Protein AF-A0A941IG71-F1 (afdb_monomer_lite)

Organism: NCBI:txid2828514

pLDDT: mean 88.06, std 12.21, range [40.62, 98.44]

Structure (mmCIF, N/CA/C/O backbone):
data_AF-A0A941IG71-F1
#
_entry.id   AF-A0A941IG71-F1
#
loop_
_atom_site.group_PDB
_atom_site.id
_atom_site.type_symbol
_atom_site.label_atom_id
_atom_site.label_alt_id
_atom_site.label_comp_id
_atom_site.label_asym_id
_atom_site.label_entity_id
_atom_site.label_seq_id
_atom_site.pdbx_PDB_ins_code
_atom_site.Cartn_x
_atom_site.Cartn_y
_atom_site.Cartn_z
_atom_site.occupancy
_atom_site.B_iso_or_equiv
_atom_site.auth_seq_id
_atom_site.auth_comp_id
_atom_site.auth_asym_id
_atom_site.auth_atom_id
_atom_site.pdbx_PDB_model_num
ATOM 1 N N . MET A 1 1 ? 47.863 -18.019 -30.930 1.00 47.03 1 MET A N 1
ATOM 2 C CA . MET A 1 1 ? 46.604 -18.143 -30.175 1.00 47.03 1 MET A CA 1
ATOM 3 C C . MET A 1 1 ? 45.927 -19.369 -30.752 1.00 47.03 1 MET A C 1
ATOM 5 O O . MET A 1 1 ? 45.342 -19.265 -31.821 1.00 47.03 1 MET A O 1
ATOM 9 N N . ASP A 1 2 ? 46.185 -20.539 -30.165 1.00 55.00 2 ASP A N 1
ATOM 10 C CA . ASP A 1 2 ? 45.591 -21.791 -30.643 1.00 55.00 2 ASP A CA 1
ATOM 11 C C . ASP A 1 2 ? 44.091 -21.732 -30.379 1.00 55.00 2 ASP A C 1
ATOM 13 O O . ASP A 1 2 ? 43.655 -21.593 -29.237 1.00 55.00 2 ASP A O 1
ATOM 17 N N . ILE A 1 3 ? 43.306 -21.765 -31.451 1.00 60.88 3 ILE A N 1
ATOM 18 C CA . ILE A 1 3 ? 41.855 -21.859 -31.360 1.00 60.88 3 ILE A CA 1
ATOM 19 C C . ILE A 1 3 ? 41.571 -23.306 -30.958 1.00 60.88 3 ILE A C 1
ATOM 21 O O . ILE A 1 3 ? 41.831 -24.223 -31.738 1.00 60.88 3 ILE A O 1
ATOM 25 N N . GLN A 1 4 ? 41.097 -23.519 -29.727 1.00 64.00 4 GLN A N 1
ATOM 26 C CA . GLN A 1 4 ? 40.607 -24.826 -29.286 1.00 64.00 4 GLN A CA 1
ATOM 27 C C . GLN A 1 4 ? 39.599 -25.376 -30.304 1.00 64.00 4 GLN A C 1
ATOM 29 O O . GLN A 1 4 ? 38.835 -24.617 -30.907 1.00 64.00 4 GLN A O 1
ATOM 34 N N . ALA A 1 5 ? 39.587 -26.699 -30.488 1.00 77.19 5 ALA A N 1
ATOM 35 C CA . ALA A 1 5 ? 38.611 -27.350 -31.353 1.00 77.19 5 ALA A CA 1
ATOM 36 C C . ALA A 1 5 ? 37.185 -26.903 -30.956 1.00 77.19 5 ALA A C 1
ATOM 38 O O . ALA A 1 5 ? 36.884 -26.886 -29.759 1.00 77.19 5 ALA A O 1
ATOM 39 N N . PRO A 1 6 ? 36.304 -26.552 -31.916 1.00 80.88 6 PRO A N 1
ATOM 40 C CA . PRO A 1 6 ? 34.981 -25.988 -31.627 1.00 80.88 6 PRO A CA 1
ATOM 41 C C . PRO A 1 6 ? 34.141 -26.787 -30.617 1.00 80.88 6 PRO A C 1
ATOM 43 O O . PRO A 1 6 ? 33.376 -26.203 -29.854 1.00 80.88 6 PRO A O 1
ATOM 46 N N . GLU A 1 7 ? 34.308 -28.111 -30.576 1.00 83.50 7 GLU A N 1
ATOM 47 C CA . GLU A 1 7 ? 33.619 -28.996 -29.630 1.00 83.50 7 GLU A CA 1
ATOM 48 C C . GLU A 1 7 ? 34.093 -28.831 -28.179 1.00 83.50 7 GLU A C 1
ATOM 50 O O . GLU A 1 7 ? 33.279 -28.893 -27.258 1.00 83.50 7 GLU A O 1
ATOM 55 N N . GLU A 1 8 ? 35.385 -28.587 -27.957 1.00 81.88 8 GLU A N 1
ATOM 56 C CA . GLU A 1 8 ? 35.938 -28.385 -26.613 1.00 81.88 8 GLU A CA 1
ATOM 57 C C . GLU A 1 8 ? 35.550 -27.011 -26.062 1.00 81.88 8 GLU A C 1
ATOM 59 O O . GLU A 1 8 ? 35.128 -26.905 -24.911 1.00 81.88 8 GLU A O 1
ATOM 64 N N . LEU A 1 9 ? 35.557 -25.983 -26.916 1.00 83.81 9 LEU A N 1
ATOM 65 C CA . LEU A 1 9 ? 35.046 -24.659 -26.559 1.00 83.81 9 LEU A CA 1
ATOM 66 C C . LEU A 1 9 ? 33.548 -24.709 -26.211 1.00 83.81 9 LEU A C 1
ATOM 68 O O . LEU A 1 9 ? 33.100 -24.075 -25.259 1.00 83.81 9 LEU A O 1
ATOM 72 N N . PHE A 1 10 ? 32.754 -25.486 -26.952 1.00 83.50 10 PHE A N 1
ATOM 73 C CA . PHE A 1 10 ? 31.327 -25.633 -26.662 1.00 83.50 10 PHE A CA 1
ATOM 74 C C . PHE A 1 10 ? 31.066 -26.345 -25.327 1.00 83.50 10 PHE A C 1
ATOM 76 O O . PHE A 1 10 ? 30.189 -25.917 -24.578 1.00 83.50 10 PHE A O 1
ATOM 83 N N . LYS A 1 11 ? 31.842 -27.385 -24.989 1.00 85.38 11 LYS A N 1
ATOM 84 C CA . LYS A 1 11 ? 31.773 -28.032 -23.665 1.00 85.38 11 LYS A CA 1
ATOM 85 C C . LYS A 1 11 ? 32.131 -27.062 -22.541 1.00 85.38 11 LYS A C 1
ATOM 87 O O . LYS A 1 11 ? 31.485 -27.086 -21.495 1.00 85.38 11 LYS A O 1
ATOM 92 N N . GLU A 1 12 ? 33.121 -26.197 -22.755 1.00 82.44 12 GLU A N 1
ATOM 93 C CA . GLU A 1 12 ? 33.495 -25.163 -21.786 1.00 82.44 12 GLU A CA 1
ATOM 94 C C . GLU A 1 12 ? 32.344 -24.176 -21.538 1.00 82.44 12 GLU A C 1
ATOM 96 O O . GLU A 1 12 ? 32.017 -23.900 -20.386 1.00 82.44 12 GLU A O 1
ATOM 101 N N . LEU A 1 13 ? 31.642 -23.740 -22.591 1.00 83.31 13 LEU A N 1
ATOM 102 C CA . LEU A 1 13 ? 30.471 -22.854 -22.483 1.00 83.31 13 LEU A CA 1
ATOM 103 C C . LEU A 1 13 ? 29.257 -23.488 -21.777 1.00 83.31 13 LEU A C 1
ATOM 105 O O . LEU A 1 13 ? 28.356 -22.770 -21.343 1.00 83.31 13 LEU A O 1
ATOM 109 N N . GLN A 1 14 ? 29.207 -24.817 -21.666 1.00 86.75 14 GLN A N 1
ATOM 110 C CA . GLN A 1 14 ? 28.165 -25.534 -20.923 1.00 86.75 14 GLN A CA 1
ATOM 111 C C . GLN A 1 14 ? 28.508 -25.723 -19.443 1.00 86.75 14 GLN A C 1
ATOM 113 O O . GLN A 1 14 ? 27.652 -26.167 -18.671 1.00 86.75 14 GLN A O 1
ATOM 118 N N . ARG A 1 15 ? 29.746 -25.421 -19.029 1.00 88.25 15 ARG A N 1
ATOM 119 C CA . ARG A 1 15 ? 30.161 -25.580 -17.638 1.00 88.25 15 ARG A CA 1
ATOM 120 C C . ARG A 1 15 ? 29.457 -24.524 -16.772 1.00 88.25 15 ARG A C 1
ATOM 122 O O . ARG A 1 15 ? 29.575 -23.337 -17.056 1.00 88.25 15 ARG A O 1
ATOM 129 N N . PRO A 1 16 ? 28.751 -24.929 -15.702 1.00 90.44 16 PRO A N 1
ATOM 130 C CA . PRO A 1 16 ? 28.152 -23.984 -14.766 1.00 90.44 16 PRO A CA 1
ATOM 131 C C . PRO A 1 16 ? 29.206 -23.119 -14.077 1.00 90.44 16 PRO A C 1
ATOM 133 O O . PRO A 1 16 ? 30.295 -23.599 -13.748 1.00 90.44 16 PRO A O 1
ATOM 136 N N . ASP A 1 17 ? 28.841 -21.876 -13.776 1.00 91.00 17 ASP A N 1
ATOM 137 C CA . ASP A 1 17 ? 29.660 -20.999 -12.948 1.00 91.00 17 ASP A CA 1
ATOM 138 C C . ASP A 1 17 ? 29.691 -21.540 -11.510 1.00 91.00 17 ASP A C 1
ATOM 140 O O . ASP A 1 17 ? 28.653 -21.788 -10.888 1.00 91.00 17 ASP A O 1
ATOM 144 N N . GLU A 1 18 ? 30.890 -21.721 -10.956 1.00 90.31 18 GLU A N 1
ATOM 145 C CA . GLU A 1 18 ? 31.074 -22.303 -9.621 1.00 90.31 18 GLU A CA 1
ATOM 146 C C . GLU A 1 18 ? 30.414 -21.474 -8.511 1.00 90.31 18 GLU A C 1
ATOM 148 O O . GLU A 1 18 ? 30.029 -22.025 -7.475 1.00 90.31 18 GLU A O 1
ATOM 153 N N . ARG A 1 19 ? 30.249 -20.161 -8.717 1.00 89.00 19 ARG A N 1
ATOM 154 C CA . ARG A 1 19 ? 29.553 -19.272 -7.777 1.00 89.00 19 ARG A CA 1
ATOM 155 C C . ARG A 1 19 ? 28.058 -19.584 -7.744 1.00 89.00 19 ARG A C 1
ATOM 157 O O . ARG A 1 19 ? 27.478 -19.632 -6.661 1.00 89.00 19 ARG A O 1
ATOM 164 N N . SER A 1 20 ? 27.460 -19.869 -8.902 1.00 86.50 20 SER A N 1
ATOM 165 C CA . SER A 1 20 ? 26.034 -20.200 -9.032 1.00 86.50 20 SER A CA 1
ATOM 166 C C . SER A 1 20 ? 25.689 -21.530 -8.363 1.00 86.50 20 SER A C 1
ATOM 168 O O . SER A 1 20 ? 24.592 -21.688 -7.834 1.00 86.50 20 SER A O 1
ATOM 170 N N . LEU A 1 21 ? 26.634 -22.476 -8.319 1.00 87.88 21 LEU A N 1
ATOM 171 C CA . LEU A 1 21 ? 26.437 -23.774 -7.663 1.00 87.88 21 LEU A CA 1
ATOM 172 C C . LEU A 1 21 ? 26.322 -23.676 -6.137 1.00 87.88 21 LEU A C 1
ATOM 174 O O . LEU A 1 21 ? 25.836 -24.607 -5.504 1.00 87.88 21 LEU A O 1
ATOM 178 N N . ARG A 1 22 ? 26.771 -22.574 -5.529 1.00 85.69 22 ARG A N 1
ATOM 179 C CA . ARG A 1 22 ? 26.712 -22.374 -4.072 1.00 85.69 22 ARG A CA 1
ATOM 180 C C . ARG A 1 22 ? 25.407 -21.733 -3.609 1.00 85.69 22 ARG A C 1
ATOM 182 O O . ARG A 1 22 ? 25.213 -21.582 -2.406 1.00 85.69 22 ARG A O 1
ATOM 189 N N . SER A 1 23 ? 24.522 -21.347 -4.524 1.00 77.94 23 SER A N 1
ATOM 190 C CA . SER A 1 23 ? 23.212 -20.790 -4.193 1.00 77.94 23 SER A CA 1
ATOM 191 C C . SER A 1 23 ? 22.244 -21.908 -3.807 1.00 77.94 23 SER A C 1
ATOM 193 O O . SER A 1 23 ? 21.901 -22.756 -4.626 1.00 77.94 23 SER A O 1
ATOM 195 N N . THR A 1 24 ? 21.807 -21.911 -2.548 1.00 68.25 24 THR A N 1
ATOM 196 C CA . THR A 1 24 ? 20.895 -22.911 -1.972 1.00 68.25 24 THR A CA 1
ATOM 197 C C . THR A 1 24 ? 19.692 -22.227 -1.304 1.00 68.25 24 THR A C 1
ATOM 199 O O . THR A 1 24 ? 19.763 -21.026 -1.029 1.00 68.25 24 THR A O 1
ATOM 202 N N . PRO A 1 25 ? 18.610 -22.959 -0.963 1.00 63.19 25 PRO A N 1
ATOM 203 C CA . PRO A 1 25 ? 17.473 -22.402 -0.220 1.00 63.19 25 PRO A CA 1
ATOM 204 C C . PRO A 1 25 ? 17.836 -21.738 1.119 1.00 63.19 25 PRO A C 1
ATOM 206 O O . PRO A 1 25 ? 17.090 -20.895 1.603 1.00 63.19 25 PRO A O 1
ATOM 209 N N . LEU A 1 26 ? 18.978 -22.100 1.716 1.00 63.53 26 LEU A N 1
ATOM 210 C CA . LEU A 1 26 ? 19.488 -21.527 2.970 1.00 63.53 26 LEU A CA 1
ATOM 211 C C . LEU A 1 26 ? 20.516 -20.399 2.740 1.00 63.53 26 LEU A C 1
ATOM 213 O O . LEU A 1 26 ? 21.203 -19.990 3.674 1.00 63.53 26 LEU A O 1
ATOM 217 N N . GLY A 1 27 ? 20.653 -19.905 1.506 1.00 63.72 27 GLY A N 1
ATOM 218 C CA . GLY A 1 27 ? 21.665 -18.925 1.106 1.00 63.72 27 GLY A CA 1
ATOM 219 C C . GLY A 1 27 ? 22.914 -19.578 0.503 1.00 63.72 27 GLY A C 1
ATOM 220 O O . GLY A 1 27 ? 22.820 -20.572 -0.220 1.00 63.72 27 GLY A O 1
ATOM 221 N N . ALA A 1 28 ? 24.095 -19.009 0.767 1.00 65.75 28 ALA A N 1
ATOM 222 C CA . ALA A 1 28 ? 25.365 -19.548 0.277 1.00 65.75 28 ALA A CA 1
ATOM 223 C C . ALA A 1 28 ? 25.753 -20.822 1.051 1.00 65.75 28 ALA A C 1
ATOM 225 O O . ALA A 1 28 ? 26.075 -20.760 2.237 1.00 65.75 28 ALA A O 1
ATOM 226 N N . GLY A 1 29 ? 25.722 -21.972 0.378 1.00 67.12 29 GLY A N 1
ATOM 227 C CA . GLY A 1 29 ? 25.966 -23.289 0.966 1.00 67.12 29 GLY A CA 1
ATOM 228 C C . GLY A 1 29 ? 27.098 -24.066 0.293 1.00 67.12 29 GLY A C 1
ATOM 229 O O . GLY A 1 29 ? 27.889 -23.531 -0.490 1.00 67.12 29 GLY A O 1
ATOM 230 N N . ALA A 1 30 ? 27.174 -25.362 0.608 1.00 74.38 30 ALA A N 1
ATOM 231 C CA . ALA A 1 30 ? 27.999 -26.294 -0.155 1.00 74.38 30 ALA A CA 1
ATOM 232 C C . ALA A 1 30 ? 27.545 -26.310 -1.625 1.00 74.38 30 ALA A C 1
ATOM 234 O O . ALA A 1 30 ? 26.368 -26.103 -1.913 1.00 74.38 30 ALA A O 1
ATOM 235 N N . ALA A 1 31 ? 28.479 -26.548 -2.548 1.00 78.19 31 ALA A N 1
ATOM 236 C CA . ALA A 1 31 ? 28.159 -26.584 -3.970 1.00 78.19 31 ALA A CA 1
ATOM 237 C C . ALA A 1 31 ? 27.141 -27.701 -4.262 1.00 78.19 31 ALA A C 1
ATOM 239 O O . ALA A 1 31 ? 27.419 -28.878 -4.026 1.00 78.19 31 ALA A O 1
ATOM 240 N N . ALA A 1 32 ? 25.971 -27.320 -4.766 1.00 82.38 32 ALA A N 1
ATOM 241 C CA . ALA A 1 32 ? 24.946 -28.236 -5.235 1.00 82.38 32 ALA A CA 1
ATOM 242 C C . ALA A 1 32 ? 25.347 -28.860 -6.578 1.00 82.38 32 ALA A C 1
ATOM 244 O O . ALA A 1 32 ? 26.217 -28.352 -7.299 1.00 82.38 32 ALA A O 1
ATOM 245 N N . ARG A 1 33 ? 24.680 -29.956 -6.958 1.00 87.00 33 ARG A N 1
ATOM 246 C CA . ARG A 1 33 ? 24.840 -30.494 -8.314 1.00 87.00 33 ARG A CA 1
ATOM 247 C C . ARG A 1 33 ? 24.273 -29.484 -9.322 1.00 87.00 33 ARG A C 1
ATOM 249 O O . ARG A 1 33 ? 23.227 -28.896 -9.048 1.00 87.00 33 ARG A O 1
ATOM 256 N N . PRO A 1 34 ? 24.875 -29.321 -10.514 1.00 87.31 34 PRO A N 1
ATOM 257 C CA . PRO A 1 34 ? 24.419 -28.353 -11.516 1.00 87.31 34 PRO A CA 1
ATOM 258 C C . PRO A 1 34 ? 22.917 -28.362 -11.814 1.00 87.31 34 PRO A C 1
ATOM 260 O O . PRO A 1 34 ? 22.291 -27.308 -11.856 1.00 87.31 34 PRO A O 1
ATOM 263 N N . ALA A 1 35 ? 22.328 -29.549 -11.977 1.00 86.94 35 ALA A N 1
ATOM 264 C CA . ALA A 1 35 ? 20.901 -29.692 -12.255 1.00 86.94 35 ALA A CA 1
ATOM 265 C C . ALA A 1 35 ? 20.017 -29.244 -11.077 1.00 86.94 35 ALA A C 1
ATOM 267 O O . ALA A 1 35 ? 18.964 -28.654 -11.294 1.00 86.94 35 ALA A O 1
ATOM 268 N N . GLU A 1 36 ? 20.452 -29.487 -9.837 1.00 87.19 36 GLU A N 1
ATOM 269 C CA . GLU A 1 36 ? 19.731 -29.060 -8.631 1.00 87.19 36 GLU A CA 1
ATOM 270 C C . GLU A 1 36 ? 19.812 -27.546 -8.453 1.00 87.19 36 GLU A C 1
ATOM 272 O O . GLU A 1 36 ? 18.794 -26.913 -8.187 1.00 87.19 36 GLU A O 1
ATOM 277 N N . ALA A 1 37 ? 20.998 -26.960 -8.661 1.00 86.62 37 ALA A N 1
ATOM 278 C CA . ALA A 1 37 ? 21.182 -25.512 -8.633 1.00 86.62 37 ALA A CA 1
ATOM 279 C C . ALA A 1 37 ? 20.298 -24.831 -9.689 1.00 86.62 37 ALA A C 1
ATOM 281 O O . ALA A 1 37 ? 19.559 -23.903 -9.368 1.00 86.62 37 ALA A O 1
ATOM 282 N N . ALA A 1 38 ? 20.305 -25.331 -10.929 1.00 88.69 38 ALA A N 1
ATOM 283 C CA . ALA A 1 38 ? 19.460 -24.808 -11.999 1.00 88.69 38 ALA A CA 1
ATOM 284 C C . ALA A 1 38 ? 17.960 -24.922 -11.670 1.00 88.69 38 ALA A C 1
ATOM 286 O O . ALA A 1 38 ? 17.227 -23.954 -11.855 1.00 88.69 38 ALA A O 1
ATOM 287 N N . ALA A 1 39 ? 17.504 -26.070 -11.156 1.00 90.12 39 ALA A N 1
ATOM 288 C CA . ALA A 1 39 ? 16.105 -26.270 -10.777 1.00 90.12 39 ALA A CA 1
ATOM 289 C C . ALA A 1 39 ? 15.670 -25.327 -9.645 1.00 90.12 39 ALA A C 1
ATOM 291 O O . ALA A 1 39 ? 14.617 -24.698 -9.743 1.00 90.12 39 ALA A O 1
ATOM 292 N N . PHE A 1 40 ? 16.498 -25.182 -8.607 1.00 89.56 40 PHE A N 1
ATOM 293 C CA . PHE A 1 40 ? 16.245 -24.261 -7.501 1.00 89.56 40 PHE A CA 1
ATOM 294 C C . PHE A 1 40 ? 16.139 -22.811 -7.988 1.00 89.56 40 PHE A C 1
ATOM 296 O O . PHE A 1 40 ? 15.153 -22.134 -7.703 1.00 89.56 40 PHE A O 1
ATOM 303 N N . LEU A 1 41 ? 17.115 -22.352 -8.773 1.00 91.12 41 LEU A N 1
ATOM 304 C CA . LEU A 1 41 ? 17.133 -20.994 -9.316 1.00 91.12 41 LEU A CA 1
ATOM 305 C C . LEU A 1 41 ? 15.912 -20.731 -10.211 1.00 91.12 41 LEU A C 1
ATOM 307 O O . LEU A 1 41 ? 15.287 -19.681 -10.102 1.00 91.12 41 LEU A O 1
ATOM 311 N N . GLN A 1 42 ? 15.502 -21.697 -11.036 1.00 91.88 42 GLN A N 1
ATOM 312 C CA . GLN A 1 42 ? 14.268 -21.571 -11.820 1.00 91.88 42 GLN A CA 1
ATOM 313 C C . GLN A 1 42 ? 13.021 -21.473 -10.943 1.00 91.88 42 GLN A C 1
ATOM 315 O O . GLN A 1 42 ? 12.144 -20.650 -11.200 1.00 91.88 42 GLN A O 1
ATOM 320 N N . GLN A 1 43 ? 12.943 -22.261 -9.871 1.00 92.94 43 GLN A N 1
ATOM 321 C CA . GLN A 1 43 ? 11.819 -22.215 -8.940 1.00 92.94 43 GLN A CA 1
ATOM 322 C C . GLN A 1 43 ? 11.673 -20.836 -8.271 1.00 92.94 43 GLN A C 1
ATOM 324 O O . GLN A 1 43 ? 10.544 -20.391 -8.043 1.00 92.94 43 GLN A O 1
ATOM 329 N N . MET A 1 44 ? 12.785 -20.126 -8.024 1.00 91.94 44 MET A N 1
ATOM 330 C CA . MET A 1 44 ? 12.766 -18.777 -7.436 1.00 91.94 44 MET A CA 1
ATOM 331 C C . MET A 1 44 ? 11.986 -17.762 -8.278 1.00 91.94 44 MET A C 1
ATOM 333 O O . MET A 1 44 ? 11.400 -16.848 -7.708 1.00 91.94 44 MET A O 1
ATOM 337 N N . ILE A 1 45 ? 11.956 -17.916 -9.605 1.00 94.44 45 ILE A N 1
ATOM 338 C CA . ILE A 1 45 ? 11.236 -17.009 -10.518 1.00 94.44 45 ILE A CA 1
ATOM 339 C C . ILE A 1 45 ? 10.071 -17.681 -11.258 1.00 94.44 45 ILE A C 1
ATOM 341 O O . ILE A 1 45 ? 9.376 -17.039 -12.045 1.00 94.44 45 ILE A O 1
ATOM 345 N N . GLY A 1 46 ? 9.851 -18.978 -11.040 1.00 92.81 46 GLY A N 1
ATOM 346 C CA . GLY A 1 46 ? 8.852 -19.764 -11.769 1.00 92.81 46 GLY A CA 1
ATOM 347 C C . GLY A 1 46 ? 7.414 -19.338 -11.479 1.00 92.81 46 GLY A C 1
ATOM 348 O O . GLY A 1 46 ? 6.562 -19.442 -12.352 1.00 92.81 46 GLY A O 1
ATOM 349 N N . HIS A 1 47 ? 7.163 -18.811 -10.280 1.00 91.88 47 HIS A N 1
ATOM 350 C CA . HIS A 1 47 ? 5.858 -18.302 -9.852 1.00 91.88 47 HIS A CA 1
ATOM 351 C C . HIS A 1 47 ? 5.633 -16.820 -10.205 1.00 91.88 47 HIS A C 1
ATOM 353 O O . HIS A 1 47 ? 4.560 -16.287 -9.934 1.00 91.88 47 HIS A O 1
ATOM 359 N N . ILE A 1 48 ? 6.643 -16.144 -10.762 1.00 94.25 48 ILE A N 1
ATOM 360 C CA . ILE A 1 48 ? 6.582 -14.725 -11.107 1.00 94.25 48 ILE A CA 1
ATOM 361 C C . ILE A 1 48 ? 6.129 -14.611 -12.560 1.00 94.25 48 ILE A C 1
ATOM 363 O O . ILE A 1 48 ? 6.875 -14.982 -13.469 1.00 94.25 48 ILE A O 1
ATOM 367 N N . ASP A 1 49 ? 4.923 -14.089 -12.772 1.00 95.00 49 ASP A N 1
ATOM 368 C CA . ASP A 1 49 ? 4.314 -13.991 -14.098 1.00 95.00 49 ASP A CA 1
ATOM 369 C C . ASP A 1 49 ? 3.583 -12.659 -14.310 1.00 95.00 49 ASP A C 1
ATOM 371 O O . ASP A 1 49 ? 3.234 -11.944 -13.359 1.00 95.00 49 ASP A O 1
ATOM 375 N N . LEU A 1 50 ? 3.359 -12.330 -15.579 1.00 96.75 50 LEU A N 1
ATOM 376 C CA . LEU A 1 50 ? 2.591 -11.175 -16.012 1.00 96.75 50 LEU A CA 1
ATOM 377 C C . LEU A 1 50 ? 1.172 -11.580 -16.400 1.00 96.75 50 LEU A C 1
ATOM 379 O O . LEU A 1 50 ? 0.974 -12.525 -17.166 1.00 96.75 50 LEU A O 1
ATOM 383 N N . VAL A 1 51 ? 0.185 -10.807 -15.956 1.00 96.12 51 VAL A N 1
ATOM 384 C CA . VAL A 1 51 ? -1.223 -11.042 -16.305 1.00 96.12 51 VAL A CA 1
ATOM 385 C C . VAL A 1 51 ? -1.474 -10.908 -17.806 1.00 96.12 51 VAL A C 1
ATOM 387 O O . VAL A 1 51 ? -0.748 -10.201 -18.506 1.00 96.12 51 VAL A O 1
ATOM 390 N N . GLU A 1 52 ? -2.501 -11.585 -18.320 1.00 96.31 52 GLU A N 1
ATOM 391 C CA . GLU A 1 52 ? -2.805 -11.668 -19.760 1.00 96.31 52 GLU A CA 1
ATOM 392 C C . GLU A 1 52 ? -3.013 -10.299 -20.423 1.00 96.31 52 GLU A C 1
ATOM 394 O O . GLU A 1 52 ? -2.686 -10.125 -21.592 1.00 96.31 52 GLU A O 1
ATOM 399 N N . GLN A 1 53 ? -3.490 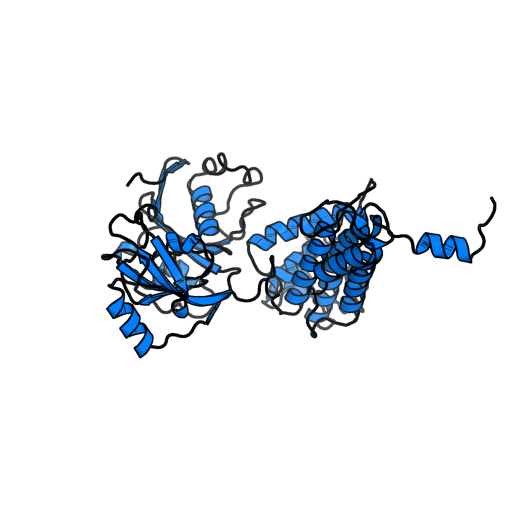-9.306 -19.669 1.00 95.88 53 GLN A N 1
ATOM 400 C CA . GLN A 1 53 ? -3.754 -7.950 -20.159 1.00 95.88 53 GLN A CA 1
ATOM 401 C C . GLN A 1 53 ? -2.477 -7.176 -20.519 1.00 95.88 53 GLN A C 1
ATOM 403 O O . GLN A 1 53 ? -2.557 -6.148 -21.191 1.00 95.88 53 GLN A O 1
ATOM 408 N N . VAL A 1 54 ? -1.305 -7.635 -20.069 1.00 97.06 54 VAL A N 1
ATOM 409 C CA . VAL A 1 54 ? -0.031 -6.990 -20.393 1.00 97.06 54 VAL A CA 1
ATOM 410 C C . VAL A 1 54 ? 0.327 -7.254 -21.866 1.00 97.06 54 VAL A C 1
ATOM 412 O O . VAL A 1 54 ? 0.429 -8.424 -22.250 1.00 97.06 54 VAL A O 1
ATOM 415 N N . PRO A 1 55 ? 0.581 -6.205 -22.680 1.00 96.25 55 PRO A N 1
ATOM 416 C CA . PRO A 1 55 ? 0.892 -6.341 -24.101 1.00 96.25 55 PRO A CA 1
ATOM 417 C C . PRO A 1 55 ? 2.147 -7.172 -24.380 1.00 96.25 55 PRO A C 1
ATOM 419 O O . PRO A 1 55 ? 3.144 -7.068 -23.656 1.00 96.25 55 PRO A O 1
ATOM 422 N N . ASP A 1 56 ? 2.142 -7.891 -25.506 1.00 96.75 56 ASP A N 1
ATOM 423 C CA . ASP A 1 56 ? 3.216 -8.813 -25.908 1.00 96.75 56 ASP A CA 1
ATOM 424 C C . ASP A 1 56 ? 4.603 -8.168 -25.896 1.00 96.75 56 ASP A C 1
ATOM 426 O O . ASP A 1 56 ? 5.535 -8.727 -25.335 1.00 96.75 56 ASP A O 1
ATOM 430 N N . ARG A 1 57 ? 4.744 -6.934 -26.387 1.00 94.12 57 ARG A N 1
ATOM 431 C CA . ARG A 1 57 ? 6.022 -6.193 -26.364 1.00 94.12 57 ARG A CA 1
ATOM 432 C C . ARG A 1 57 ? 6.630 -6.024 -24.959 1.00 94.12 57 ARG A C 1
ATOM 434 O O . ARG A 1 57 ? 7.850 -6.090 -24.780 1.00 94.12 57 ARG A O 1
ATOM 441 N N . VAL A 1 58 ? 5.793 -5.821 -23.937 1.00 96.88 58 VAL A N 1
ATOM 442 C CA . VAL A 1 58 ? 6.236 -5.730 -22.534 1.00 96.88 58 VAL A CA 1
ATOM 443 C C . VAL A 1 58 ? 6.545 -7.126 -22.002 1.00 96.88 58 VAL A C 1
ATOM 445 O O . VAL A 1 58 ? 7.579 -7.313 -21.356 1.00 96.88 58 VAL A O 1
ATOM 448 N N . ARG A 1 59 ? 5.705 -8.113 -22.339 1.00 97.88 59 ARG A N 1
ATOM 449 C CA . ARG A 1 59 ? 5.893 -9.521 -21.971 1.00 97.88 59 ARG A CA 1
ATOM 450 C C . ARG A 1 59 ? 7.196 -10.096 -22.520 1.00 97.88 59 ARG A C 1
ATOM 452 O O . ARG A 1 59 ? 7.964 -10.675 -21.764 1.00 97.88 59 ARG A O 1
ATOM 459 N N . GLU A 1 60 ? 7.507 -9.868 -23.789 1.00 97.56 60 GLU A N 1
ATOM 460 C CA . GLU A 1 60 ? 8.761 -10.282 -24.424 1.00 97.56 60 GLU A CA 1
ATOM 461 C C . GLU A 1 60 ? 9.975 -9.695 -23.699 1.00 97.56 60 GLU A C 1
ATOM 463 O O . GLU A 1 60 ? 10.954 -10.393 -23.433 1.00 97.56 60 GLU A O 1
ATOM 468 N N . THR A 1 61 ? 9.908 -8.415 -23.325 1.00 97.06 61 THR A N 1
ATOM 469 C CA . THR A 1 61 ? 10.994 -7.753 -22.594 1.00 97.06 61 THR A CA 1
ATOM 470 C C . THR A 1 61 ? 11.147 -8.321 -21.177 1.00 97.06 61 THR A C 1
ATOM 472 O O . THR A 1 61 ? 12.269 -8.467 -20.689 1.00 97.06 61 THR A O 1
ATOM 475 N N . PHE A 1 62 ? 10.047 -8.684 -20.517 1.00 97.81 62 PHE A N 1
ATOM 476 C CA . PHE A 1 62 ? 10.061 -9.380 -19.229 1.00 97.81 62 PHE A CA 1
ATOM 477 C C . PHE A 1 62 ? 10.642 -10.802 -19.341 1.00 97.81 62 PHE A C 1
ATOM 479 O O . PHE A 1 62 ? 11.526 -11.170 -18.564 1.00 97.81 62 PHE A O 1
ATOM 486 N N . GLU A 1 63 ? 10.254 -11.569 -20.359 1.00 97.88 63 GLU A N 1
ATOM 487 C CA . GLU A 1 63 ? 10.786 -12.914 -20.613 1.00 97.88 63 GLU A CA 1
ATOM 488 C C . GLU A 1 63 ? 12.278 -12.900 -20.978 1.00 97.88 63 GLU A C 1
ATOM 490 O O . GLU A 1 63 ? 13.032 -13.803 -20.599 1.00 97.88 63 GLU A O 1
ATOM 495 N N . GLN A 1 64 ? 12.767 -11.834 -21.619 1.00 97.50 64 GLN A N 1
ATOM 496 C CA . GLN A 1 64 ? 14.207 -11.612 -21.781 1.00 97.50 64 GLN A CA 1
ATOM 497 C C . GLN A 1 64 ? 14.918 -11.501 -20.424 1.00 97.50 64 GLN A C 1
ATOM 499 O O . GLN A 1 64 ? 15.992 -12.079 -20.254 1.00 97.50 64 GLN A O 1
ATOM 504 N N . VAL A 1 65 ? 14.333 -10.807 -19.441 1.00 97.88 65 VAL A N 1
ATOM 505 C CA . VAL A 1 65 ? 14.905 -10.710 -18.086 1.00 97.88 65 VAL A CA 1
ATOM 506 C C . VAL A 1 65 ? 14.938 -12.080 -17.407 1.00 97.88 65 VAL A C 1
ATOM 508 O O . VAL A 1 65 ? 15.982 -12.472 -16.879 1.00 97.88 65 VAL A O 1
ATOM 511 N N . ARG A 1 66 ? 13.838 -12.843 -17.467 1.00 97.69 66 ARG A N 1
ATOM 512 C CA . ARG A 1 66 ? 13.778 -14.215 -16.925 1.00 97.69 66 ARG A CA 1
ATOM 513 C C . ARG A 1 66 ? 14.792 -15.135 -17.596 1.00 97.69 66 ARG A C 1
ATOM 515 O O . ARG A 1 66 ? 15.432 -15.947 -16.928 1.00 97.69 66 ARG A O 1
ATOM 522 N N . THR A 1 67 ? 15.006 -14.967 -18.898 1.00 96.69 67 THR A N 1
ATOM 523 C CA . THR A 1 67 ? 16.017 -15.711 -19.660 1.00 96.69 67 THR A CA 1
ATOM 524 C C . THR A 1 67 ? 17.438 -15.363 -19.212 1.00 96.69 67 THR A C 1
ATOM 526 O O . THR A 1 67 ? 18.253 -16.268 -19.030 1.00 96.69 67 THR A O 1
ATOM 529 N N . LEU A 1 68 ? 17.750 -14.078 -19.001 1.00 96.69 68 LEU A N 1
ATOM 530 C CA . LEU A 1 68 ? 19.052 -13.647 -18.470 1.00 96.69 68 LEU A CA 1
ATOM 531 C C . LEU A 1 68 ? 19.312 -14.259 -17.093 1.00 96.69 68 LEU A C 1
ATOM 533 O O . LEU A 1 68 ? 20.373 -14.841 -16.876 1.00 96.69 68 LEU A O 1
ATOM 537 N N . TYR A 1 69 ? 18.316 -14.194 -16.209 1.00 96.75 69 TYR A N 1
ATOM 538 C CA . TYR A 1 69 ? 18.374 -14.808 -14.886 1.00 96.75 69 TYR A CA 1
ATOM 539 C C . TYR A 1 69 ? 18.648 -16.311 -14.969 1.00 96.75 69 TYR A C 1
ATOM 541 O O . TYR A 1 69 ? 19.600 -16.813 -14.378 1.00 96.75 69 TYR A O 1
ATOM 549 N N . SER A 1 70 ? 17.853 -17.017 -15.772 1.00 94.12 70 SER A N 1
ATOM 550 C CA . SER A 1 70 ? 17.961 -18.462 -15.990 1.00 94.12 70 SER A CA 1
ATOM 551 C C . SER A 1 70 ? 19.351 -18.882 -16.464 1.00 94.12 70 SER A C 1
ATOM 553 O O . SER A 1 70 ? 19.879 -19.913 -16.052 1.00 94.12 70 SER A O 1
ATOM 555 N N . ARG A 1 71 ? 19.963 -18.073 -17.335 1.00 93.94 71 ARG A N 1
ATOM 556 C CA . ARG A 1 71 ? 21.312 -18.309 -17.865 1.00 93.94 71 ARG A CA 1
ATOM 557 C C . ARG A 1 71 ? 22.418 -17.934 -16.877 1.00 93.94 71 ARG A C 1
ATOM 559 O O . ARG A 1 71 ? 23.561 -18.334 -17.092 1.00 93.94 71 ARG A O 1
ATOM 566 N N . GLY A 1 72 ? 22.095 -17.253 -15.777 1.00 93.94 72 GLY A N 1
ATOM 567 C CA . GLY A 1 72 ? 23.031 -16.921 -14.702 1.00 93.94 72 GLY A CA 1
ATOM 568 C C . GLY A 1 72 ? 23.707 -18.136 -14.068 1.00 93.94 72 GLY A C 1
ATOM 569 O O . GLY A 1 72 ? 24.825 -18.036 -13.566 1.00 93.94 72 GLY A O 1
ATOM 570 N N . VAL A 1 73 ? 23.099 -19.323 -14.164 1.00 92.94 73 VAL A N 1
ATOM 571 C CA . VAL A 1 73 ? 23.737 -20.576 -13.729 1.00 92.94 73 VAL A CA 1
ATOM 572 C C . VAL A 1 73 ? 25.024 -20.888 -14.508 1.00 92.94 73 VAL A C 1
ATOM 574 O O . VAL A 1 73 ? 25.947 -21.470 -13.946 1.00 92.94 73 VAL A O 1
ATOM 577 N N . LEU A 1 74 ? 25.106 -20.470 -15.776 1.00 93.25 74 LEU A N 1
ATOM 578 C CA . LEU A 1 74 ? 26.278 -20.651 -16.640 1.00 93.25 74 LEU A CA 1
ATOM 579 C C . LEU A 1 74 ? 27.252 -19.471 -16.551 1.00 93.25 74 LEU A C 1
ATOM 581 O O . LEU A 1 74 ? 28.456 -19.660 -16.664 1.00 93.25 74 LEU A O 1
ATOM 585 N N . LEU A 1 75 ? 26.734 -18.258 -16.341 1.00 93.25 75 LEU A N 1
ATOM 586 C CA . LEU A 1 75 ? 27.532 -17.039 -16.229 1.00 93.25 75 LEU A CA 1
ATOM 587 C C . LEU A 1 75 ? 26.950 -16.140 -15.139 1.00 93.25 75 LEU A C 1
ATOM 589 O O . LEU A 1 75 ? 25.978 -15.424 -15.374 1.00 93.25 75 LEU A O 1
ATOM 593 N N . TYR A 1 76 ? 27.561 -16.154 -13.956 1.00 92.81 76 TYR A N 1
ATOM 594 C CA . TYR A 1 76 ? 26.989 -15.524 -12.759 1.00 92.81 76 TYR A CA 1
ATOM 595 C C . TYR A 1 76 ? 26.725 -14.018 -12.929 1.00 92.81 76 TYR A C 1
ATOM 597 O O . TYR A 1 76 ? 25.756 -13.478 -12.398 1.00 92.81 76 TYR A O 1
ATOM 605 N N . ASP A 1 77 ? 27.546 -13.324 -13.716 1.00 93.75 77 ASP A N 1
ATOM 606 C CA . ASP A 1 77 ? 27.412 -11.886 -13.970 1.00 93.75 77 ASP A CA 1
ATOM 607 C C . ASP A 1 77 ? 26.062 -11.529 -14.638 1.00 93.75 77 ASP A C 1
ATOM 609 O O . ASP A 1 77 ? 25.586 -10.394 -14.526 1.00 93.75 77 ASP A O 1
ATOM 613 N N . LEU A 1 78 ? 25.376 -12.504 -15.253 1.00 95.31 78 LEU A N 1
ATOM 614 C CA . LEU A 1 78 ? 24.031 -12.317 -15.796 1.00 95.31 78 LEU A CA 1
ATOM 615 C C . LEU A 1 78 ? 22.971 -12.038 -14.723 1.00 95.31 78 LEU A C 1
ATOM 617 O O . LEU A 1 78 ? 21.948 -11.454 -15.066 1.00 95.31 78 LEU A O 1
ATOM 621 N N . TYR A 1 79 ? 23.192 -12.362 -13.444 1.00 95.00 79 TYR A N 1
ATOM 622 C CA . TYR A 1 79 ? 22.268 -11.951 -12.377 1.00 95.00 79 TYR A CA 1
ATOM 623 C C . TYR A 1 79 ? 22.277 -10.439 -12.166 1.00 95.00 79 TYR A C 1
ATOM 625 O O . TYR A 1 79 ? 21.216 -9.833 -12.017 1.00 95.00 79 TYR A O 1
ATOM 633 N N . ALA A 1 80 ? 23.456 -9.811 -12.212 1.00 92.94 80 ALA A N 1
ATOM 634 C CA . ALA A 1 80 ? 23.554 -8.357 -12.151 1.00 92.94 80 ALA A CA 1
ATOM 635 C C . ALA A 1 80 ? 22.885 -7.718 -13.375 1.00 92.94 80 ALA A C 1
ATOM 637 O O . ALA A 1 80 ? 22.110 -6.772 -13.235 1.00 92.94 80 ALA A O 1
ATOM 638 N N . LEU A 1 81 ? 23.096 -8.299 -14.562 1.00 93.88 81 LEU A N 1
ATOM 639 C CA . LEU A 1 81 ? 22.454 -7.830 -15.787 1.00 93.88 81 LEU A CA 1
ATOM 640 C C . LEU A 1 81 ? 20.928 -8.010 -15.762 1.00 93.88 81 LEU A C 1
ATOM 642 O O . LEU A 1 81 ? 20.208 -7.110 -16.184 1.00 93.88 81 LEU A O 1
ATOM 646 N N . ALA A 1 82 ? 20.423 -9.139 -15.257 1.00 96.06 82 ALA A N 1
ATOM 647 C CA . ALA A 1 82 ? 18.992 -9.389 -15.106 1.00 96.06 82 ALA A CA 1
ATOM 648 C C . ALA A 1 82 ? 18.361 -8.394 -14.125 1.00 96.06 82 ALA A C 1
ATOM 650 O O . ALA A 1 82 ? 17.342 -7.786 -14.446 1.00 96.06 82 ALA A O 1
ATOM 651 N N . HIS A 1 83 ? 19.001 -8.166 -12.974 1.00 94.25 83 HIS A N 1
ATOM 652 C CA . HIS A 1 83 ? 18.577 -7.155 -12.006 1.00 94.25 83 HIS A CA 1
ATOM 653 C C . HIS A 1 83 ? 18.488 -5.763 -12.650 1.00 94.25 83 HIS A C 1
ATOM 655 O O . HIS A 1 83 ? 17.458 -5.093 -12.557 1.00 94.25 83 HIS A O 1
ATOM 661 N N . ASP A 1 84 ? 19.549 -5.322 -13.327 1.00 92.56 84 ASP A N 1
ATOM 662 C CA . ASP A 1 84 ? 19.608 -3.980 -13.906 1.00 92.56 84 ASP A CA 1
ATOM 663 C C . ASP A 1 84 ? 18.629 -3.823 -15.072 1.00 92.56 84 ASP A C 1
ATOM 665 O O . ASP A 1 84 ? 17.916 -2.817 -15.164 1.00 92.56 84 ASP A O 1
ATOM 669 N N . ARG A 1 85 ? 18.514 -4.852 -15.921 1.00 94.25 85 ARG A N 1
ATOM 670 C CA . ARG A 1 85 ? 17.512 -4.894 -16.985 1.00 94.25 85 ARG A CA 1
ATOM 671 C C . ARG A 1 85 ? 16.113 -4.790 -16.395 1.00 94.25 85 ARG A C 1
ATOM 673 O O . ARG A 1 85 ? 15.353 -3.975 -16.903 1.00 94.25 85 ARG A O 1
ATOM 680 N N . ALA A 1 86 ? 15.796 -5.508 -15.313 1.00 94.69 86 ALA A N 1
ATOM 681 C CA . ALA A 1 86 ? 14.480 -5.447 -14.678 1.00 94.69 86 ALA A CA 1
ATOM 682 C C . ALA A 1 86 ? 14.083 -4.007 -14.307 1.00 94.69 86 ALA A C 1
ATOM 684 O O . ALA A 1 86 ? 12.966 -3.579 -14.594 1.00 94.69 86 ALA A O 1
ATOM 685 N N . ARG A 1 87 ? 15.021 -3.214 -13.767 1.00 90.69 87 ARG A N 1
ATOM 686 C CA . ARG A 1 87 ? 14.786 -1.792 -13.444 1.00 90.69 87 ARG A CA 1
ATOM 687 C C . ARG A 1 87 ? 14.501 -0.941 -14.681 1.00 90.69 87 ARG A C 1
ATOM 689 O O . ARG A 1 87 ? 13.650 -0.057 -14.626 1.00 90.69 87 ARG A O 1
ATOM 696 N N . LEU A 1 88 ? 15.181 -1.209 -15.794 1.00 92.12 88 LEU A N 1
ATOM 697 C CA . LEU A 1 88 ? 14.944 -0.511 -17.062 1.00 92.12 88 LEU A CA 1
ATOM 698 C C . LEU A 1 88 ? 13.603 -0.907 -17.700 1.00 92.12 88 LEU A C 1
ATOM 700 O O . LEU A 1 88 ? 12.945 -0.054 -18.296 1.00 92.12 88 LEU A O 1
ATOM 704 N N . VAL A 1 89 ? 13.168 -2.164 -17.549 1.00 95.31 89 VAL A N 1
ATOM 705 C CA . VAL A 1 89 ? 11.859 -2.613 -18.059 1.00 95.31 89 VAL A CA 1
ATOM 706 C C . VAL A 1 89 ? 10.708 -1.888 -17.360 1.00 95.31 89 VAL A C 1
ATOM 708 O O . VAL A 1 89 ? 9.713 -1.603 -18.015 1.00 95.31 89 VAL A O 1
ATOM 711 N N . VAL A 1 90 ? 10.846 -1.497 -16.087 1.00 94.88 90 VAL A N 1
ATOM 712 C CA . VAL A 1 90 ? 9.823 -0.676 -15.408 1.00 94.88 90 VAL A CA 1
ATOM 713 C C . VAL A 1 90 ? 9.590 0.645 -16.150 1.00 94.88 90 VAL A C 1
ATOM 715 O O . VAL A 1 90 ? 8.447 1.028 -16.387 1.00 94.88 90 VAL A O 1
ATOM 718 N N . GLU A 1 91 ? 10.661 1.338 -16.554 1.00 94.06 91 GLU A N 1
ATOM 719 C CA . GLU A 1 91 ? 10.542 2.574 -17.338 1.00 94.06 91 GLU A CA 1
ATOM 720 C C . GLU A 1 91 ? 9.876 2.313 -18.693 1.00 94.06 91 GLU A C 1
ATOM 722 O O . GLU A 1 91 ? 9.005 3.076 -19.105 1.00 94.06 91 GLU A O 1
ATOM 727 N N . TYR A 1 92 ? 10.253 1.226 -19.368 1.00 95.25 92 TYR A N 1
ATOM 728 C CA . TYR A 1 92 ? 9.629 0.826 -20.627 1.00 95.25 92 TYR A CA 1
ATOM 729 C C . TYR A 1 92 ? 8.123 0.565 -20.462 1.00 95.25 92 TYR A C 1
ATOM 731 O O . TYR A 1 92 ? 7.320 1.148 -21.185 1.00 95.25 92 TYR A O 1
ATOM 739 N N . ALA A 1 93 ? 7.729 -0.221 -19.460 1.00 97.25 93 ALA A N 1
ATOM 740 C CA . ALA A 1 93 ? 6.334 -0.533 -19.174 1.00 97.25 93 ALA A CA 1
ATOM 741 C C . ALA A 1 93 ? 5.507 0.719 -18.843 1.00 97.25 93 ALA A C 1
ATOM 743 O O . ALA A 1 93 ? 4.389 0.859 -19.332 1.00 97.25 93 ALA A O 1
ATOM 744 N N . LEU A 1 94 ? 6.067 1.664 -18.079 1.00 96.81 94 LEU A N 1
ATOM 745 C CA . LEU A 1 94 ? 5.425 2.953 -17.804 1.00 96.81 94 LEU A CA 1
ATOM 746 C C . LEU A 1 94 ? 5.171 3.761 -19.078 1.00 96.81 94 LEU A C 1
ATOM 748 O O . LEU A 1 94 ? 4.102 4.347 -19.217 1.00 96.81 94 LEU A O 1
ATOM 752 N N . ARG A 1 95 ? 6.133 3.797 -20.007 1.00 96.06 95 ARG A N 1
ATOM 753 C CA . ARG A 1 95 ? 5.970 4.483 -21.299 1.00 96.06 95 ARG A CA 1
ATOM 754 C C . ARG A 1 95 ? 4.878 3.832 -22.133 1.00 96.06 95 ARG A C 1
ATOM 756 O O . ARG A 1 95 ? 4.049 4.539 -22.692 1.00 96.06 95 ARG A O 1
ATOM 763 N N . GLU A 1 96 ? 4.856 2.504 -22.187 1.00 96.38 96 GLU A N 1
ATOM 764 C CA . GLU A 1 96 ? 3.825 1.799 -22.946 1.00 96.38 96 GLU A CA 1
ATOM 765 C C . GLU A 1 96 ? 2.441 1.989 -22.344 1.00 96.38 96 GLU A C 1
ATOM 767 O O . GLU A 1 96 ? 1.494 2.267 -23.080 1.00 96.38 96 GLU A O 1
ATOM 772 N N . ARG A 1 97 ? 2.330 1.941 -21.014 1.00 97.19 97 ARG A N 1
ATOM 773 C CA . ARG A 1 97 ? 1.072 2.231 -20.331 1.00 97.19 97 ARG A CA 1
ATOM 774 C C . ARG A 1 97 ? 0.638 3.685 -20.513 1.00 97.19 97 ARG A C 1
ATOM 776 O O . ARG A 1 97 ? -0.549 3.942 -20.660 1.00 97.19 97 ARG A O 1
ATOM 783 N N . PHE A 1 98 ? 1.580 4.626 -20.536 1.00 97.19 98 PHE A N 1
ATOM 784 C CA . PHE A 1 98 ? 1.303 6.038 -20.803 1.00 97.19 98 PHE A CA 1
ATOM 785 C C . PHE A 1 98 ? 0.674 6.247 -22.178 1.00 97.19 98 PHE A C 1
ATOM 787 O O . PHE A 1 98 ? -0.331 6.947 -22.287 1.00 97.19 98 PHE A O 1
ATOM 794 N N . MET A 1 99 ? 1.254 5.640 -23.215 1.00 95.88 99 MET A N 1
ATOM 795 C CA . MET A 1 99 ? 0.742 5.761 -24.582 1.00 95.88 99 MET A CA 1
ATOM 796 C C . MET A 1 99 ? -0.636 5.112 -24.736 1.00 95.88 99 MET A C 1
ATOM 798 O O . MET A 1 99 ? -1.514 5.700 -25.359 1.00 95.88 99 MET A O 1
ATOM 802 N N . ASP A 1 100 ? -0.818 3.935 -24.133 1.00 94.94 100 ASP A N 1
ATOM 803 C CA . ASP A 1 100 ? -2.083 3.194 -24.104 1.00 94.94 100 ASP A CA 1
ATOM 804 C C . ASP A 1 100 ? -3.203 3.990 -23.410 1.00 94.94 100 ASP A C 1
ATOM 806 O O . ASP A 1 100 ? -4.287 4.151 -23.958 1.00 94.94 100 ASP A O 1
ATOM 810 N N . HIS A 1 101 ? -2.918 4.591 -22.248 1.00 95.50 101 HIS A N 1
ATOM 811 C CA . HIS A 1 101 ? -3.886 5.396 -21.486 1.00 95.50 101 HIS A CA 1
ATOM 812 C C . HIS A 1 101 ? -4.418 6.615 -22.252 1.00 95.50 101 HIS A C 1
ATOM 814 O O . HIS A 1 101 ? -5.557 7.022 -22.048 1.00 95.50 101 HIS A O 1
ATOM 820 N N . HIS A 1 102 ? -3.595 7.215 -23.112 1.00 94.56 102 HIS A N 1
ATOM 821 C CA . HIS A 1 102 ? -3.948 8.428 -23.856 1.00 94.56 102 HIS A CA 1
ATOM 822 C C . HIS A 1 102 ? -4.506 8.152 -25.259 1.00 94.56 102 HIS A C 1
ATOM 824 O O . HIS A 1 102 ? -4.766 9.106 -25.991 1.00 94.56 102 HIS A O 1
ATOM 830 N N . ASP A 1 103 ? -4.656 6.883 -25.652 1.00 91.50 103 ASP A N 1
ATOM 831 C CA . ASP A 1 103 ? -5.219 6.465 -26.945 1.00 91.50 103 ASP A CA 1
ATOM 832 C C . ASP A 1 103 ? -4.630 7.244 -28.146 1.00 91.50 103 ASP A C 1
ATOM 834 O O . ASP A 1 103 ? -5.325 7.757 -29.021 1.00 91.50 103 ASP A O 1
ATOM 838 N N . GLY A 1 104 ? -3.302 7.426 -28.139 1.00 86.06 104 GLY A N 1
ATOM 839 C CA . GLY A 1 104 ? -2.563 8.111 -29.208 1.00 86.06 104 GLY A CA 1
ATOM 840 C C . GLY A 1 104 ? -2.619 9.647 -29.207 1.00 86.06 104 GLY A C 1
ATOM 841 O O . GLY A 1 104 ? -2.015 10.265 -30.084 1.00 86.06 104 GLY A O 1
ATOM 842 N N . SER A 1 105 ? -3.280 10.287 -28.236 1.00 92.81 105 SER A N 1
ATOM 843 C CA . SER A 1 105 ? -3.401 11.749 -28.162 1.00 92.81 105 SER A CA 1
ATOM 844 C C . SER A 1 105 ? -3.163 12.294 -26.751 1.00 92.81 105 SER A C 1
ATOM 846 O O . SER A 1 105 ? -3.956 12.091 -25.833 1.00 92.81 105 SER A O 1
ATOM 848 N N . VAL A 1 106 ? -2.099 13.077 -26.573 1.00 94.56 106 VAL A N 1
ATOM 849 C CA . VAL A 1 106 ? -1.684 13.606 -25.265 1.00 94.56 106 VAL A CA 1
ATOM 850 C C . VAL A 1 106 ? -1.963 15.103 -25.194 1.00 94.56 106 VAL A C 1
ATOM 852 O O . VAL A 1 106 ? -1.460 15.876 -26.008 1.00 94.56 106 VAL A O 1
ATOM 855 N N . THR A 1 107 ? -2.751 15.533 -24.205 1.00 95.00 107 THR A N 1
ATOM 856 C CA . THR A 1 107 ? -3.125 16.946 -24.042 1.00 95.00 107 THR A CA 1
ATOM 857 C C . THR A 1 107 ? -2.316 17.617 -22.936 1.00 95.00 107 THR A C 1
ATOM 859 O O . THR A 1 107 ? -2.326 17.187 -21.782 1.00 95.00 107 THR A O 1
ATOM 862 N N . PHE A 1 108 ? -1.685 18.737 -23.272 1.00 93.19 108 PHE A N 1
ATOM 863 C CA . PHE A 1 108 ? -1.014 19.632 -22.337 1.00 93.19 108 PHE A CA 1
ATOM 864 C C . PHE A 1 108 ? -1.758 20.965 -22.243 1.00 93.19 108 PHE A C 1
ATOM 866 O O . PHE A 1 108 ? -2.385 21.393 -23.203 1.00 93.19 108 PHE A O 1
ATOM 873 N N . LEU A 1 109 ? -1.678 21.642 -21.100 1.00 91.25 109 LEU A N 1
ATOM 874 C CA . LEU A 1 109 ? -2.117 23.025 -20.934 1.00 91.25 109 LEU A CA 1
ATOM 875 C C . LEU A 1 109 ? -0.900 23.930 -20.768 1.00 91.25 109 LEU A C 1
ATOM 877 O O . LEU A 1 109 ? -0.003 23.618 -19.982 1.00 91.25 109 LEU A O 1
ATOM 881 N N . ASP A 1 110 ? -0.865 25.052 -21.476 1.00 87.81 110 ASP A N 1
ATOM 882 C CA . ASP A 1 110 ? 0.167 26.066 -21.263 1.00 87.81 110 ASP A CA 1
ATOM 883 C C . ASP A 1 110 ? -0.118 26.956 -20.036 1.00 87.81 110 ASP A C 1
ATOM 885 O O . ASP A 1 110 ? -1.066 26.749 -19.275 1.00 87.81 110 ASP A O 1
ATOM 889 N N . ALA A 1 111 ? 0.727 27.969 -19.827 1.00 84.06 111 ALA A N 1
ATOM 890 C CA . ALA A 1 111 ? 0.602 28.913 -18.717 1.00 84.06 111 ALA A CA 1
ATOM 891 C C . ALA A 1 111 ? -0.677 29.774 -18.765 1.00 84.06 111 ALA A C 1
ATOM 893 O O . ALA A 1 111 ? -1.052 30.360 -17.751 1.00 84.06 111 ALA A O 1
ATOM 894 N N . HIS A 1 112 ? -1.340 29.850 -19.921 1.00 86.50 112 HIS A N 1
ATOM 895 C CA . HIS A 1 112 ? -2.620 30.528 -20.120 1.00 86.50 112 HIS A CA 1
ATOM 896 C C . HIS A 1 112 ? -3.803 29.553 -20.079 1.00 86.50 112 HIS A C 1
ATOM 898 O O . HIS A 1 112 ? -4.923 29.945 -20.398 1.00 86.50 112 HIS A O 1
ATOM 904 N N . HIS A 1 113 ? -3.567 28.299 -19.678 1.00 86.56 113 HIS A N 1
ATOM 905 C CA . HIS A 1 113 ? -4.539 27.209 -19.709 1.00 86.56 113 HIS A CA 1
ATOM 906 C C . HIS A 1 113 ? -5.051 26.868 -21.117 1.00 86.56 113 HIS A C 1
ATOM 908 O O . HIS A 1 113 ? -6.083 26.204 -21.245 1.00 86.56 113 HIS A O 1
ATOM 914 N N . ALA A 1 114 ? -4.343 27.275 -22.176 1.00 90.25 114 ALA A N 1
ATOM 915 C CA . ALA A 1 114 ? -4.711 26.894 -23.532 1.00 90.25 114 ALA A CA 1
ATOM 916 C C . ALA A 1 114 ? -4.259 25.447 -23.813 1.00 90.25 114 ALA A C 1
ATOM 918 O O . ALA A 1 114 ? -3.131 25.081 -23.460 1.00 90.25 114 ALA A O 1
ATOM 919 N N . PRO A 1 115 ? -5.125 24.607 -24.412 1.00 93.44 115 PRO A N 1
ATOM 920 C CA . PRO A 1 115 ? -4.806 23.214 -24.687 1.00 93.44 115 PRO A CA 1
ATOM 921 C C . PRO A 1 115 ? -3.910 23.057 -25.923 1.00 93.44 115 PRO A C 1
ATOM 923 O O . PRO A 1 115 ? -4.202 23.592 -26.989 1.00 93.44 115 PRO A O 1
ATOM 926 N N . HIS A 1 116 ? -2.871 22.236 -25.790 1.00 92.12 116 HIS A N 1
ATOM 927 C CA . HIS A 1 116 ? -1.972 21.780 -26.849 1.00 92.12 116 HIS A CA 1
ATOM 928 C C . HIS A 1 116 ? -2.060 20.257 -26.922 1.00 92.12 116 HIS A C 1
ATOM 930 O O . HIS A 1 116 ? -1.691 19.566 -25.973 1.00 92.12 116 HIS A O 1
ATOM 936 N N . THR A 1 117 ? -2.598 19.729 -28.019 1.00 94.62 117 THR A N 1
ATOM 937 C CA . THR A 1 117 ? -2.786 18.282 -28.205 1.00 94.62 117 THR A CA 1
ATOM 938 C C . THR A 1 117 ? -1.721 17.745 -29.147 1.00 94.62 117 THR A C 1
ATOM 940 O O . THR A 1 117 ? -1.605 18.216 -30.277 1.00 94.62 117 THR A O 1
ATOM 943 N N . LEU A 1 118 ? -0.949 16.771 -28.674 1.00 93.69 118 LEU A N 1
ATOM 944 C CA . LEU A 1 118 ? 0.092 16.086 -29.434 1.00 93.69 118 LEU A CA 1
ATOM 945 C C . LEU A 1 118 ? -0.413 14.706 -29.860 1.00 93.69 118 LEU A C 1
ATOM 947 O O . LEU A 1 118 ? -1.059 14.022 -29.069 1.00 93.69 118 LEU A O 1
ATOM 951 N N . THR A 1 119 ? -0.089 14.285 -31.082 1.00 95.31 119 THR A N 1
ATOM 952 C CA . THR A 1 119 ? -0.473 12.973 -31.646 1.00 95.31 119 THR A CA 1
ATOM 953 C C . THR A 1 119 ? 0.771 12.175 -32.047 1.00 95.31 119 THR A C 1
ATOM 955 O O . THR A 1 119 ? 1.063 12.007 -33.231 1.00 95.31 119 THR A O 1
ATOM 958 N N . PRO A 1 120 ? 1.580 11.748 -31.064 1.00 94.50 120 PRO A N 1
ATOM 959 C CA . PRO A 1 120 ? 2.848 11.083 -31.330 1.00 94.50 120 PRO A CA 1
ATOM 960 C C . PRO A 1 120 ? 2.657 9.652 -31.853 1.00 94.50 120 PRO A C 1
ATOM 962 O O . PRO A 1 120 ? 1.809 8.907 -31.362 1.00 94.50 120 PRO A O 1
ATOM 965 N N . ALA A 1 121 ? 3.522 9.215 -32.770 1.00 93.06 121 ALA A N 1
ATOM 966 C CA . ALA A 1 121 ? 3.561 7.827 -33.249 1.00 93.06 121 ALA A CA 1
ATOM 967 C C . ALA A 1 121 ? 4.037 6.831 -32.169 1.00 93.06 121 ALA A C 1
ATOM 969 O O . ALA A 1 121 ? 3.837 5.623 -32.284 1.00 93.06 121 ALA A O 1
ATOM 970 N N . GLY A 1 122 ? 4.684 7.330 -31.114 1.00 92.44 122 GLY A N 1
ATOM 971 C CA . GLY A 1 122 ? 5.141 6.555 -29.968 1.00 92.44 122 GLY A CA 1
ATOM 972 C C . GLY A 1 122 ? 5.811 7.442 -28.922 1.00 92.44 122 GLY A C 1
ATOM 973 O O . GLY A 1 122 ? 5.951 8.649 -29.101 1.00 92.44 122 GLY A O 1
ATOM 974 N N . PHE A 1 123 ? 6.269 6.849 -27.819 1.00 93.44 123 PHE A N 1
ATOM 975 C CA . PHE A 1 123 ? 6.789 7.639 -26.699 1.00 93.44 123 PHE A CA 1
ATOM 976 C C . PHE A 1 123 ? 8.054 8.449 -27.040 1.00 93.44 123 PHE A C 1
ATOM 978 O O . PHE A 1 123 ? 8.253 9.532 -26.500 1.00 93.44 123 PHE A O 1
ATOM 985 N N . ALA A 1 124 ? 8.921 7.947 -27.925 1.00 92.12 124 ALA A N 1
ATOM 986 C CA . ALA A 1 124 ? 10.112 8.688 -28.349 1.00 92.12 124 ALA A CA 1
ATOM 987 C C . ALA A 1 124 ? 9.738 9.977 -29.103 1.00 92.12 124 ALA A C 1
ATOM 989 O O . ALA A 1 124 ? 10.223 11.047 -28.752 1.00 92.12 124 ALA A O 1
ATOM 990 N N . ASP A 1 125 ? 8.804 9.872 -30.052 1.00 93.44 125 ASP A N 1
ATOM 991 C CA . ASP A 1 125 ? 8.256 11.000 -30.813 1.00 93.44 125 ASP A CA 1
ATOM 992 C C . ASP A 1 125 ? 7.540 12.005 -29.894 1.00 93.44 125 ASP A C 1
ATOM 994 O O . ASP A 1 125 ? 7.751 13.209 -30.000 1.00 93.44 125 ASP A O 1
ATOM 998 N N . LEU A 1 126 ? 6.800 11.525 -28.884 1.00 92.44 126 LEU A N 1
ATOM 999 C CA . LEU A 1 126 ? 6.232 12.403 -27.855 1.00 92.44 126 LEU A CA 1
ATOM 1000 C C . LEU A 1 126 ? 7.311 13.273 -27.200 1.00 92.44 126 LEU A C 1
ATOM 1002 O O . LEU A 1 126 ? 7.125 14.478 -27.070 1.00 92.44 126 LEU A O 1
ATOM 1006 N N . VAL A 1 127 ? 8.429 12.675 -26.778 1.00 90.12 127 VAL A N 1
ATOM 1007 C CA . VAL A 1 127 ? 9.516 13.405 -26.107 1.00 90.12 127 VAL A CA 1
ATOM 1008 C C . VAL A 1 127 ? 10.190 14.410 -27.043 1.00 90.12 127 VAL A C 1
ATOM 1010 O O . VAL A 1 127 ? 10.601 15.468 -26.574 1.00 90.12 127 VAL A O 1
ATOM 1013 N N . GLU A 1 128 ? 10.281 14.120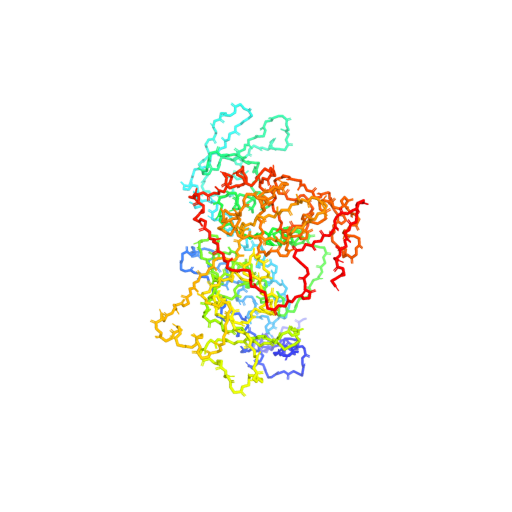 -28.340 1.00 89.44 128 GLU A N 1
ATOM 1014 C CA . GLU A 1 128 ? 10.809 15.053 -29.347 1.00 89.44 128 GLU A CA 1
ATOM 1015 C C . GLU A 1 128 ? 9.858 16.228 -29.619 1.00 89.44 128 GLU A C 1
ATOM 1017 O O . GLU A 1 128 ? 10.313 17.351 -29.835 1.00 89.44 128 GLU A O 1
ATOM 1022 N N . GLN A 1 129 ? 8.545 15.993 -29.555 1.00 88.56 129 GLN A N 1
ATOM 1023 C CA . GLN A 1 129 ? 7.519 17.031 -29.700 1.00 88.56 129 GLN A CA 1
ATOM 1024 C C . GLN A 1 129 ? 7.361 17.907 -28.448 1.00 88.56 129 GLN A C 1
ATOM 1026 O O . GLN A 1 129 ? 6.791 18.999 -28.521 1.00 88.56 129 GLN A O 1
ATOM 1031 N N . LEU A 1 130 ? 7.851 17.453 -27.290 1.00 86.38 130 LEU A N 1
ATOM 1032 C CA . LEU A 1 130 ? 7.828 18.249 -26.069 1.00 86.38 130 LEU A CA 1
ATOM 1033 C C . LEU A 1 130 ? 8.751 19.477 -26.204 1.00 86.38 130 LEU A C 1
ATOM 1035 O O . LEU A 1 130 ? 9.920 19.334 -26.568 1.00 86.38 130 LEU A O 1
ATOM 1039 N N . PRO A 1 131 ? 8.290 20.689 -25.838 1.00 76.50 131 PRO A N 1
ATOM 1040 C CA . PRO A 1 131 ? 9.123 21.884 -25.918 1.00 76.50 131 PRO A CA 1
ATOM 1041 C C . PRO A 1 131 ? 10.415 21.745 -25.098 1.00 76.50 131 PRO A C 1
ATOM 1043 O O . PRO A 1 131 ? 10.389 21.433 -23.906 1.00 76.50 131 PRO A O 1
ATOM 1046 N N . THR A 1 132 ? 11.564 22.074 -25.689 1.00 67.50 132 THR A N 1
ATOM 1047 C CA . THR A 1 132 ? 12.863 22.074 -24.987 1.00 67.50 132 THR A CA 1
ATOM 1048 C C . THR A 1 132 ? 12.907 23.030 -23.787 1.00 67.50 132 THR A C 1
ATOM 1050 O O . THR A 1 132 ? 13.670 22.809 -22.845 1.00 67.50 132 THR A O 1
ATOM 1053 N N . ASP A 1 133 ? 12.053 24.059 -23.774 1.00 63.91 133 ASP A N 1
ATOM 1054 C CA . ASP A 1 133 ? 11.957 25.065 -22.709 1.00 63.91 133 ASP A CA 1
ATOM 1055 C C . ASP A 1 133 ? 11.035 24.672 -21.534 1.00 63.91 133 ASP A C 1
ATOM 1057 O O . ASP A 1 133 ? 10.796 25.491 -20.647 1.00 63.91 133 ASP A O 1
ATOM 1061 N N . LEU A 1 134 ? 10.585 23.411 -21.430 1.00 61.47 134 LEU A N 1
ATOM 1062 C CA . LEU A 1 134 ? 9.800 22.891 -20.286 1.00 61.47 134 LEU A CA 1
ATOM 1063 C C . LEU A 1 134 ? 10.444 23.120 -18.899 1.00 61.47 134 LEU A C 1
ATOM 1065 O O . LEU A 1 134 ? 9.773 23.009 -17.869 1.00 61.47 134 LEU A O 1
ATOM 1069 N N . LEU A 1 135 ? 11.748 23.415 -18.860 1.00 51.69 135 LEU A N 1
ATOM 1070 C CA . LEU A 1 135 ? 12.521 23.708 -17.648 1.00 51.69 135 LEU A CA 1
ATOM 1071 C C . LEU A 1 135 ? 12.587 25.208 -17.297 1.00 51.69 135 LEU A C 1
ATOM 1073 O O . LEU A 1 135 ? 13.036 25.550 -16.201 1.00 51.69 135 LEU A O 1
ATOM 1077 N N . ARG A 1 136 ? 12.155 26.116 -18.184 1.00 53.69 136 ARG A N 1
ATOM 1078 C CA . ARG A 1 136 ? 12.206 27.572 -17.976 1.00 53.69 136 ARG A CA 1
ATOM 1079 C C . ARG A 1 136 ? 10.803 28.129 -17.700 1.00 53.69 136 ARG A C 1
ATOM 1081 O O . ARG A 1 136 ? 9.926 28.132 -18.558 1.00 53.69 136 ARG A O 1
ATOM 1088 N N . LYS A 1 137 ? 10.585 28.644 -16.484 1.00 48.22 137 LYS A N 1
ATOM 1089 C CA . LYS A 1 137 ? 9.401 29.471 -16.172 1.00 48.22 137 LYS A CA 1
ATOM 1090 C C . LYS A 1 137 ? 9.454 30.760 -17.013 1.00 48.22 137 LYS A C 1
ATOM 1092 O O . LYS A 1 137 ? 10.551 31.305 -17.140 1.00 48.22 137 LYS A O 1
ATOM 1097 N N . PRO A 1 138 ? 8.324 31.269 -17.547 1.00 49.56 138 PRO A N 1
ATOM 1098 C CA . PRO A 1 138 ? 6.935 30.969 -17.165 1.00 49.56 138 PRO A CA 1
ATOM 1099 C C . PRO A 1 138 ? 6.161 29.984 -18.072 1.00 49.56 138 PRO A C 1
ATOM 1101 O O . PRO A 1 138 ? 4.984 29.766 -17.819 1.00 49.56 138 PRO A O 1
ATOM 1104 N N . HIS A 1 139 ? 6.774 29.357 -19.082 1.00 57.16 139 HIS A N 1
ATOM 1105 C CA . HIS A 1 139 ? 6.059 28.647 -20.164 1.00 57.16 139 HIS A CA 1
ATOM 1106 C C . HIS A 1 139 ? 5.904 27.126 -19.978 1.00 57.16 139 HIS A C 1
ATOM 1108 O O . HIS A 1 139 ? 5.865 26.381 -20.955 1.00 57.16 139 HIS A O 1
ATOM 1114 N N . SER A 1 140 ? 5.825 26.627 -18.743 1.00 73.12 140 SER A N 1
ATOM 1115 C CA . SER A 1 140 ? 5.763 25.179 -18.519 1.00 73.12 140 SER A CA 1
ATOM 1116 C C . SER A 1 140 ? 4.408 24.619 -18.951 1.00 73.12 140 SER A C 1
ATOM 1118 O O . SER A 1 140 ? 3.419 24.797 -18.238 1.00 73.12 140 SER A O 1
ATOM 1120 N N . TRP A 1 141 ? 4.373 23.925 -20.087 1.00 86.31 141 TRP A N 1
ATOM 1121 C CA . TRP A 1 141 ? 3.257 23.052 -20.431 1.00 86.31 141 TRP A CA 1
ATOM 1122 C C . TRP A 1 141 ? 3.064 22.015 -19.318 1.00 86.31 141 TRP A C 1
ATOM 1124 O O . TRP A 1 141 ? 4.032 21.472 -18.774 1.00 86.31 141 TRP A O 1
ATOM 1134 N N . ARG A 1 142 ? 1.812 21.762 -18.948 1.00 90.88 142 ARG A N 1
ATOM 1135 C CA . ARG A 1 142 ? 1.429 20.804 -17.909 1.00 90.88 142 ARG A CA 1
ATOM 1136 C C . ARG A 1 142 ? 0.539 19.739 -18.516 1.00 90.88 142 ARG A C 1
ATOM 1138 O O . ARG A 1 142 ? -0.419 20.069 -19.201 1.00 90.88 142 ARG A O 1
ATOM 1145 N N . LEU A 1 143 ? 0.847 18.478 -18.251 1.00 93.62 143 LEU A N 1
ATOM 1146 C CA . LEU A 1 143 ? 0.012 17.359 -18.661 1.00 93.62 143 LEU A CA 1
ATOM 1147 C C . LEU A 1 143 ? -1.356 17.488 -17.991 1.00 93.62 143 LEU A C 1
ATOM 1149 O O . LEU A 1 143 ? -1.419 17.699 -16.775 1.00 93.62 143 LEU A O 1
ATOM 1153 N N . ARG A 1 144 ? -2.424 17.375 -18.778 1.00 95.19 144 ARG A N 1
ATOM 1154 C CA . ARG A 1 144 ? -3.795 17.277 -18.279 1.00 95.19 144 ARG A CA 1
ATOM 1155 C C . ARG A 1 144 ? -4.093 15.825 -17.910 1.00 95.19 144 ARG A C 1
ATOM 1157 O O . ARG A 1 144 ? -3.830 14.937 -18.710 1.00 95.19 144 ARG A O 1
ATOM 1164 N N . LEU A 1 145 ? -4.645 15.621 -16.720 1.00 95.31 145 LEU A N 1
ATOM 1165 C CA . LEU A 1 145 ? -5.027 14.311 -16.196 1.00 95.31 145 LEU A CA 1
ATOM 1166 C C . LEU A 1 145 ? -6.504 14.000 -16.471 1.00 95.31 145 LEU A C 1
ATOM 1168 O O . LEU A 1 145 ? -7.275 14.894 -16.850 1.00 95.31 145 LEU A O 1
ATOM 1172 N N . SER A 1 146 ? -6.910 12.747 -16.251 1.00 93.31 146 SER A N 1
ATOM 1173 C CA . SER A 1 146 ? -8.296 12.291 -16.472 1.00 93.31 146 SER A CA 1
ATOM 1174 C C . SER A 1 146 ? -9.329 13.043 -15.626 1.00 93.31 146 SER A C 1
ATOM 1176 O O . SER A 1 146 ? -10.444 13.286 -16.084 1.00 93.31 146 SER A O 1
ATOM 1178 N N . ASP A 1 147 ? -8.956 13.468 -14.416 1.00 90.50 147 ASP A N 1
ATOM 1179 C CA . ASP A 1 147 ? -9.810 14.249 -13.508 1.00 90.50 147 ASP A CA 1
ATOM 1180 C C . ASP A 1 147 ? -9.858 15.757 -13.845 1.00 90.50 147 ASP A C 1
ATOM 1182 O O . ASP A 1 147 ? -10.508 16.541 -13.152 1.00 90.50 147 ASP A O 1
ATOM 1186 N N . GLY A 1 148 ? -9.173 16.179 -14.913 1.00 90.19 148 GLY A N 1
ATOM 1187 C CA . GLY A 1 148 ? -9.086 17.569 -15.358 1.00 90.19 148 GLY A CA 1
ATOM 1188 C C . GLY A 1 148 ? -8.025 18.404 -14.638 1.00 90.19 148 GLY A C 1
ATOM 1189 O O . GLY A 1 148 ? -7.771 19.542 -15.049 1.00 90.19 148 GLY A O 1
ATOM 1190 N N . THR A 1 149 ? -7.366 17.867 -13.610 1.00 92.06 149 THR A N 1
ATOM 1191 C CA . THR A 1 149 ? -6.221 18.528 -12.979 1.00 92.06 149 THR A CA 1
ATOM 1192 C C . THR A 1 149 ? -4.990 18.476 -13.889 1.00 92.06 149 THR A C 1
ATOM 1194 O O . THR A 1 149 ? -5.005 17.903 -14.982 1.00 92.06 149 THR A O 1
ATOM 1197 N N . THR A 1 150 ? -3.905 19.145 -13.480 1.00 92.81 150 THR A N 1
ATOM 1198 C CA . THR A 1 150 ? -2.675 19.170 -14.277 1.00 92.81 150 THR A CA 1
ATOM 1199 C C . THR A 1 150 ? -1.422 18.934 -13.459 1.00 92.81 150 THR A C 1
ATOM 1201 O O . THR A 1 150 ? -1.269 19.421 -12.332 1.00 92.81 150 THR A O 1
ATOM 1204 N N . MET A 1 151 ? -0.435 18.307 -14.087 1.00 91.69 151 MET A N 1
ATOM 1205 C CA . MET A 1 151 ? 0.875 18.078 -13.492 1.00 91.69 151 MET A CA 1
ATOM 1206 C C . MET A 1 151 ? 2.006 18.462 -14.436 1.00 91.69 151 MET A C 1
ATOM 1208 O O . MET A 1 151 ? 1.862 18.489 -15.653 1.00 91.69 151 MET A O 1
ATOM 1212 N N . TRP A 1 152 ? 3.163 18.765 -13.862 1.00 89.31 152 TRP A N 1
ATOM 1213 C CA . TRP A 1 152 ? 4.368 18.909 -14.665 1.00 89.31 152 TRP A CA 1
ATOM 1214 C C . TRP A 1 152 ? 4.804 17.543 -15.201 1.00 89.31 152 TRP A C 1
ATOM 1216 O O . TRP A 1 152 ? 4.843 16.569 -14.448 1.00 89.31 152 TRP A O 1
ATOM 1226 N N . PHE A 1 153 ? 5.165 17.490 -16.480 1.00 89.38 153 PHE A N 1
ATOM 1227 C CA . PHE A 1 153 ? 5.584 16.269 -17.152 1.00 89.38 153 PHE A CA 1
ATOM 1228 C C . PHE A 1 153 ? 6.696 16.579 -18.151 1.00 89.38 153 PHE A C 1
ATOM 1230 O O . PHE A 1 153 ? 6.598 17.537 -18.913 1.00 89.38 153 PHE A O 1
ATOM 1237 N N . ASN A 1 154 ? 7.762 15.781 -18.138 1.00 87.44 154 ASN A N 1
ATOM 1238 C CA . ASN A 1 154 ? 8.917 15.968 -19.019 1.00 87.44 154 ASN A CA 1
ATOM 1239 C C . ASN A 1 154 ? 9.348 14.675 -19.723 1.00 87.44 154 ASN A C 1
ATOM 1241 O O . ASN A 1 154 ? 10.485 14.580 -20.184 1.00 87.44 154 ASN A O 1
ATOM 1245 N N . GLY A 1 155 ? 8.488 13.654 -19.716 1.00 87.44 155 GLY A N 1
ATOM 1246 C CA . GLY A 1 155 ? 8.753 12.357 -20.333 1.00 87.44 155 GLY A CA 1
ATOM 1247 C C . GLY A 1 155 ? 9.820 11.504 -19.637 1.00 87.44 155 GLY A C 1
ATOM 1248 O O . GLY A 1 155 ? 10.131 10.416 -20.115 1.00 87.44 155 GLY A O 1
ATOM 1249 N N . ARG A 1 156 ? 10.396 11.947 -18.510 1.00 89.38 156 ARG A N 1
ATOM 1250 C CA . ARG A 1 156 ? 11.373 11.149 -17.747 1.00 89.38 156 ARG A CA 1
ATOM 1251 C C . ARG A 1 156 ? 10.675 10.217 -16.762 1.00 89.38 156 ARG A C 1
ATOM 1253 O O . ARG A 1 156 ? 9.559 10.499 -16.327 1.00 89.38 156 ARG A O 1
ATOM 1260 N N . PHE A 1 157 ? 11.392 9.177 -16.331 1.00 89.94 157 PHE A N 1
ATOM 1261 C CA . PHE A 1 157 ? 10.934 8.182 -15.354 1.00 89.94 157 PHE A CA 1
ATOM 1262 C C . PHE A 1 157 ? 10.184 8.778 -14.149 1.00 89.94 157 PHE A C 1
ATOM 1264 O O . PHE A 1 157 ? 9.066 8.373 -13.859 1.00 89.94 157 PHE A O 1
ATOM 1271 N N . ASP A 1 158 ? 10.749 9.795 -13.491 1.00 87.75 158 ASP A N 1
ATOM 1272 C CA . ASP A 1 158 ? 10.123 10.456 -12.334 1.00 87.75 158 ASP A CA 1
ATOM 1273 C C . ASP A 1 158 ? 8.743 11.057 -12.657 1.00 87.75 158 ASP A C 1
ATOM 1275 O O . ASP A 1 158 ? 7.809 10.930 -11.869 1.00 87.75 158 ASP A O 1
ATOM 1279 N N . SER A 1 159 ? 8.598 11.681 -13.832 1.00 89.81 159 SER A N 1
ATOM 1280 C CA . SER A 1 159 ? 7.315 12.238 -14.274 1.00 89.81 159 SER A CA 1
ATOM 1281 C C . SER A 1 159 ? 6.307 11.158 -14.667 1.00 89.81 159 SER A C 1
ATOM 1283 O O . SER A 1 159 ? 5.124 11.330 -14.393 1.00 89.81 159 SER A O 1
ATOM 1285 N N . LEU A 1 160 ? 6.769 10.029 -15.221 1.00 94.50 160 LEU A N 1
ATOM 1286 C CA . LEU A 1 160 ? 5.932 8.869 -15.541 1.00 94.50 160 LEU A CA 1
ATOM 1287 C C . LEU A 1 160 ? 5.384 8.195 -14.282 1.00 94.50 160 LEU A C 1
ATOM 1289 O O . LEU A 1 160 ? 4.197 7.909 -14.213 1.00 94.50 160 LEU A O 1
ATOM 1293 N N . VAL A 1 161 ? 6.216 7.984 -13.260 1.00 92.81 161 VAL A N 1
ATOM 1294 C CA . VAL A 1 161 ? 5.758 7.411 -11.983 1.00 92.81 161 VAL A CA 1
ATOM 1295 C C . VAL A 1 161 ? 4.736 8.330 -11.312 1.00 92.81 161 VAL A C 1
ATOM 1297 O O . VAL A 1 161 ? 3.682 7.874 -10.870 1.00 92.81 161 VAL A O 1
ATOM 1300 N N . LYS A 1 162 ? 5.009 9.642 -11.275 1.00 91.31 162 LYS A N 1
ATOM 1301 C CA . LYS A 1 162 ? 4.066 10.634 -10.733 1.00 91.31 162 LYS A CA 1
ATOM 1302 C C . LYS A 1 162 ? 2.749 10.659 -11.504 1.00 91.31 162 LYS A C 1
ATOM 1304 O O . LYS A 1 162 ? 1.703 10.754 -10.875 1.00 91.31 162 LYS A O 1
ATOM 1309 N N . TRP A 1 163 ? 2.809 10.554 -12.830 1.00 95.00 163 TRP A N 1
ATOM 1310 C CA . TRP A 1 163 ? 1.629 10.457 -13.682 1.00 95.00 163 TRP A CA 1
ATOM 1311 C C . TRP A 1 163 ? 0.824 9.199 -13.359 1.00 95.00 163 TRP A C 1
ATOM 1313 O O . TRP A 1 163 ? -0.354 9.306 -13.041 1.00 95.00 163 TRP A O 1
ATOM 1323 N N . ALA A 1 164 ? 1.470 8.033 -13.324 1.00 95.56 164 ALA A N 1
ATOM 1324 C CA . ALA A 1 164 ? 0.801 6.770 -13.037 1.00 95.56 164 ALA A CA 1
ATOM 1325 C C . ALA A 1 164 ? 0.132 6.777 -11.651 1.00 95.56 164 ALA A C 1
ATOM 1327 O O . ALA A 1 164 ? -0.934 6.200 -11.474 1.00 95.56 164 ALA A O 1
ATOM 1328 N N . ARG A 1 165 ? 0.707 7.471 -10.663 1.00 92.31 165 ARG A N 1
ATOM 1329 C CA . ARG A 1 165 ? 0.044 7.699 -9.369 1.00 92.31 165 ARG A CA 1
ATOM 1330 C C . ARG A 1 165 ? -1.140 8.647 -9.448 1.00 92.31 165 ARG A C 1
ATOM 1332 O O . ARG A 1 165 ? -2.164 8.379 -8.829 1.00 92.31 165 ARG A O 1
ATOM 1339 N N . ALA A 1 166 ? -0.986 9.763 -10.153 1.00 91.50 166 ALA A N 1
ATOM 1340 C CA . ALA A 1 166 ? -2.037 10.764 -10.264 1.00 91.50 166 ALA A CA 1
ATOM 1341 C C . ALA A 1 166 ? -3.265 10.221 -11.019 1.00 91.50 166 ALA A C 1
ATOM 1343 O O . ALA A 1 166 ? -4.387 10.553 -10.663 1.00 91.50 166 ALA A O 1
ATOM 1344 N N . GLU A 1 167 ? -3.051 9.313 -11.974 1.00 94.31 167 GLU A N 1
ATOM 1345 C CA . GLU A 1 167 ? -4.101 8.557 -12.673 1.00 94.31 167 GLU A CA 1
ATOM 1346 C C . GLU A 1 167 ? -4.623 7.336 -11.891 1.00 94.31 167 GLU A C 1
ATOM 1348 O O . GLU A 1 167 ? -5.432 6.569 -12.406 1.00 94.31 167 GLU A O 1
ATOM 1353 N N . GLY A 1 168 ? -4.154 7.101 -10.659 1.00 91.94 168 GLY A N 1
ATOM 1354 C CA . GLY A 1 168 ? -4.605 5.967 -9.846 1.00 91.94 168 GLY A CA 1
ATOM 1355 C C . GLY A 1 168 ? -4.199 4.595 -10.400 1.00 91.94 168 GLY A C 1
ATOM 1356 O O . GLY A 1 168 ? -4.868 3.603 -10.139 1.00 91.94 168 GLY A O 1
ATOM 1357 N N . LEU A 1 169 ? -3.116 4.514 -11.174 1.00 94.62 169 LEU A N 1
ATOM 1358 C CA . LEU A 1 169 ? -2.548 3.244 -11.635 1.00 94.62 169 LEU A CA 1
ATOM 1359 C C . LEU A 1 169 ? -1.633 2.641 -10.563 1.00 94.62 169 LEU A C 1
ATOM 1361 O O . LEU A 1 169 ? -1.657 1.434 -10.335 1.00 94.62 169 LEU A O 1
ATOM 1365 N N . LEU A 1 170 ? -0.856 3.472 -9.861 1.00 93.19 170 LEU A N 1
ATOM 1366 C CA . LEU A 1 170 ? 0.032 3.050 -8.771 1.00 93.19 170 LEU A CA 1
ATOM 1367 C C . LEU A 1 170 ? -0.496 3.508 -7.405 1.00 93.19 170 LEU A C 1
ATOM 1369 O O . LEU A 1 170 ? -0.750 4.692 -7.188 1.00 93.19 170 LEU A O 1
ATOM 1373 N N . HIS A 1 171 ? -0.590 2.562 -6.470 1.00 89.62 171 HIS A N 1
ATOM 1374 C CA . HIS A 1 171 ? -1.146 2.751 -5.126 1.00 89.62 171 HIS A CA 1
ATOM 1375 C C . HIS A 1 171 ? -0.117 2.552 -4.018 1.00 89.62 171 HIS A C 1
ATOM 1377 O O . HIS A 1 171 ? 1.044 2.200 -4.244 1.00 89.62 171 HIS A O 1
ATOM 1383 N N . GLY A 1 172 ? -0.562 2.764 -2.792 1.00 91.31 172 GLY A N 1
ATOM 1384 C CA . GLY A 1 172 ? 0.193 2.463 -1.595 1.00 91.31 172 GLY A CA 1
ATOM 1385 C C . GLY A 1 172 ? 1.118 3.607 -1.237 1.00 91.31 172 GLY A C 1
ATOM 1386 O O . GLY A 1 172 ? 1.912 4.106 -2.049 1.00 91.31 172 GLY A O 1
ATOM 1387 N N . GLN A 1 173 ? 1.030 4.019 0.012 1.00 89.88 173 GLN A N 1
ATOM 1388 C CA . GLN A 1 173 ? 1.793 5.125 0.546 1.00 89.88 173 GLN A CA 1
ATOM 1389 C C . GLN A 1 173 ? 3.249 4.736 0.823 1.00 89.88 173 GLN A C 1
ATOM 1391 O O . GLN A 1 173 ? 4.150 5.547 0.585 1.00 89.88 173 GLN A O 1
ATOM 1396 N N . ARG A 1 174 ? 3.509 3.489 1.240 1.00 87.44 174 ARG A N 1
ATOM 1397 C CA . ARG A 1 174 ? 4.857 2.915 1.425 1.00 87.44 174 ARG A CA 1
ATOM 1398 C C . ARG A 1 174 ? 5.583 2.709 0.104 1.00 87.44 174 ARG A C 1
ATOM 1400 O O . ARG A 1 174 ? 6.812 2.815 0.043 1.00 87.44 174 ARG A O 1
ATOM 1407 N N . ASN A 1 175 ? 4.839 2.477 -0.970 1.00 88.12 175 ASN A N 1
ATOM 1408 C CA . ASN A 1 175 ? 5.409 2.291 -2.301 1.00 88.12 175 ASN A CA 1
ATOM 1409 C C . ASN A 1 175 ? 6.049 3.572 -2.845 1.00 88.12 175 ASN A C 1
ATOM 1411 O O . ASN A 1 175 ? 7.024 3.488 -3.583 1.00 88.12 175 ASN A O 1
ATOM 1415 N N . ARG A 1 176 ? 5.612 4.759 -2.403 1.00 83.44 176 ARG A N 1
ATOM 1416 C CA . ARG A 1 176 ? 6.219 6.046 -2.800 1.00 83.44 176 ARG A CA 1
ATOM 1417 C C . ARG A 1 176 ? 7.701 6.124 -2.460 1.00 83.44 176 ARG A C 1
ATOM 1419 O O . ARG A 1 176 ? 8.505 6.655 -3.223 1.00 83.44 176 ARG A O 1
ATOM 1426 N N . HIS A 1 177 ? 8.075 5.570 -1.308 1.00 79.19 177 HIS A N 1
ATOM 1427 C CA . HIS A 1 177 ? 9.476 5.495 -0.923 1.00 79.19 177 HIS A CA 1
ATOM 1428 C C . HIS A 1 177 ? 10.258 4.552 -1.844 1.00 79.19 177 HIS A C 1
ATOM 1430 O O . HIS A 1 177 ? 11.346 4.897 -2.307 1.00 79.19 177 HIS A O 1
ATOM 1436 N N . HIS A 1 178 ? 9.681 3.389 -2.149 1.00 80.25 178 HIS A N 1
ATOM 1437 C CA . HIS A 1 178 ? 10.291 2.407 -3.039 1.00 80.25 178 HIS A CA 1
ATOM 1438 C C . HIS A 1 178 ? 10.459 2.953 -4.456 1.00 80.25 178 HIS A C 1
ATOM 1440 O O . HIS A 1 178 ? 11.511 2.771 -5.052 1.00 80.25 178 HIS A O 1
ATOM 1446 N N . GLU A 1 179 ? 9.502 3.713 -4.970 1.00 83.00 179 GLU A N 1
ATOM 1447 C CA . GLU A 1 179 ? 9.606 4.375 -6.272 1.00 83.00 179 GLU A CA 1
ATOM 1448 C C . GLU A 1 179 ? 10.734 5.401 -6.356 1.00 83.00 179 GLU A C 1
ATOM 1450 O O . GLU A 1 179 ? 11.431 5.480 -7.369 1.00 83.00 179 GLU A O 1
ATOM 1455 N N . SER A 1 180 ? 10.963 6.154 -5.279 1.00 78.31 180 SER A N 1
ATOM 1456 C CA . SER A 1 180 ? 12.128 7.036 -5.180 1.00 78.31 180 SER A CA 1
ATOM 1457 C C . SER A 1 180 ? 13.434 6.231 -5.252 1.00 78.31 180 SER A C 1
ATOM 1459 O O . SER A 1 180 ? 14.357 6.591 -5.982 1.00 78.31 180 SER A O 1
ATOM 1461 N N . ILE A 1 181 ? 13.486 5.070 -4.587 1.00 79.06 181 ILE A N 1
ATOM 1462 C CA . ILE A 1 181 ? 14.627 4.146 -4.682 1.00 79.06 181 ILE A CA 1
ATOM 1463 C C . ILE A 1 181 ? 14.766 3.570 -6.099 1.00 79.06 181 ILE A C 1
ATOM 1465 O O . ILE A 1 181 ? 15.891 3.450 -6.585 1.00 79.06 181 ILE A O 1
ATOM 1469 N N . LEU A 1 182 ? 13.662 3.230 -6.776 1.00 81.25 182 LEU A N 1
ATOM 1470 C CA . LEU A 1 182 ? 13.673 2.733 -8.157 1.00 81.25 182 LEU A CA 1
ATOM 1471 C C . LEU A 1 182 ? 14.293 3.758 -9.101 1.00 81.25 182 LEU A C 1
ATOM 1473 O O . LEU A 1 182 ? 15.133 3.395 -9.923 1.00 81.25 182 LEU A O 1
ATOM 1477 N N . LYS A 1 183 ? 13.941 5.035 -8.937 1.00 82.62 183 LYS A N 1
ATOM 1478 C CA . LYS A 1 183 ? 14.554 6.140 -9.675 1.00 82.62 183 LYS A CA 1
ATOM 1479 C C . LYS A 1 183 ? 16.059 6.217 -9.413 1.00 82.62 183 LYS A C 1
ATOM 1481 O O . LYS A 1 183 ? 16.838 6.162 -10.360 1.00 82.62 183 LYS A O 1
ATOM 1486 N N . ASP A 1 184 ? 16.473 6.266 -8.147 1.00 80.12 184 ASP A N 1
ATOM 1487 C CA . ASP A 1 184 ? 17.893 6.341 -7.774 1.00 80.12 184 ASP A CA 1
ATOM 1488 C C . ASP A 1 184 ? 18.688 5.114 -8.259 1.00 80.12 184 ASP A C 1
ATOM 1490 O O . ASP A 1 184 ? 19.879 5.199 -8.568 1.00 80.12 184 ASP A O 1
ATOM 1494 N N . ALA A 1 185 ? 18.067 3.934 -8.283 1.00 79.31 185 ALA A N 1
ATOM 1495 C CA . ALA A 1 185 ? 18.665 2.715 -8.817 1.00 79.31 185 ALA A CA 1
ATOM 1496 C C . ALA A 1 185 ? 18.809 2.791 -10.340 1.00 79.31 185 ALA A C 1
ATOM 1498 O O . ALA A 1 185 ? 19.895 2.533 -10.858 1.00 79.31 185 ALA A O 1
ATOM 1499 N N . ARG A 1 186 ? 17.752 3.200 -11.045 1.00 83.31 186 ARG A N 1
ATOM 1500 C CA . ARG A 1 186 ? 17.745 3.372 -12.499 1.00 83.31 186 ARG A CA 1
ATOM 1501 C C . ARG A 1 186 ? 18.782 4.397 -12.950 1.00 83.31 186 ARG A C 1
ATOM 1503 O O . ARG A 1 186 ? 19.527 4.124 -13.887 1.00 83.31 186 ARG A O 1
ATOM 1510 N N . ASP A 1 187 ? 18.873 5.545 -12.284 1.00 82.69 187 ASP A N 1
ATOM 1511 C CA . ASP A 1 187 ? 19.837 6.590 -12.649 1.00 82.69 187 ASP A CA 1
ATOM 1512 C C . ASP A 1 187 ? 21.282 6.131 -12.406 1.00 82.69 187 ASP A C 1
ATOM 1514 O O . ASP A 1 187 ? 22.166 6.408 -13.216 1.00 82.69 187 ASP A O 1
ATOM 1518 N N . ARG A 1 188 ? 21.527 5.337 -11.355 1.00 80.25 188 ARG A N 1
ATOM 1519 C CA . ARG A 1 188 ? 22.833 4.692 -11.140 1.00 80.25 188 ARG A CA 1
ATOM 1520 C C . ARG A 1 188 ? 23.181 3.664 -12.214 1.00 80.25 188 ARG A C 1
ATOM 1522 O O . ARG A 1 188 ? 24.355 3.548 -12.544 1.00 80.25 188 ARG A O 1
ATOM 1529 N N . ILE A 1 189 ? 22.203 2.932 -12.748 1.00 82.69 189 ILE A N 1
ATOM 1530 C CA . ILE A 1 189 ? 22.420 1.997 -13.865 1.00 82.69 189 ILE A CA 1
ATOM 1531 C C . ILE A 1 189 ? 22.746 2.780 -15.142 1.00 82.69 189 ILE A C 1
ATOM 1533 O O . ILE A 1 189 ? 23.716 2.468 -15.824 1.00 82.69 189 ILE A O 1
ATOM 1537 N N . ALA A 1 190 ? 21.994 3.846 -15.432 1.00 74.88 190 ALA A N 1
ATOM 1538 C CA . ALA A 1 190 ? 22.214 4.687 -16.610 1.00 74.88 190 ALA A CA 1
ATOM 1539 C C . ALA A 1 190 ? 23.567 5.430 -16.595 1.00 74.88 190 ALA A C 1
ATOM 1541 O O . ALA A 1 190 ? 24.073 5.817 -17.648 1.00 74.88 190 ALA A O 1
ATOM 1542 N N . HIS A 1 191 ? 24.153 5.625 -15.410 1.00 73.12 191 HIS A N 1
ATOM 1543 C CA . HIS A 1 191 ? 25.411 6.347 -15.201 1.00 73.12 191 HIS A CA 1
ATOM 1544 C C . HIS A 1 191 ? 26.458 5.507 -14.456 1.00 73.12 191 HIS A C 1
ATOM 1546 O O . HIS A 1 191 ? 27.272 6.045 -13.702 1.00 73.12 191 HIS A O 1
ATOM 1552 N N . SER A 1 192 ? 26.429 4.182 -14.622 1.00 70.94 192 SER A N 1
ATOM 1553 C CA . SER A 1 192 ? 27.293 3.280 -13.860 1.00 70.94 192 SER A CA 1
ATOM 1554 C C . SER A 1 192 ? 28.777 3.539 -14.141 1.00 70.94 192 SER A C 1
ATOM 1556 O O . SER A 1 192 ? 29.195 3.549 -15.297 1.00 70.94 192 SER A O 1
ATOM 1558 N N . SER A 1 193 ? 29.584 3.682 -13.086 1.00 64.06 193 SER A N 1
ATOM 1559 C CA . SER A 1 193 ? 31.034 3.913 -13.180 1.00 64.06 193 SER A CA 1
ATOM 1560 C C . SER A 1 193 ? 31.888 2.736 -12.683 1.00 64.06 193 SER A C 1
ATOM 1562 O O . SER A 1 193 ? 33.078 2.914 -12.432 1.00 64.06 193 SER A O 1
ATOM 1564 N N . GLY A 1 194 ? 31.310 1.543 -12.485 1.00 72.62 194 GLY A N 1
ATOM 1565 C CA . GLY A 1 194 ? 32.041 0.398 -11.934 1.00 72.62 194 GLY A CA 1
ATOM 1566 C C . GLY A 1 194 ? 31.359 -0.957 -12.123 1.00 72.62 194 GLY A C 1
ATOM 1567 O O . GLY A 1 194 ? 30.157 -1.036 -12.365 1.00 72.62 194 GLY A O 1
ATOM 1568 N N . TYR A 1 195 ? 32.158 -2.019 -11.990 1.00 78.12 195 TYR A N 1
ATOM 1569 C CA . TYR A 1 195 ? 31.711 -3.414 -12.019 1.00 78.12 195 TYR A CA 1
ATOM 1570 C C . TYR A 1 195 ? 30.798 -3.728 -10.826 1.00 78.12 195 TYR A C 1
ATOM 1572 O O . TYR A 1 195 ? 31.084 -3.318 -9.696 1.00 78.12 195 TYR A O 1
ATOM 1580 N N . ARG A 1 196 ? 29.706 -4.464 -11.064 1.00 79.94 196 ARG A N 1
ATOM 1581 C CA . ARG A 1 196 ? 28.765 -4.893 -10.022 1.00 79.94 196 ARG A CA 1
ATOM 1582 C C . ARG A 1 196 ? 28.503 -6.384 -10.140 1.00 79.94 196 ARG A C 1
ATOM 1584 O O . ARG A 1 196 ? 28.191 -6.884 -11.213 1.00 79.94 196 ARG A O 1
ATOM 1591 N N . LEU A 1 197 ? 28.581 -7.055 -8.999 1.00 86.81 197 LEU A N 1
ATOM 1592 C CA . LEU A 1 197 ? 28.241 -8.457 -8.841 1.00 86.81 197 LEU A CA 1
ATOM 1593 C C . LEU A 1 197 ? 27.063 -8.540 -7.870 1.00 86.81 197 LEU A C 1
ATOM 1595 O O . LEU A 1 197 ? 27.152 -8.015 -6.760 1.00 86.81 197 LEU A O 1
ATOM 1599 N N . LEU A 1 198 ? 25.961 -9.155 -8.294 1.00 88.56 198 LEU A N 1
ATOM 1600 C CA . LEU A 1 198 ? 24.749 -9.317 -7.487 1.00 88.56 198 LEU A CA 1
ATOM 1601 C C . LEU A 1 198 ? 24.408 -10.793 -7.337 1.00 88.56 198 LEU A C 1
ATOM 1603 O O . LEU A 1 198 ? 24.775 -11.614 -8.174 1.00 88.56 198 LEU A O 1
ATOM 1607 N N . THR A 1 199 ? 23.729 -11.123 -6.246 1.00 90.00 199 THR A N 1
ATOM 1608 C CA . THR A 1 199 ? 23.313 -12.488 -5.945 1.00 90.00 199 THR A CA 1
ATOM 1609 C C . THR A 1 199 ? 22.000 -12.847 -6.655 1.00 90.00 199 THR A C 1
ATOM 1611 O O . THR A 1 199 ? 21.224 -11.951 -7.016 1.00 90.00 199 THR A O 1
ATOM 1614 N N . PRO A 1 200 ? 21.718 -14.146 -6.869 1.00 92.50 200 PRO A N 1
ATOM 1615 C CA . PRO A 1 200 ? 20.492 -14.576 -7.540 1.00 92.50 200 PRO A CA 1
ATOM 1616 C C . PRO A 1 200 ? 19.212 -14.212 -6.777 1.00 92.50 200 PRO A C 1
ATOM 1618 O O . PRO A 1 200 ? 18.173 -14.014 -7.395 1.00 92.50 200 PRO A O 1
ATOM 1621 N N . ASP A 1 201 ? 19.249 -14.095 -5.452 1.00 91.81 201 ASP A N 1
ATOM 1622 C CA . ASP A 1 201 ? 18.105 -13.654 -4.645 1.00 91.81 201 ASP A CA 1
ATOM 1623 C C . ASP A 1 201 ? 17.733 -12.195 -4.925 1.00 91.81 201 ASP A C 1
ATOM 1625 O O . ASP A 1 201 ? 16.566 -11.903 -5.181 1.00 91.81 201 ASP A O 1
ATOM 1629 N N . LEU A 1 202 ? 18.717 -11.293 -4.999 1.00 91.25 202 LEU A N 1
ATOM 1630 C CA . LEU A 1 202 ? 18.476 -9.890 -5.338 1.00 91.25 202 LEU A CA 1
ATOM 1631 C C . LEU A 1 202 ? 17.954 -9.727 -6.770 1.00 91.25 202 LEU A C 1
ATOM 1633 O O . LEU A 1 202 ? 17.091 -8.884 -7.025 1.00 91.25 202 LEU A O 1
ATOM 1637 N N . ALA A 1 203 ? 18.457 -10.531 -7.709 1.00 94.50 203 ALA A N 1
ATOM 1638 C CA . ALA A 1 203 ? 17.971 -10.518 -9.083 1.00 94.50 203 ALA A CA 1
ATOM 1639 C C . ALA A 1 203 ? 16.538 -11.072 -9.189 1.00 94.50 203 ALA A C 1
ATOM 1641 O O . ALA A 1 203 ? 15.705 -10.445 -9.841 1.00 94.50 203 ALA A O 1
ATOM 1642 N N . ALA A 1 204 ? 16.218 -12.174 -8.501 1.00 94.94 204 ALA A N 1
ATOM 1643 C CA . ALA A 1 204 ? 14.859 -12.721 -8.454 1.00 94.94 204 ALA A CA 1
ATOM 1644 C C . ALA A 1 204 ? 13.880 -11.736 -7.805 1.00 94.94 204 ALA A C 1
ATOM 1646 O O . ALA A 1 204 ? 12.797 -11.504 -8.339 1.00 94.94 204 ALA A O 1
ATOM 1647 N N . GLN A 1 205 ? 14.290 -11.087 -6.709 1.00 92.75 205 GLN A N 1
ATOM 1648 C CA . GLN A 1 205 ? 13.506 -10.037 -6.071 1.00 92.75 205 GLN A CA 1
ATOM 1649 C C . GLN A 1 205 ? 13.211 -8.902 -7.060 1.00 92.75 205 GLN A C 1
ATOM 1651 O O . GLN A 1 205 ? 12.057 -8.523 -7.210 1.00 92.75 205 GLN A O 1
ATOM 1656 N N . ALA A 1 206 ? 14.208 -8.390 -7.788 1.00 93.44 206 ALA A N 1
ATOM 1657 C CA . ALA A 1 206 ? 13.979 -7.328 -8.772 1.00 93.44 206 ALA A CA 1
ATOM 1658 C C . ALA A 1 206 ? 13.041 -7.748 -9.921 1.00 93.44 206 ALA A C 1
ATOM 1660 O O . ALA A 1 206 ? 12.302 -6.905 -10.429 1.00 93.44 206 ALA A O 1
ATOM 1661 N N . ILE A 1 207 ? 13.043 -9.027 -10.314 1.00 96.38 207 ILE A N 1
ATOM 1662 C CA . ILE A 1 207 ? 12.100 -9.585 -11.299 1.00 96.38 207 ILE A CA 1
ATOM 1663 C C . ILE A 1 207 ? 10.680 -9.634 -10.726 1.00 96.38 207 ILE A C 1
ATOM 1665 O O . ILE A 1 207 ? 9.741 -9.240 -11.416 1.00 96.38 207 ILE A O 1
ATOM 1669 N N . GLY A 1 208 ? 10.523 -10.052 -9.468 1.00 95.50 208 GLY A N 1
ATOM 1670 C CA . GLY A 1 208 ? 9.242 -10.018 -8.755 1.00 95.50 208 GLY A CA 1
ATOM 1671 C C . GLY A 1 208 ? 8.687 -8.604 -8.651 1.00 95.50 208 GLY A C 1
ATOM 1672 O O . GLY A 1 208 ? 7.558 -8.343 -9.049 1.00 95.50 208 GLY A O 1
ATOM 1673 N N . GLU A 1 209 ? 9.523 -7.660 -8.227 1.00 94.00 209 GLU A N 1
ATOM 1674 C CA . GLU A 1 209 ? 9.174 -6.242 -8.138 1.00 94.00 209 GLU A CA 1
ATOM 1675 C C . GLU A 1 209 ? 8.773 -5.654 -9.502 1.00 94.00 209 GLU A C 1
ATOM 1677 O O . GLU A 1 209 ? 7.818 -4.882 -9.582 1.00 94.00 209 GLU A O 1
ATOM 1682 N N . LEU A 1 210 ? 9.473 -6.032 -10.580 1.00 95.81 210 LEU A N 1
ATOM 1683 C CA . LEU A 1 210 ? 9.090 -5.675 -11.947 1.00 95.81 210 LEU A CA 1
ATOM 1684 C C . LEU A 1 210 ? 7.699 -6.222 -12.289 1.00 95.81 210 LEU A C 1
ATOM 1686 O O . LEU A 1 210 ? 6.858 -5.453 -12.752 1.00 95.81 210 LEU A O 1
ATOM 1690 N N . ALA A 1 211 ? 7.451 -7.513 -12.061 1.00 96.94 211 ALA A N 1
ATOM 1691 C CA . ALA A 1 211 ? 6.165 -8.133 -12.367 1.00 96.94 211 ALA A CA 1
ATOM 1692 C C . ALA A 1 211 ? 5.019 -7.475 -11.594 1.00 96.94 211 ALA A C 1
ATOM 1694 O O . ALA A 1 211 ? 3.993 -7.154 -12.184 1.00 96.94 211 ALA A O 1
ATOM 1695 N N . GLU A 1 212 ? 5.217 -7.184 -10.307 1.00 95.88 212 GLU A N 1
ATOM 1696 C CA . GLU A 1 212 ? 4.224 -6.491 -9.486 1.00 95.88 212 GLU A CA 1
ATOM 1697 C C . GLU A 1 212 ? 3.874 -5.104 -10.027 1.00 95.88 212 GLU A C 1
ATOM 1699 O O . GLU A 1 212 ? 2.695 -4.762 -10.130 1.00 95.88 212 GLU A O 1
ATOM 1704 N N . ILE A 1 213 ? 4.883 -4.301 -10.386 1.00 95.38 213 ILE A N 1
ATOM 1705 C CA . ILE A 1 213 ? 4.665 -2.960 -10.943 1.00 95.38 213 ILE A CA 1
ATOM 1706 C C . ILE A 1 213 ? 3.944 -3.057 -12.289 1.00 95.38 213 ILE A C 1
ATOM 1708 O O . ILE A 1 213 ? 2.981 -2.328 -12.514 1.00 95.38 213 ILE A O 1
ATOM 1712 N N . VAL A 1 214 ? 4.385 -3.951 -13.177 1.00 97.38 214 VAL A N 1
ATOM 1713 C CA . VAL A 1 214 ? 3.774 -4.129 -14.501 1.00 97.38 214 VAL A CA 1
ATOM 1714 C C . VAL A 1 214 ? 2.334 -4.613 -14.361 1.00 97.38 214 VAL A C 1
ATOM 1716 O O . VAL A 1 214 ? 1.434 -3.961 -14.872 1.00 97.38 214 VAL A O 1
ATOM 1719 N N . ASN A 1 215 ? 2.072 -5.676 -13.605 1.00 97.06 215 ASN A N 1
ATOM 1720 C CA . ASN A 1 215 ? 0.710 -6.163 -13.375 1.00 97.06 215 ASN A CA 1
ATOM 1721 C C . ASN A 1 215 ? -0.196 -5.059 -12.829 1.00 97.06 215 ASN A C 1
ATOM 1723 O O . ASN A 1 215 ? -1.319 -4.887 -13.312 1.00 97.06 215 ASN A O 1
ATOM 1727 N N . ARG A 1 216 ? 0.320 -4.250 -11.896 1.00 95.31 216 ARG A N 1
ATOM 1728 C CA . ARG A 1 216 ? -0.434 -3.135 -11.331 1.00 95.31 216 ARG A CA 1
ATOM 1729 C C . ARG A 1 216 ? -0.740 -2.044 -12.351 1.00 95.31 216 ARG A C 1
ATOM 1731 O O . ARG A 1 216 ? -1.863 -1.546 -12.361 1.00 95.31 216 ARG A O 1
ATOM 1738 N N . LEU A 1 217 ? 0.204 -1.698 -13.227 1.00 96.75 217 LEU A N 1
ATOM 1739 C CA . LEU A 1 217 ? -0.030 -0.728 -14.302 1.00 96.75 217 LEU A CA 1
ATOM 1740 C C . LEU A 1 217 ? -1.200 -1.140 -15.207 1.00 96.75 217 LEU A C 1
ATOM 1742 O O . LEU A 1 217 ? -1.949 -0.267 -15.643 1.00 96.75 217 LEU A O 1
ATOM 1746 N N . TRP A 1 218 ? -1.401 -2.444 -15.420 1.00 96.56 218 TRP A N 1
ATOM 1747 C CA . TRP A 1 218 ? -2.539 -3.017 -16.154 1.00 96.56 218 TRP A CA 1
ATOM 1748 C C . TRP A 1 218 ? -3.710 -3.458 -15.255 1.00 96.56 218 TRP A C 1
ATOM 1750 O O . TRP A 1 218 ? -4.576 -4.218 -15.678 1.00 96.56 218 TRP A O 1
ATOM 1760 N N . GLY A 1 219 ? -3.785 -2.935 -14.028 1.00 94.44 219 GLY A N 1
ATOM 1761 C CA . GLY A 1 219 ? -4.957 -3.045 -13.157 1.00 94.44 219 GLY A CA 1
ATOM 1762 C C . GLY A 1 219 ? -5.046 -4.322 -12.323 1.00 94.44 219 GLY A C 1
ATOM 1763 O O . GLY A 1 219 ? -6.025 -4.488 -11.598 1.00 94.44 219 GLY A O 1
ATOM 1764 N N . SER A 1 220 ? -4.043 -5.203 -12.361 1.00 94.69 220 SER A N 1
ATOM 1765 C CA . SER A 1 220 ? -4.031 -6.413 -11.538 1.00 94.69 220 SER A CA 1
ATOM 1766 C C . SER A 1 220 ? -3.180 -6.249 -10.288 1.00 94.69 220 SER A C 1
ATOM 1768 O O . SER A 1 220 ? -2.055 -5.755 -10.323 1.00 94.69 220 SER A O 1
ATOM 1770 N N . PHE A 1 221 ? -3.691 -6.737 -9.164 1.00 92.31 221 PHE A N 1
ATOM 1771 C CA . PHE A 1 221 ? -2.861 -6.985 -7.993 1.00 92.31 221 PHE A CA 1
ATOM 1772 C C . PHE A 1 221 ? -2.088 -8.301 -8.145 1.00 92.31 221 PHE A C 1
ATOM 1774 O O . PHE A 1 221 ? -2.478 -9.169 -8.928 1.00 92.31 221 PHE A O 1
ATOM 1781 N N . THR A 1 222 ? -1.000 -8.458 -7.391 1.00 91.06 222 THR A N 1
ATOM 1782 C CA . THR A 1 222 ? -0.168 -9.668 -7.425 1.00 91.06 222 THR A CA 1
ATOM 1783 C C . THR A 1 222 ? -0.367 -10.483 -6.144 1.00 91.06 222 THR A C 1
ATOM 1785 O O . THR A 1 222 ? -0.088 -9.975 -5.052 1.00 91.06 222 THR A O 1
ATOM 1788 N N . PRO A 1 223 ? -0.849 -11.738 -6.219 1.00 87.38 223 PRO A N 1
ATOM 1789 C CA . PRO A 1 223 ? -0.939 -12.617 -5.055 1.00 87.38 223 PRO A CA 1
ATOM 1790 C C . PRO A 1 223 ? 0.420 -12.772 -4.364 1.00 87.38 223 PRO A C 1
ATOM 1792 O O . PRO A 1 223 ? 1.415 -13.084 -5.009 1.00 87.38 223 PRO A O 1
ATOM 1795 N N . GLY A 1 224 ? 0.473 -12.516 -3.054 1.00 83.62 224 GLY A N 1
ATOM 1796 C CA . GLY A 1 224 ? 1.727 -12.554 -2.289 1.00 83.62 224 GLY A CA 1
ATOM 1797 C C . GLY A 1 224 ? 2.725 -11.433 -2.615 1.00 83.62 224 GLY A C 1
ATOM 1798 O O . GLY A 1 224 ? 3.835 -11.457 -2.089 1.00 83.62 224 GLY A O 1
ATOM 1799 N N . GLY A 1 225 ? 2.342 -10.458 -3.448 1.00 89.31 225 GLY A N 1
ATOM 1800 C CA . GLY A 1 225 ? 3.183 -9.319 -3.803 1.00 89.31 225 GLY A CA 1
ATOM 1801 C C . GLY A 1 225 ? 3.560 -8.458 -2.596 1.00 89.31 225 GLY A C 1
ATOM 1802 O O . GLY A 1 225 ? 2.822 -8.361 -1.614 1.00 89.31 225 GLY A O 1
ATOM 1803 N N . ARG A 1 226 ? 4.723 -7.819 -2.661 1.00 88.81 226 ARG A N 1
ATOM 1804 C CA . ARG A 1 226 ? 5.252 -6.944 -1.613 1.00 88.81 226 ARG A CA 1
ATOM 1805 C C . ARG A 1 226 ? 4.801 -5.492 -1.766 1.00 88.81 226 ARG A C 1
ATOM 1807 O O . ARG A 1 226 ? 4.557 -4.830 -0.759 1.00 88.81 226 ARG A O 1
ATOM 1814 N N . PHE A 1 227 ? 4.753 -4.984 -2.993 1.00 89.38 227 PHE A N 1
ATOM 1815 C CA . PHE A 1 227 ? 4.383 -3.603 -3.302 1.00 89.38 227 PHE A CA 1
ATOM 1816 C C . PHE A 1 227 ? 2.908 -3.492 -3.640 1.00 89.38 227 PHE A C 1
ATOM 1818 O O . PHE A 1 227 ? 2.210 -2.649 -3.084 1.00 89.38 227 PHE A O 1
ATOM 1825 N N . TYR A 1 228 ? 2.416 -4.363 -4.515 1.00 92.19 228 TYR A N 1
ATOM 1826 C CA . TYR A 1 228 ? 1.026 -4.335 -4.964 1.00 92.19 228 TYR A CA 1
ATOM 1827 C C . TYR A 1 228 ? 0.344 -5.674 -4.665 1.00 92.19 228 TYR A C 1
ATOM 1829 O O . TYR A 1 228 ? -0.063 -6.374 -5.600 1.00 92.19 228 TYR A O 1
ATOM 1837 N N . PRO A 1 229 ? 0.239 -6.053 -3.372 1.00 92.31 229 PRO A N 1
ATOM 1838 C CA . PRO A 1 229 ? -0.394 -7.300 -2.971 1.00 92.31 229 PRO A CA 1
ATOM 1839 C C . PRO A 1 229 ? -1.846 -7.354 -3.433 1.00 92.31 229 PRO A C 1
ATOM 1841 O O . PRO A 1 229 ? -2.549 -6.341 -3.441 1.00 92.31 229 PRO A O 1
ATOM 1844 N N . ALA A 1 230 ? -2.311 -8.562 -3.746 1.00 92.31 230 ALA A N 1
ATOM 1845 C CA . ALA A 1 230 ? -3.738 -8.857 -3.803 1.00 92.31 230 ALA A CA 1
ATOM 1846 C C . ALA A 1 230 ? -4.442 -8.448 -2.495 1.00 92.31 230 ALA A C 1
ATOM 1848 O O . ALA A 1 230 ? -3.801 -8.453 -1.436 1.00 92.31 230 ALA A O 1
ATOM 1849 N N . PRO A 1 231 ? -5.747 -8.119 -2.552 1.00 94.12 231 PRO A N 1
ATOM 1850 C CA . PRO A 1 231 ? -6.555 -7.911 -1.359 1.00 94.12 231 PRO A CA 1
ATOM 1851 C C . PRO A 1 231 ? -6.307 -9.000 -0.312 1.00 94.12 231 PRO A C 1
ATOM 1853 O O . PRO A 1 231 ? -6.208 -10.187 -0.633 1.00 94.12 231 PRO A O 1
ATOM 1856 N N . ALA A 1 232 ? -6.177 -8.593 0.947 1.00 94.44 232 ALA A N 1
ATOM 1857 C CA . ALA A 1 232 ? -5.925 -9.520 2.034 1.00 94.44 232 ALA A CA 1
ATOM 1858 C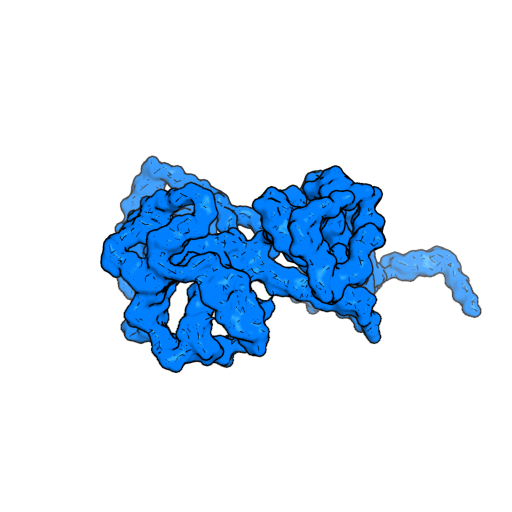 C . ALA A 1 232 ? -7.182 -10.352 2.291 1.00 94.44 232 ALA A C 1
ATOM 1860 O O . ALA A 1 232 ? -8.245 -9.797 2.573 1.00 94.44 232 ALA A O 1
ATOM 1861 N N . THR A 1 233 ? -7.047 -11.675 2.224 1.00 95.75 233 THR A N 1
ATOM 1862 C CA . THR A 1 233 ? -8.094 -12.595 2.668 1.00 95.75 233 THR A CA 1
ATOM 1863 C C . THR A 1 233 ? -8.220 -12.519 4.182 1.00 95.75 233 THR A C 1
ATOM 1865 O O . THR A 1 233 ? -7.227 -12.653 4.905 1.00 95.75 233 THR A O 1
ATOM 1868 N N . ARG A 1 234 ? -9.446 -12.306 4.651 1.00 97.38 234 ARG A N 1
ATOM 1869 C CA . ARG A 1 234 ? -9.811 -12.333 6.061 1.00 97.38 234 ARG A CA 1
ATOM 1870 C C . ARG A 1 234 ? -10.786 -13.464 6.304 1.00 97.38 234 ARG A C 1
ATOM 1872 O O . ARG A 1 234 ? -11.695 -13.704 5.514 1.00 97.38 234 ARG A O 1
ATOM 1879 N N . GLU A 1 235 ? -10.622 -14.113 7.434 1.00 97.88 235 GLU A N 1
ATOM 1880 C CA . GLU A 1 235 ? -11.494 -15.168 7.917 1.00 97.88 235 GLU A CA 1
ATOM 1881 C C . GLU A 1 235 ? -11.991 -14.823 9.317 1.00 97.88 235 GLU A C 1
ATOM 1883 O O . GLU A 1 235 ? -11.671 -13.767 9.871 1.00 97.88 235 GLU A O 1
ATOM 1888 N N . VAL A 1 236 ? -12.823 -15.692 9.875 1.00 98.12 236 VAL A N 1
ATOM 1889 C CA . VAL A 1 236 ? -13.324 -15.504 11.230 1.00 98.12 236 VAL A CA 1
ATOM 1890 C C . VAL A 1 236 ? -12.291 -16.060 12.194 1.00 98.12 236 VAL A C 1
ATOM 1892 O O . VAL A 1 236 ? -11.992 -17.252 12.183 1.00 98.12 236 VAL A O 1
ATOM 1895 N N . VAL A 1 237 ? -11.744 -15.177 13.018 1.00 97.62 237 VAL A N 1
ATOM 1896 C CA . VAL A 1 237 ? -10.700 -15.476 13.994 1.00 97.62 237 VAL A CA 1
ATOM 1897 C C . VAL A 1 237 ? -11.299 -15.326 15.383 1.00 97.62 237 VAL A C 1
ATOM 1899 O O . VAL A 1 237 ? -11.945 -14.320 15.690 1.00 97.62 237 VAL A O 1
ATOM 1902 N N . ALA A 1 238 ? -11.084 -16.331 16.223 1.00 95.94 238 ALA A N 1
ATOM 1903 C CA . ALA A 1 238 ? -11.389 -16.239 17.640 1.00 95.94 238 ALA A CA 1
ATOM 1904 C C . ALA A 1 238 ? -10.174 -15.673 18.370 1.00 95.94 238 ALA A C 1
ATOM 1906 O O . ALA A 1 238 ? -9.066 -16.176 18.190 1.00 95.94 238 ALA A O 1
ATOM 1907 N N . ILE A 1 239 ? -10.385 -14.648 19.195 1.00 94.69 239 ILE A N 1
ATOM 1908 C CA . ILE A 1 239 ? -9.355 -14.104 20.084 1.00 94.69 239 ILE A CA 1
ATOM 1909 C C . ILE A 1 239 ? -9.830 -14.295 21.517 1.00 94.69 239 ILE A C 1
ATOM 1911 O O . ILE A 1 239 ? -10.906 -13.816 21.875 1.00 94.69 239 ILE A O 1
ATOM 1915 N N . GLY A 1 240 ? -9.035 -14.995 22.322 1.00 93.00 240 GLY A N 1
ATOM 1916 C CA . GLY A 1 240 ? -9.291 -15.235 23.738 1.00 93.00 240 GLY A CA 1
ATOM 1917 C C . GLY A 1 240 ? -8.231 -14.573 24.609 1.00 93.00 240 GLY A C 1
ATOM 1918 O O . GLY A 1 240 ? -7.039 -14.673 24.312 1.00 93.00 240 GLY A O 1
ATOM 1919 N N . TRP A 1 241 ? -8.645 -13.925 25.698 1.00 92.50 241 TRP A N 1
ATOM 1920 C CA . TRP A 1 241 ? -7.722 -13.340 26.670 1.00 92.50 241 TRP A CA 1
ATOM 1921 C C . TRP A 1 241 ? -8.208 -13.462 28.114 1.00 92.50 241 TRP A C 1
ATOM 1923 O O . TRP A 1 241 ? -9.403 -13.582 28.381 1.00 92.50 241 TRP A O 1
ATOM 1933 N N . GLY A 1 242 ? -7.258 -13.464 29.051 1.00 89.56 242 GLY A N 1
ATOM 1934 C CA . GLY A 1 242 ? -7.538 -13.504 30.491 1.00 89.56 242 GLY A CA 1
ATOM 1935 C C . GLY A 1 242 ? -7.730 -12.108 31.086 1.00 89.56 242 GLY A C 1
ATOM 1936 O O . GLY A 1 242 ? -7.300 -11.115 30.499 1.00 89.56 242 GLY A O 1
ATOM 1937 N N . ASP A 1 243 ? -8.306 -12.026 32.287 1.00 84.75 243 ASP A N 1
ATOM 1938 C CA . ASP A 1 243 ? -8.585 -10.755 32.981 1.00 84.75 243 ASP A CA 1
ATOM 1939 C C . ASP A 1 243 ? -7.344 -9.868 33.186 1.00 84.75 243 ASP A C 1
ATOM 1941 O O . ASP A 1 243 ? -7.434 -8.638 33.203 1.00 84.75 243 ASP A O 1
ATOM 1945 N N . ASP A 1 244 ? -6.166 -10.484 33.317 1.00 79.25 244 ASP A N 1
ATOM 1946 C CA . ASP A 1 244 ? -4.884 -9.797 33.491 1.00 79.25 244 ASP A CA 1
ATOM 1947 C C . ASP A 1 244 ? -4.204 -9.396 32.163 1.00 79.25 244 ASP A C 1
ATOM 1949 O O . ASP A 1 244 ? -3.134 -8.772 32.169 1.00 79.25 244 ASP A O 1
ATOM 1953 N N . GLY A 1 245 ? -4.799 -9.769 31.023 1.00 75.50 245 GLY A N 1
ATOM 1954 C CA . GLY A 1 245 ? -4.275 -9.539 29.676 1.00 75.50 245 GLY A CA 1
ATOM 1955 C C . GLY A 1 245 ? -2.907 -10.179 29.415 1.00 75.50 245 GLY A C 1
ATOM 1956 O O . GLY A 1 245 ? -2.196 -9.737 28.509 1.00 75.50 245 GLY A O 1
ATOM 1957 N N . ARG A 1 246 ? -2.479 -11.151 30.236 1.00 78.12 246 ARG A N 1
ATOM 1958 C CA . ARG A 1 246 ? -1.201 -11.871 30.073 1.00 78.12 246 ARG A CA 1
ATOM 1959 C C . ARG A 1 246 ? -1.339 -13.082 29.173 1.00 78.12 246 ARG A C 1
ATOM 1961 O O . ARG A 1 246 ? -0.406 -13.402 28.443 1.00 78.12 246 ARG A O 1
ATOM 1968 N N . ILE A 1 247 ? -2.483 -13.750 29.260 1.00 77.75 247 ILE A N 1
ATOM 1969 C CA . ILE A 1 247 ? -2.843 -14.857 28.384 1.00 77.75 247 ILE A CA 1
ATOM 1970 C C . ILE A 1 247 ? -3.614 -14.254 27.223 1.00 77.75 247 ILE A C 1
ATOM 1972 O O . ILE A 1 247 ? -4.674 -13.673 27.439 1.00 77.75 247 ILE A O 1
ATOM 1976 N N . ILE A 1 248 ? -3.061 -14.382 26.022 1.00 85.75 248 ILE A N 1
ATOM 1977 C CA . ILE A 1 248 ? -3.720 -14.018 24.773 1.00 85.75 248 ILE A CA 1
ATOM 1978 C C . ILE A 1 248 ? -3.487 -15.169 23.798 1.00 85.75 24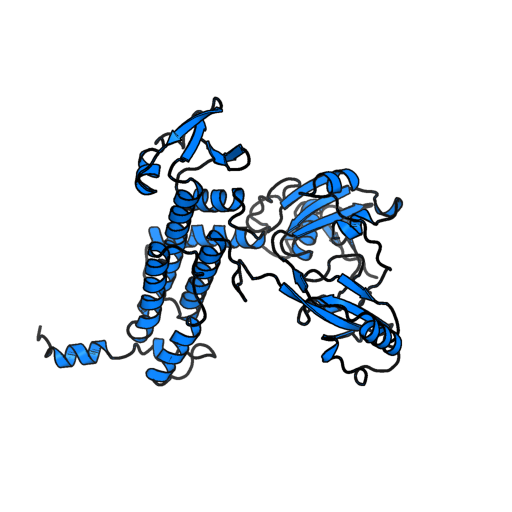8 ILE A C 1
ATOM 1980 O O . ILE A 1 248 ? -2.360 -15.639 23.644 1.00 85.75 248 ILE A O 1
ATOM 1984 N N . THR A 1 249 ? -4.554 -15.635 23.166 1.00 89.50 249 THR A N 1
ATOM 1985 C CA . THR A 1 249 ? -4.502 -16.626 22.094 1.00 89.50 249 THR A CA 1
ATOM 1986 C C . THR A 1 249 ? -5.417 -16.194 20.962 1.00 89.50 249 THR A C 1
ATOM 1988 O O . THR A 1 249 ? -6.440 -15.547 21.195 1.00 89.50 249 THR A O 1
ATOM 1991 N N . TRP A 1 250 ? -5.060 -16.561 19.739 1.00 93.50 250 TRP A N 1
ATOM 1992 C CA . TRP A 1 250 ? -5.948 -16.441 18.600 1.00 93.50 250 TRP A CA 1
ATOM 1993 C C . TRP A 1 250 ? -5.654 -17.533 17.582 1.00 93.50 250 TRP A C 1
ATOM 1995 O O . TRP A 1 250 ? -4.523 -18.005 17.466 1.00 93.50 250 TRP A O 1
ATOM 2005 N N . ALA A 1 251 ? -6.690 -17.936 16.858 1.00 93.69 251 ALA A N 1
ATOM 2006 C CA . ALA A 1 251 ? -6.596 -18.854 15.731 1.00 93.69 251 ALA A CA 1
ATOM 2007 C C . ALA A 1 251 ? -7.833 -18.687 14.832 1.00 93.69 251 ALA A C 1
ATOM 2009 O O . ALA A 1 251 ? -8.864 -18.178 15.304 1.00 93.69 251 ALA A O 1
ATOM 2010 N N . PRO A 1 252 ? -7.766 -19.119 13.558 1.00 95.75 252 PRO A N 1
ATOM 2011 C CA . PRO A 1 252 ? -8.963 -19.341 12.755 1.00 95.75 252 PRO A CA 1
ATOM 2012 C C . PRO A 1 252 ? -10.016 -20.100 13.559 1.00 95.75 252 PRO A C 1
ATOM 2014 O O . PRO A 1 252 ? -9.680 -21.056 14.257 1.00 95.75 252 PRO A O 1
ATOM 2017 N N . PHE A 1 253 ? -11.286 -19.705 13.465 1.00 92.69 253 PHE A N 1
ATOM 2018 C CA . PHE A 1 253 ? -12.350 -20.317 14.268 1.00 92.69 253 PHE A CA 1
ATOM 2019 C C . PHE A 1 253 ? -12.401 -21.846 14.092 1.00 92.69 253 PHE A C 1
ATOM 2021 O O . PHE A 1 253 ? -12.557 -22.572 15.067 1.00 92.69 253 PHE A O 1
ATOM 2028 N N . ALA A 1 254 ? -12.187 -22.336 12.865 1.00 90.12 254 ALA A N 1
ATOM 2029 C CA . ALA A 1 254 ? -12.166 -23.765 12.542 1.00 90.12 254 ALA A CA 1
ATOM 2030 C C . ALA A 1 254 ? -10.998 -24.542 13.183 1.00 90.12 254 ALA A C 1
ATOM 2032 O O . ALA A 1 254 ? -11.084 -25.756 13.354 1.00 90.12 254 ALA A O 1
ATOM 2033 N N . GLU A 1 255 ? -9.914 -23.851 13.533 1.00 90.81 255 GLU A N 1
ATOM 2034 C CA . GLU A 1 255 ? -8.710 -24.422 14.148 1.00 90.81 255 GLU A CA 1
ATOM 2035 C C . GLU A 1 255 ? -8.628 -24.109 15.648 1.00 90.81 255 GLU A C 1
ATOM 2037 O O . GLU A 1 255 ? -7.723 -24.576 16.344 1.00 90.81 255 GLU A O 1
ATOM 2042 N N . PHE A 1 256 ? -9.570 -23.316 16.166 1.00 86.19 256 PHE A N 1
ATOM 2043 C CA . PHE A 1 256 ? -9.553 -22.872 17.545 1.00 86.19 256 PHE A CA 1
ATOM 2044 C C . PHE A 1 256 ? -9.864 -24.042 18.479 1.00 86.19 256 PHE A C 1
ATOM 2046 O O . PHE A 1 256 ? -10.956 -24.610 18.458 1.00 86.19 256 PHE A O 1
ATOM 2053 N N . ASN A 1 257 ? -8.899 -24.400 19.326 1.00 80.19 257 ASN A N 1
ATOM 2054 C CA . ASN A 1 257 ? -9.070 -25.460 20.308 1.00 80.19 257 ASN A CA 1
ATOM 2055 C C . ASN A 1 257 ? -9.443 -24.872 21.680 1.00 80.19 257 ASN A C 1
ATOM 2057 O O . ASN A 1 257 ? -8.558 -24.412 22.404 1.00 80.19 257 ASN A O 1
ATOM 2061 N N . PRO A 1 258 ? -10.715 -24.946 22.106 1.00 69.50 258 PRO A N 1
ATOM 2062 C CA . PRO A 1 258 ? -11.131 -24.395 23.392 1.00 69.50 258 PRO A CA 1
ATOM 2063 C C . PRO A 1 258 ? -10.597 -25.174 24.601 1.00 69.50 258 PRO A C 1
ATOM 2065 O O . PRO A 1 258 ? -10.682 -24.670 25.714 1.00 69.50 258 PRO A O 1
ATOM 2068 N N . ALA A 1 259 ? -10.044 -26.382 24.416 1.00 69.69 259 ALA A N 1
ATOM 2069 C CA . ALA A 1 259 ? -9.397 -27.135 25.497 1.00 69.69 259 ALA A CA 1
ATOM 2070 C C . ALA A 1 259 ? -8.016 -26.567 25.882 1.00 69.69 259 ALA A C 1
ATOM 2072 O O . ALA A 1 259 ? -7.426 -26.995 26.873 1.00 69.69 259 ALA A O 1
ATOM 2073 N N . PHE A 1 260 ? -7.492 -25.634 25.087 1.00 65.06 260 PHE A N 1
ATOM 2074 C CA . PHE A 1 260 ? -6.252 -24.905 25.324 1.00 65.06 260 PHE A CA 1
ATOM 2075 C C . PHE A 1 260 ? -6.503 -23.448 24.938 1.00 65.06 260 PHE A C 1
ATOM 2077 O O . PHE A 1 260 ? -6.160 -23.040 23.826 1.00 65.06 260 PHE A O 1
ATOM 2084 N N . PRO A 1 261 ? -7.184 -22.688 25.817 1.00 62.44 261 PRO A N 1
ATOM 2085 C CA . PRO A 1 261 ? -6.557 -22.126 27.037 1.00 62.44 261 PRO A CA 1
ATOM 2086 C C . PRO A 1 261 ? -7.315 -22.431 28.361 1.00 62.44 261 PRO A C 1
ATOM 2088 O O . PRO A 1 261 ? -8.356 -23.078 28.317 1.00 62.44 261 PRO A O 1
ATOM 2091 N N . PRO A 1 262 ? -6.823 -21.997 29.551 1.00 64.00 262 PRO A N 1
ATOM 2092 C CA . PRO A 1 262 ? -7.492 -22.250 30.839 1.00 64.00 262 PRO A CA 1
ATOM 2093 C C . PRO A 1 262 ? -8.911 -21.659 30.936 1.00 64.00 262 PRO A C 1
ATOM 2095 O O . PRO A 1 262 ? -9.257 -20.715 30.227 1.00 64.00 262 PRO A O 1
ATOM 2098 N N . GLU A 1 263 ? -9.723 -22.201 31.853 1.00 71.75 263 GLU A N 1
ATOM 2099 C CA . GLU A 1 263 ? -11.038 -21.649 32.206 1.00 71.75 263 GLU A CA 1
ATOM 2100 C C . GLU A 1 263 ? -10.947 -20.151 32.558 1.00 71.75 263 GLU A C 1
ATOM 2102 O O . GLU A 1 263 ? -9.965 -19.697 33.146 1.00 71.75 263 GLU A O 1
ATOM 2107 N N . GLY A 1 264 ? -11.989 -19.384 32.220 1.00 81.19 264 GLY A N 1
ATOM 2108 C CA . GLY A 1 264 ? -12.100 -17.967 32.591 1.00 81.19 264 GLY A CA 1
ATOM 2109 C C . GLY A 1 264 ? -11.600 -16.956 31.555 1.00 81.19 264 GLY A C 1
ATOM 2110 O O . GLY A 1 264 ? -11.504 -15.776 31.874 1.00 81.19 264 GLY A O 1
ATOM 2111 N N . LEU A 1 265 ? -11.299 -17.370 30.319 1.00 90.19 265 LEU A N 1
ATOM 2112 C CA . LEU A 1 265 ? -11.024 -16.402 29.254 1.00 90.19 265 LEU A CA 1
ATOM 2113 C C . LEU A 1 265 ? -12.299 -15.720 28.738 1.00 90.19 265 LEU A C 1
ATOM 2115 O O . LEU A 1 265 ? -13.356 -16.344 28.606 1.00 90.19 265 LEU A O 1
ATOM 2119 N N . THR A 1 266 ? -12.147 -14.454 28.361 1.00 92.81 266 THR A N 1
ATOM 2120 C CA . THR A 1 266 ? -13.114 -13.699 27.562 1.00 92.81 266 THR A CA 1
ATOM 2121 C C . THR A 1 266 ? -12.737 -13.795 26.087 1.00 92.81 266 THR A C 1
ATOM 2123 O O . THR A 1 266 ? -11.554 -13.779 25.749 1.00 92.81 266 THR A O 1
ATOM 2126 N N . TYR A 1 267 ? -13.737 -13.890 25.212 1.00 94.19 267 TYR A N 1
ATOM 2127 C CA . TYR A 1 267 ? -13.562 -14.077 23.776 1.00 94.19 267 TYR A CA 1
ATOM 2128 C C . TYR A 1 267 ? -14.253 -12.991 22.957 1.00 94.19 267 TYR A C 1
ATOM 2130 O O . TYR A 1 267 ? -15.317 -12.490 23.327 1.00 94.19 267 TYR A O 1
ATOM 2138 N N . VAL A 1 268 ? -13.676 -12.699 21.793 1.00 96.75 268 VAL A N 1
ATOM 2139 C CA . VAL A 1 268 ? -14.356 -12.057 20.661 1.00 96.75 268 VAL A CA 1
ATOM 2140 C C . VAL A 1 268 ? -14.185 -12.900 19.414 1.00 96.75 268 VAL A C 1
ATOM 2142 O O . VAL A 1 268 ? -13.199 -13.628 19.270 1.00 96.75 268 VAL A O 1
ATOM 2145 N N . LEU A 1 269 ? -15.129 -12.745 18.492 1.00 97.69 269 LEU A N 1
ATOM 2146 C CA . LEU A 1 269 ? -14.965 -13.183 17.116 1.00 97.69 269 LEU A CA 1
ATOM 2147 C C . LEU A 1 269 ? -14.787 -11.951 16.244 1.00 97.69 269 LEU A C 1
ATOM 2149 O O . LEU A 1 269 ? -15.592 -11.015 16.299 1.00 97.69 269 LEU A O 1
ATOM 2153 N N . VAL A 1 270 ? -13.739 -11.966 15.435 1.00 98.12 270 VAL A N 1
ATOM 2154 C CA . VAL A 1 270 ? -13.415 -10.881 14.514 1.00 98.12 270 VAL A CA 1
ATOM 2155 C C . VAL A 1 270 ? -13.270 -11.418 13.102 1.00 98.12 270 VAL A C 1
ATOM 2157 O O . VAL A 1 270 ? -12.917 -12.580 12.904 1.00 98.12 270 VAL A O 1
ATOM 2160 N N . ARG A 1 271 ? -13.511 -10.566 12.108 1.00 98.19 271 ARG A N 1
ATOM 2161 C CA . ARG A 1 271 ? -13.085 -10.830 10.737 1.00 98.19 271 ARG A CA 1
ATOM 2162 C C . ARG A 1 271 ? -11.705 -10.221 10.530 1.00 98.19 271 ARG A C 1
ATOM 2164 O O . ARG A 1 271 ? -11.579 -8.996 10.496 1.00 98.19 271 ARG A O 1
ATOM 2171 N N . ALA A 1 272 ? -10.687 -11.066 10.402 1.00 97.69 272 ALA A N 1
ATOM 2172 C CA . ALA A 1 272 ? -9.290 -10.648 10.379 1.00 97.69 272 ALA A CA 1
ATOM 2173 C C . ALA A 1 272 ? -8.406 -11.590 9.555 1.00 97.69 272 ALA A C 1
ATOM 2175 O O . ALA A 1 272 ? -8.821 -12.673 9.149 1.00 97.69 272 ALA A O 1
ATOM 2176 N N . LYS A 1 273 ? -7.159 -11.179 9.326 1.00 96.19 273 LYS A N 1
ATOM 2177 C CA . LYS A 1 273 ? -6.114 -12.057 8.798 1.00 96.19 273 LYS A CA 1
ATOM 2178 C C . LYS A 1 273 ? -5.496 -12.840 9.962 1.00 96.19 273 LYS A C 1
ATOM 2180 O O . LYS A 1 273 ? -4.915 -12.231 10.852 1.00 96.19 273 LYS A O 1
ATOM 2185 N N . ALA A 1 274 ? -5.618 -14.167 9.961 1.00 94.00 274 ALA A N 1
ATOM 2186 C CA . ALA A 1 274 ? -5.286 -15.003 11.120 1.00 94.00 274 ALA A CA 1
ATOM 2187 C C . ALA A 1 274 ? -3.821 -14.928 11.589 1.00 94.00 274 ALA A C 1
ATOM 2189 O O . ALA A 1 274 ? -3.550 -15.047 12.780 1.00 94.00 274 ALA A O 1
ATOM 2190 N N . ASN A 1 275 ? -2.881 -14.698 10.670 1.00 92.31 275 ASN A N 1
ATOM 2191 C CA . ASN A 1 275 ? -1.454 -14.545 10.967 1.00 92.31 275 ASN A CA 1
ATOM 2192 C C . ASN A 1 275 ? -1.007 -13.076 11.091 1.00 92.31 275 ASN A C 1
ATOM 2194 O O . ASN A 1 275 ? 0.148 -12.761 10.809 1.00 92.31 275 ASN A O 1
ATOM 2198 N N . ASP A 1 276 ? -1.920 -12.168 11.439 1.00 93.62 276 ASP A N 1
ATOM 2199 C CA . ASP A 1 276 ? -1.571 -10.803 11.833 1.00 93.62 276 ASP A CA 1
ATOM 2200 C C . ASP A 1 276 ? -1.168 -10.795 13.318 1.00 93.62 276 ASP A C 1
ATOM 2202 O O . ASP A 1 276 ? -2.007 -10.965 14.203 1.00 93.62 276 ASP A O 1
ATOM 2206 N N . ASP A 1 277 ? 0.126 -10.619 13.591 1.00 90.94 277 ASP A N 1
ATOM 2207 C CA . ASP A 1 277 ? 0.678 -10.627 14.954 1.00 90.94 277 ASP A CA 1
ATOM 2208 C C . ASP A 1 277 ? 0.092 -9.508 15.838 1.00 90.94 277 ASP A C 1
ATOM 2210 O O . ASP A 1 277 ? 0.062 -9.623 17.066 1.00 90.94 277 ASP A O 1
ATOM 2214 N N . GLU A 1 278 ? -0.439 -8.442 15.228 1.00 92.69 278 GLU A N 1
ATOM 2215 C CA . GLU A 1 278 ? -1.053 -7.316 15.937 1.00 92.69 278 GLU A CA 1
ATOM 2216 C C . GLU A 1 278 ? -2.446 -7.653 16.502 1.00 92.69 278 GLU A C 1
ATOM 2218 O O . GLU A 1 278 ? -3.035 -6.847 17.228 1.00 92.69 278 GLU A O 1
ATOM 2223 N N . LEU A 1 279 ? -2.986 -8.854 16.244 1.00 94.38 279 LEU A N 1
ATOM 2224 C CA . LEU A 1 279 ? -4.236 -9.316 16.867 1.00 94.38 279 LEU A CA 1
ATOM 2225 C C . LEU A 1 279 ? -4.144 -9.387 18.396 1.00 94.38 279 LEU A C 1
ATOM 2227 O O . LEU A 1 279 ? -5.154 -9.206 19.081 1.00 94.38 279 LEU A O 1
ATOM 2231 N N . ALA A 1 280 ? -2.937 -9.537 18.948 1.00 91.50 280 ALA A N 1
ATOM 2232 C CA . ALA A 1 280 ? -2.689 -9.421 20.385 1.00 91.50 280 ALA A CA 1
ATOM 2233 C C . ALA A 1 280 ? -3.048 -8.035 20.964 1.00 91.50 280 ALA A C 1
ATOM 2235 O O . ALA A 1 280 ? -3.248 -7.883 22.173 1.00 91.50 280 ALA A O 1
ATOM 2236 N N . HIS A 1 281 ? -3.131 -7.018 20.108 1.00 92.00 281 HIS A N 1
ATOM 2237 C CA . HIS A 1 281 ? -3.430 -5.632 20.451 1.00 92.00 281 HIS A CA 1
ATOM 2238 C C . HIS A 1 281 ? -4.789 -5.177 19.912 1.00 92.00 281 HIS A C 1
ATOM 2240 O O . HIS A 1 281 ? -5.045 -3.975 19.827 1.00 92.00 281 HIS A O 1
ATOM 2246 N N . TYR A 1 282 ? -5.672 -6.114 19.555 1.00 95.31 282 TYR A N 1
ATOM 2247 C CA . TYR A 1 282 ? -6.987 -5.786 19.016 1.00 95.31 282 TYR A CA 1
ATOM 2248 C C . TYR A 1 282 ? -7.794 -4.870 19.952 1.00 95.31 282 TYR A C 1
ATOM 2250 O O . TYR A 1 282 ? -7.911 -5.118 21.160 1.00 95.31 282 TYR A O 1
ATOM 2258 N N . ASP A 1 283 ? -8.377 -3.834 19.351 1.00 96.31 283 ASP A N 1
ATOM 2259 C CA . ASP A 1 283 ? -9.269 -2.866 19.977 1.00 96.31 283 ASP A CA 1
ATOM 2260 C C . ASP A 1 283 ? -10.449 -2.596 19.032 1.00 96.31 283 ASP A C 1
ATOM 2262 O O . ASP A 1 283 ? -10.263 -2.236 17.874 1.00 96.31 283 ASP A O 1
ATOM 2266 N N . SER A 1 284 ? -11.682 -2.767 19.499 1.00 96.75 284 SER A N 1
ATOM 2267 C CA . SER A 1 284 ? -12.878 -2.604 18.662 1.00 96.75 284 SER A CA 1
ATOM 2268 C C . SER A 1 284 ? -13.165 -1.148 18.278 1.00 96.75 284 SER A C 1
ATOM 2270 O O . SER A 1 284 ? -13.964 -0.905 17.367 1.00 96.75 284 SER A O 1
ATOM 2272 N N . GLN A 1 285 ? -12.558 -0.179 18.971 1.00 96.62 285 GLN A N 1
ATOM 2273 C CA . GLN A 1 285 ? -12.764 1.252 18.747 1.00 96.62 285 GLN A CA 1
ATOM 2274 C C . GLN A 1 285 ? -11.643 1.911 17.934 1.00 96.62 285 GLN A C 1
ATOM 2276 O O . GLN A 1 285 ? -11.790 3.073 17.541 1.00 96.62 285 GLN A O 1
ATOM 2281 N N . TYR A 1 286 ? -10.534 1.209 17.692 1.00 97.31 286 TYR A N 1
ATOM 2282 C CA . TYR A 1 286 ? -9.334 1.754 17.061 1.00 97.31 286 TYR A CA 1
ATOM 2283 C C . TYR A 1 286 ? -8.701 0.757 16.090 1.00 97.31 286 TYR A C 1
ATOM 2285 O O . TYR A 1 286 ? -8.776 -0.449 16.261 1.00 97.31 286 TYR A O 1
ATOM 2293 N N . GLU A 1 287 ? -8.025 1.270 15.071 1.00 96.69 287 GLU A N 1
ATOM 2294 C CA . GLU A 1 287 ? -7.256 0.454 14.138 1.00 96.69 287 GLU A CA 1
ATOM 2295 C C . GLU A 1 287 ? -5.875 0.171 14.730 1.00 96.69 287 GLU A C 1
ATOM 2297 O O . GLU A 1 287 ? -5.004 1.044 14.729 1.00 96.69 287 GLU A O 1
ATOM 2302 N N . THR A 1 288 ? -5.680 -1.043 15.244 1.00 94.88 288 THR A N 1
ATOM 2303 C CA . THR A 1 288 ? -4.397 -1.505 15.800 1.00 94.88 288 THR A CA 1
ATOM 2304 C C . THR A 1 288 ? -3.717 -2.569 14.942 1.00 94.88 288 THR A C 1
ATOM 2306 O O . THR A 1 288 ? -2.501 -2.706 15.010 1.00 94.88 288 THR A O 1
ATOM 2309 N N . THR A 1 289 ? -4.463 -3.262 14.080 1.00 95.25 289 THR A N 1
ATOM 2310 C CA . THR A 1 289 ? -3.959 -4.356 13.240 1.00 95.25 289 THR A CA 1
ATOM 2311 C C . THR A 1 289 ? -3.408 -3.879 11.893 1.00 95.25 289 THR A C 1
ATOM 2313 O O . THR A 1 289 ? -3.789 -2.821 11.372 1.00 95.25 289 THR A O 1
ATOM 2316 N N . TYR A 1 290 ? -2.512 -4.665 11.285 1.00 92.75 290 TYR A N 1
ATOM 2317 C CA . TYR A 1 290 ? -1.959 -4.337 9.968 1.00 92.75 290 TYR A CA 1
ATOM 2318 C C . TYR A 1 290 ? -3.026 -4.437 8.874 1.00 92.75 290 TYR A C 1
ATOM 2320 O O . TYR A 1 290 ? -3.142 -3.553 8.019 1.00 92.75 290 TYR A O 1
ATOM 2328 N N . VAL A 1 291 ? -3.845 -5.487 8.931 1.00 95.44 291 VAL A N 1
ATOM 2329 C CA . VAL A 1 291 ? -5.009 -5.684 8.055 1.00 95.44 291 VAL A CA 1
ATOM 2330 C C . VAL A 1 291 ? -6.280 -5.233 8.783 1.00 95.44 291 VAL A C 1
ATOM 2332 O O . VAL A 1 291 ? -6.388 -5.484 9.982 1.00 95.44 291 VAL A O 1
ATOM 2335 N N . PRO A 1 292 ? -7.256 -4.588 8.107 1.00 96.25 292 PRO A N 1
ATOM 2336 C CA . PRO A 1 292 ? -8.533 -4.223 8.723 1.00 96.25 292 PRO A CA 1
ATOM 2337 C C . PRO A 1 292 ? -9.169 -5.379 9.507 1.00 96.25 292 PRO A C 1
ATOM 2339 O O . PRO A 1 292 ? -9.332 -6.478 8.968 1.00 96.25 292 PRO A O 1
ATOM 2342 N N . CYS A 1 293 ? -9.558 -5.121 10.753 1.00 97.00 293 CYS A N 1
ATOM 2343 C CA . CYS A 1 293 ? -10.111 -6.119 11.665 1.00 97.00 293 CYS A CA 1
ATOM 2344 C C . CYS A 1 293 ? -11.486 -5.669 12.174 1.00 97.00 293 CYS A C 1
ATOM 2346 O O . CYS A 1 293 ? -11.604 -4.648 12.852 1.00 97.00 293 CYS A O 1
ATOM 2348 N N . ASP A 1 294 ? -12.537 -6.420 11.841 1.00 96.69 294 ASP A N 1
ATOM 2349 C CA . ASP A 1 294 ? -13.916 -6.053 12.177 1.00 96.69 294 ASP A CA 1
ATOM 2350 C C . ASP A 1 294 ? -14.463 -6.922 13.313 1.00 96.69 294 ASP A C 1
ATOM 2352 O O . ASP A 1 294 ? -14.402 -8.147 13.235 1.00 96.69 294 ASP A O 1
ATOM 2356 N N . LEU A 1 295 ? -15.058 -6.305 14.340 1.00 97.75 295 LEU A N 1
ATOM 2357 C CA . LEU A 1 295 ? -15.784 -7.045 15.376 1.00 97.75 295 LEU A CA 1
ATOM 2358 C C . LEU A 1 295 ? -17.025 -7.711 14.774 1.00 97.75 295 LEU A C 1
ATOM 2360 O O . LEU A 1 295 ? -17.836 -7.036 14.136 1.00 97.75 295 LEU A O 1
ATOM 2364 N N . LEU A 1 296 ? -17.198 -9.007 15.023 1.00 97.62 296 LEU A N 1
ATOM 2365 C CA . LEU A 1 296 ? -18.402 -9.752 14.649 1.00 97.62 296 LEU A CA 1
ATOM 2366 C C . LEU A 1 296 ? -19.257 -10.094 15.870 1.00 97.62 296 LEU A C 1
ATOM 2368 O O . LEU A 1 296 ? -20.478 -9.961 15.830 1.00 97.62 296 LEU A O 1
ATOM 2372 N N . TRP A 1 297 ? -18.608 -10.516 16.955 1.00 97.88 297 TRP A N 1
ATOM 2373 C CA . TRP A 1 297 ? -19.268 -10.910 18.193 1.00 97.88 297 TRP A CA 1
ATOM 2374 C C . TRP A 1 297 ? -18.368 -10.677 19.408 1.00 97.88 297 TRP A C 1
ATOM 2376 O O . TRP A 1 297 ? -17.143 -10.763 19.312 1.00 97.88 297 TRP A O 1
ATOM 2386 N N . GLY A 1 298 ? -18.995 -10.459 20.562 1.00 95.88 298 GLY A N 1
ATOM 2387 C CA . GLY A 1 298 ? -18.345 -10.398 21.866 1.00 95.88 298 GLY A CA 1
ATOM 2388 C C . GLY A 1 298 ? -18.408 -9.009 22.509 1.00 95.88 298 GLY A C 1
ATOM 2389 O O . GLY A 1 298 ? -18.981 -8.078 21.936 1.00 95.88 298 GLY A O 1
ATOM 2390 N N . PRO A 1 299 ? -17.844 -8.866 23.718 1.00 95.56 299 PRO A N 1
ATOM 2391 C CA . PRO A 1 299 ? -17.056 -9.870 24.433 1.00 95.56 299 PRO A CA 1
ATOM 2392 C C . PRO A 1 299 ? -17.947 -10.893 25.162 1.00 95.56 299 PRO A C 1
ATOM 2394 O O . PRO A 1 299 ? -19.040 -10.548 25.604 1.00 95.56 299 PRO A O 1
ATOM 2397 N N . GLY A 1 300 ? -17.489 -12.135 25.328 1.00 94.75 300 GLY A N 1
ATOM 2398 C CA . GLY A 1 300 ? -18.227 -13.142 26.103 1.00 94.75 300 GLY A CA 1
ATOM 2399 C C . GLY A 1 300 ? -17.510 -14.490 26.244 1.00 94.75 300 GLY A C 1
ATOM 2400 O O . GLY A 1 300 ? -16.368 -14.626 25.805 1.00 94.75 300 GLY A O 1
ATOM 2401 N N . PRO A 1 301 ? -18.149 -15.501 26.857 1.00 93.12 301 PRO A N 1
ATOM 2402 C CA . PRO A 1 301 ? -17.559 -16.825 27.041 1.00 93.12 301 PRO A CA 1
ATOM 2403 C C . PRO A 1 301 ? -17.593 -17.662 25.748 1.00 93.12 301 PRO A C 1
ATOM 2405 O O . PRO A 1 301 ? -18.473 -17.498 24.901 1.00 93.12 301 PRO A O 1
ATOM 2408 N N . TRP A 1 302 ? -16.667 -18.620 25.615 1.00 92.75 302 TRP A N 1
ATOM 2409 C CA . TRP A 1 302 ? -16.542 -19.459 24.412 1.00 92.75 302 TRP A CA 1
ATOM 2410 C C . TRP A 1 302 ? -17.833 -20.186 23.982 1.00 92.75 302 TRP A C 1
ATOM 2412 O O . TRP A 1 302 ? -18.147 -20.142 22.792 1.00 92.75 302 TRP A O 1
ATOM 2422 N N . PRO A 1 303 ? -18.621 -20.821 24.879 1.00 93.12 303 PRO A N 1
ATOM 2423 C CA . PRO A 1 303 ? -19.840 -21.519 24.464 1.00 93.12 303 PRO A CA 1
ATOM 2424 C C . PRO A 1 303 ? -20.851 -20.610 23.755 1.00 93.12 303 PRO A C 1
ATOM 2426 O O . PRO A 1 303 ? -21.517 -21.045 22.817 1.00 93.12 303 PRO A O 1
ATOM 2429 N N . GLU A 1 304 ? -20.943 -19.343 24.165 1.00 95.88 304 GLU A N 1
ATOM 2430 C CA . GLU A 1 304 ? -21.821 -18.363 23.521 1.00 95.88 304 GLU A CA 1
ATOM 2431 C C . GLU A 1 304 ? -21.263 -17.904 22.171 1.00 95.88 304 GLU A C 1
ATOM 2433 O O . GLU A 1 304 ? -22.024 -17.796 21.208 1.00 95.88 304 GLU A O 1
ATOM 2438 N N . ALA A 1 305 ? -19.943 -17.704 22.079 1.00 95.25 305 ALA A N 1
ATOM 2439 C CA . ALA A 1 305 ? -19.258 -17.383 20.827 1.00 95.25 305 ALA A CA 1
ATOM 2440 C C . ALA A 1 305 ? -19.501 -18.472 19.774 1.00 95.25 305 ALA A C 1
ATOM 2442 O O . ALA A 1 305 ? -19.905 -18.184 18.647 1.00 95.25 305 ALA A O 1
ATOM 2443 N N . ALA A 1 306 ? -19.309 -19.734 20.166 1.00 94.75 306 ALA A N 1
ATOM 2444 C CA . ALA A 1 306 ? -19.494 -20.883 19.294 1.00 94.75 306 ALA A CA 1
ATOM 2445 C C . ALA A 1 306 ? -20.958 -21.043 18.869 1.00 94.75 306 ALA A C 1
ATOM 2447 O O . ALA A 1 306 ? -21.243 -21.184 17.682 1.00 94.75 306 ALA A O 1
ATOM 2448 N N . ALA A 1 307 ? -21.903 -20.929 19.808 1.00 96.12 307 ALA A N 1
ATOM 2449 C CA . ALA A 1 307 ? -23.329 -20.974 19.490 1.00 96.12 307 ALA A CA 1
ATOM 2450 C C . ALA A 1 307 ? -23.768 -19.830 18.558 1.00 96.12 307 ALA A C 1
ATOM 2452 O O . ALA A 1 307 ? -24.676 -20.004 17.743 1.00 96.12 307 ALA A O 1
ATOM 2453 N N . TRP A 1 308 ? -23.154 -18.648 18.676 1.00 97.88 308 TRP A N 1
ATOM 2454 C CA . TRP A 1 308 ? -23.375 -17.546 17.744 1.00 97.88 308 TRP A CA 1
ATOM 2455 C C . TRP A 1 308 ? -22.800 -17.860 1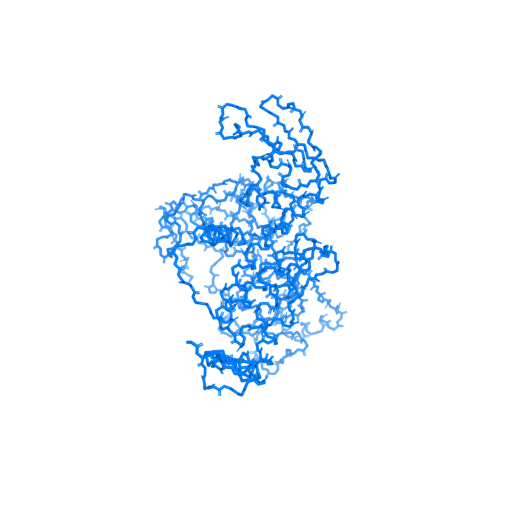6.358 1.00 97.88 308 TRP A C 1
ATOM 2457 O O . TRP A 1 308 ? -23.513 -17.686 15.373 1.00 97.88 308 TRP A O 1
ATOM 2467 N N . PHE A 1 309 ? -21.574 -18.383 16.272 1.00 96.81 309 PHE A N 1
ATOM 2468 C CA . PHE A 1 309 ? -20.934 -18.707 14.994 1.00 96.81 309 PHE A CA 1
ATOM 2469 C C . PHE A 1 309 ? -21.718 -19.763 14.207 1.00 96.81 309 PHE A C 1
ATOM 2471 O O . PHE A 1 309 ? -21.991 -19.563 13.027 1.00 96.81 309 PHE A O 1
ATOM 2478 N N . GLU A 1 310 ? -22.151 -20.839 14.869 1.00 96.56 310 GLU A N 1
ATOM 2479 C CA . GLU A 1 310 ? -22.950 -21.906 14.247 1.00 96.56 310 GLU A CA 1
ATOM 2480 C C . GLU A 1 310 ? -24.283 -21.396 13.681 1.00 96.56 310 GLU A C 1
ATOM 2482 O O . GLU A 1 310 ? -24.766 -21.887 12.657 1.00 96.56 310 GLU A O 1
ATOM 2487 N N . ARG A 1 311 ? -24.883 -20.394 14.338 1.00 97.94 311 ARG A N 1
ATOM 2488 C CA . ARG A 1 311 ? -26.156 -19.800 13.920 1.00 97.94 311 ARG A CA 1
ATOM 2489 C C . ARG A 1 311 ? -25.989 -18.786 12.791 1.00 97.94 311 ARG A C 1
ATOM 2491 O O . ARG A 1 311 ? -26.767 -18.822 11.844 1.00 97.94 311 ARG A O 1
ATOM 2498 N N . GLU A 1 312 ? -25.037 -17.863 12.916 1.00 98.00 312 GLU A N 1
ATOM 2499 C CA . GLU A 1 312 ? -24.880 -16.753 11.965 1.00 98.00 312 GLU A CA 1
ATOM 2500 C C . GLU A 1 312 ? -24.028 -17.125 10.744 1.00 98.00 312 GLU A C 1
ATOM 2502 O O . GLU A 1 312 ? -24.149 -16.482 9.704 1.00 98.00 312 GLU A O 1
ATOM 2507 N N . GLN A 1 313 ? -23.158 -18.135 10.868 1.00 96.31 313 GLN A N 1
ATOM 2508 C CA . GLN A 1 313 ? -22.235 -18.613 9.829 1.00 96.31 313 GLN A CA 1
ATOM 2509 C C . GLN A 1 313 ? -21.544 -17.471 9.064 1.00 96.31 313 GLN A C 1
ATOM 2511 O O . GLN A 1 313 ? -21.639 -17.382 7.834 1.00 96.31 313 GLN A O 1
ATOM 2516 N N . PRO A 1 314 ? -20.869 -16.547 9.773 1.00 97.12 314 PRO A N 1
ATOM 2517 C CA . PRO A 1 314 ? -20.253 -15.400 9.130 1.00 97.12 314 PRO A CA 1
ATOM 2518 C C . PRO A 1 314 ? -19.181 -15.840 8.129 1.00 97.12 314 PRO A C 1
ATOM 2520 O O . PRO A 1 314 ? -18.287 -16.623 8.445 1.00 97.12 314 PRO A O 1
ATOM 2523 N N . ALA A 1 315 ? -19.239 -15.278 6.924 1.00 95.62 315 ALA A N 1
ATOM 2524 C CA . ALA A 1 315 ? -18.231 -15.512 5.901 1.00 95.62 315 ALA A CA 1
ATOM 2525 C C . ALA A 1 315 ? -16.963 -14.672 6.137 1.00 95.62 315 ALA A C 1
ATOM 2527 O O . ALA A 1 315 ? -17.007 -13.562 6.691 1.00 95.62 315 ALA A O 1
ATOM 2528 N N . GLY A 1 316 ? -15.838 -15.206 5.655 1.00 96.69 316 GLY A N 1
ATOM 2529 C CA . GLY A 1 316 ? -14.644 -14.419 5.366 1.00 96.69 316 GLY A CA 1
ATOM 2530 C C . GLY A 1 316 ? -14.862 -13.469 4.184 1.00 96.69 316 GLY A C 1
ATOM 2531 O O . GLY A 1 316 ? -15.869 -13.549 3.479 1.00 96.69 316 GLY A O 1
ATOM 2532 N N . ASP A 1 317 ? -13.921 -12.559 3.968 1.00 97.56 317 ASP A N 1
ATOM 2533 C CA . ASP A 1 317 ? -13.945 -11.629 2.840 1.00 97.56 317 ASP A CA 1
ATOM 2534 C C . ASP A 1 317 ? -12.528 -11.276 2.365 1.00 97.56 317 ASP A C 1
ATOM 2536 O O . ASP A 1 317 ? -11.531 -11.853 2.805 1.00 97.56 317 ASP A O 1
ATOM 2540 N N . GLN A 1 318 ? -12.448 -10.352 1.412 1.00 96.56 318 GLN A N 1
ATOM 2541 C CA . GLN A 1 318 ? -11.201 -9.770 0.940 1.00 96.56 318 GLN A CA 1
ATOM 2542 C C . GLN A 1 318 ? -11.251 -8.260 1.123 1.00 96.56 318 GLN A C 1
ATOM 2544 O O . GLN A 1 318 ? -12.273 -7.632 0.840 1.00 96.56 318 GLN A O 1
ATOM 2549 N N . VAL A 1 319 ? -10.143 -7.677 1.576 1.00 95.19 319 VAL A N 1
ATOM 2550 C CA . VAL A 1 319 ? -10.051 -6.234 1.807 1.00 95.19 319 VAL A CA 1
ATOM 2551 C C . VAL A 1 319 ? -8.778 -5.650 1.210 1.00 95.19 319 VAL A C 1
ATOM 2553 O O . VAL A 1 319 ? -7.697 -6.236 1.298 1.00 95.19 319 VAL A O 1
ATOM 2556 N N . GLU A 1 320 ? -8.896 -4.476 0.598 1.00 92.44 320 GLU A N 1
ATOM 2557 C CA . GLU A 1 320 ? -7.737 -3.706 0.155 1.00 92.44 320 GLU A CA 1
ATOM 2558 C C . GLU A 1 320 ? -6.978 -3.136 1.359 1.00 92.44 320 GLU A C 1
ATOM 2560 O O . GLU A 1 320 ? -7.569 -2.676 2.338 1.00 92.44 320 GLU A O 1
ATOM 2565 N N . ILE A 1 321 ? -5.646 -3.175 1.290 1.00 93.25 321 ILE A N 1
ATOM 2566 C CA . ILE A 1 321 ? -4.765 -2.782 2.403 1.00 93.25 321 ILE A CA 1
ATOM 2567 C C . ILE A 1 321 ? -3.872 -1.579 2.086 1.00 93.25 321 ILE A C 1
ATOM 2569 O O . ILE A 1 321 ? -3.133 -1.123 2.951 1.00 93.25 321 ILE A O 1
ATOM 2573 N N . LEU A 1 322 ? -3.930 -1.066 0.858 1.00 94.00 322 LEU A N 1
ATOM 2574 C CA . LEU A 1 322 ? -3.161 0.096 0.422 1.00 94.00 322 LEU A CA 1
ATOM 2575 C C . LEU A 1 322 ? -4.027 1.352 0.457 1.00 94.00 322 LEU A C 1
ATOM 2577 O O . LEU A 1 322 ? -5.237 1.274 0.264 1.00 94.00 322 LEU A O 1
ATOM 2581 N N . ASP A 1 323 ? -3.399 2.509 0.673 1.00 94.06 323 ASP A N 1
ATOM 2582 C CA . ASP A 1 323 ? -4.055 3.823 0.630 1.00 94.06 323 ASP A CA 1
ATOM 2583 C C . ASP A 1 323 ? -5.293 3.941 1.542 1.00 94.06 323 ASP A C 1
ATOM 2585 O O . ASP A 1 323 ? -6.226 4.701 1.267 1.00 94.06 323 ASP A O 1
ATOM 2589 N N . ARG A 1 324 ? -5.291 3.215 2.664 1.00 96.00 324 ARG A N 1
ATOM 2590 C CA . ARG A 1 324 ? -6.371 3.221 3.654 1.00 96.00 324 ARG A CA 1
ATOM 2591 C C . ARG A 1 324 ? -6.531 4.611 4.266 1.00 96.00 324 ARG A C 1
ATOM 2593 O O . ARG A 1 324 ? -5.564 5.350 4.460 1.00 96.00 324 ARG A O 1
ATOM 2600 N N . LEU A 1 325 ? -7.771 4.947 4.613 1.00 97.38 325 LEU A N 1
ATOM 2601 C CA . LEU A 1 325 ? -8.116 6.208 5.258 1.00 97.38 325 LEU A CA 1
ATOM 2602 C C . LEU A 1 325 ? -8.323 6.010 6.754 1.00 97.38 325 LEU A C 1
ATOM 2604 O O . LEU A 1 325 ? -9.076 5.135 7.183 1.00 97.38 325 LEU A O 1
ATOM 2608 N N . PHE A 1 326 ? -7.687 6.875 7.531 1.00 98.19 326 PHE A N 1
ATOM 2609 C CA . PHE A 1 326 ? -7.741 6.884 8.980 1.00 98.19 326 PHE A CA 1
ATOM 2610 C C . PHE A 1 326 ? -8.149 8.263 9.483 1.00 98.19 326 PHE A C 1
ATOM 2612 O O . PHE A 1 326 ? -7.686 9.284 8.975 1.00 98.19 326 PHE A O 1
ATOM 2619 N N . LEU A 1 327 ? -8.979 8.286 10.522 1.00 98.44 327 LEU A N 1
ATOM 2620 C CA . LEU A 1 327 ? -9.272 9.486 11.294 1.00 98.44 327 LEU A CA 1
ATOM 2621 C C . LEU A 1 327 ? -8.559 9.402 12.635 1.00 98.44 327 LEU A C 1
ATOM 2623 O O . LEU A 1 327 ? -8.730 8.440 13.385 1.00 98.44 327 LEU A O 1
ATOM 2627 N N . VAL A 1 328 ? -7.757 10.417 12.934 1.00 98.38 328 VAL A N 1
ATOM 2628 C CA . VAL A 1 328 ? -6.958 10.475 14.160 1.00 98.38 328 VAL A CA 1
ATOM 2629 C C . VAL A 1 328 ? -7.307 11.746 14.921 1.00 98.38 328 VAL A C 1
ATOM 2631 O O . VAL A 1 328 ? -7.349 12.831 14.340 1.00 98.38 328 VAL A O 1
ATOM 2634 N N . ARG A 1 329 ? -7.574 11.610 16.221 1.00 98.19 329 ARG A N 1
ATOM 2635 C CA . ARG A 1 329 ? -8.030 12.700 17.092 1.00 98.19 329 ARG A CA 1
ATOM 2636 C C . ARG A 1 329 ? -6.881 13.220 17.948 1.00 98.19 329 ARG A C 1
ATOM 2638 O O . ARG A 1 329 ? -6.206 12.431 18.608 1.00 98.19 329 ARG A O 1
ATOM 2645 N N . HIS A 1 330 ? -6.722 14.536 18.000 1.00 97.44 330 HIS A N 1
ATOM 2646 C CA . HIS A 1 330 ? -5.885 15.236 18.966 1.00 97.44 330 HIS A CA 1
ATOM 2647 C C . HIS A 1 330 ? -6.755 16.156 19.834 1.00 97.44 330 HIS A C 1
ATOM 2649 O O . HIS A 1 330 ? -7.375 17.095 19.332 1.00 97.44 330 HIS A O 1
ATOM 2655 N N . HIS A 1 331 ? -6.818 15.880 21.134 1.00 97.00 331 HIS A N 1
ATOM 2656 C CA . HIS A 1 331 ? -7.645 16.619 22.090 1.00 97.00 331 HIS A CA 1
ATOM 2657 C C . HIS A 1 331 ? -6.943 16.685 23.445 1.00 97.00 331 HIS A C 1
ATOM 2659 O O . HIS A 1 331 ? -6.438 15.666 23.899 1.00 97.00 331 HIS A O 1
ATOM 2665 N N . GLU A 1 332 ? -6.891 17.859 24.085 1.00 95.25 332 GLU A N 1
ATOM 2666 C CA . GLU A 1 332 ? -6.271 18.032 25.415 1.00 95.25 332 GLU A CA 1
ATOM 2667 C C . GLU A 1 332 ? -4.873 17.394 25.528 1.00 95.25 332 GLU A C 1
ATOM 2669 O O . GLU A 1 332 ? -4.591 16.636 26.450 1.00 95.25 332 GLU A O 1
ATOM 2674 N N . GLN A 1 333 ? -3.998 17.665 24.551 1.00 95.25 333 GLN A N 1
ATOM 2675 C CA . GLN A 1 333 ? -2.641 17.095 24.464 1.00 95.25 333 GLN A CA 1
ATOM 2676 C C . GLN A 1 333 ? -2.596 15.572 24.264 1.00 95.25 333 GLN A C 1
ATOM 2678 O O . GLN A 1 333 ? -1.519 14.985 24.278 1.00 95.25 333 GLN A O 1
ATOM 2683 N N . ARG A 1 334 ? -3.726 14.900 24.045 1.00 96.38 334 ARG A N 1
ATOM 2684 C CA . ARG A 1 334 ? -3.785 13.460 23.778 1.00 96.38 334 ARG A CA 1
ATOM 2685 C C . ARG A 1 334 ? -3.952 13.222 22.291 1.00 96.38 334 ARG A C 1
ATOM 2687 O O . ARG A 1 334 ? -4.953 13.624 21.700 1.00 96.38 334 ARG A O 1
ATOM 2694 N N . LEU A 1 335 ? -2.974 12.561 21.685 1.00 97.12 335 LEU A N 1
ATOM 2695 C CA . LEU A 1 335 ? -3.090 12.015 20.339 1.00 97.12 335 LEU A CA 1
ATOM 2696 C C . LEU A 1 335 ? -3.601 10.584 20.450 1.00 97.12 335 LEU A C 1
ATOM 2698 O O . LEU A 1 335 ? -2.867 9.707 20.900 1.00 97.12 335 LEU A O 1
ATOM 2702 N N . HIS A 1 336 ? -4.844 10.360 20.049 1.00 97.75 336 HIS A N 1
ATOM 2703 C CA . HIS A 1 336 ? -5.482 9.051 20.095 1.00 97.75 336 HIS A CA 1
ATOM 2704 C C . HIS A 1 336 ? -5.037 8.150 18.944 1.00 97.75 336 HIS A C 1
ATOM 2706 O O . HIS A 1 336 ? -4.606 8.641 17.900 1.00 97.75 336 HIS A O 1
ATOM 2712 N N . LEU A 1 337 ? -5.175 6.836 19.122 1.00 97.44 337 LEU A N 1
ATOM 2713 C CA . LEU A 1 337 ? -4.949 5.866 18.055 1.00 97.44 337 LEU A CA 1
ATOM 2714 C C . LEU A 1 337 ? -5.871 6.136 16.844 1.00 97.44 337 LEU A C 1
ATOM 2716 O O . LEU A 1 337 ? -6.924 6.776 16.983 1.00 97.44 337 LEU A O 1
ATOM 2720 N N . PRO A 1 338 ? -5.489 5.674 15.642 1.00 98.12 338 PRO A N 1
ATOM 2721 C CA . PRO A 1 338 ? -6.293 5.856 14.441 1.00 98.12 338 PRO A CA 1
ATOM 2722 C C . PRO A 1 338 ? -7.614 5.092 14.504 1.00 98.12 338 PRO A C 1
ATOM 2724 O O . PRO A 1 338 ? -7.712 4.050 15.144 1.00 98.12 338 PRO A O 1
ATOM 2727 N N . ARG A 1 339 ? -8.629 5.590 13.798 1.00 98.06 339 ARG A N 1
ATOM 2728 C CA . ARG A 1 339 ? -9.934 4.936 13.638 1.00 98.06 339 ARG A CA 1
ATOM 2729 C C . ARG A 1 339 ? -10.310 4.824 12.170 1.00 98.06 339 ARG A C 1
ATOM 2731 O O . ARG A 1 339 ? -9.894 5.651 11.355 1.00 98.06 339 ARG A O 1
ATOM 2738 N N . THR A 1 340 ? -11.179 3.868 11.852 1.00 97.31 340 THR A N 1
ATOM 2739 C CA . THR A 1 340 ? -11.893 3.884 10.570 1.00 97.31 340 THR A CA 1
ATOM 2740 C C . THR A 1 340 ? -12.900 5.032 10.508 1.00 97.31 340 THR A C 1
ATOM 2742 O O . THR A 1 340 ? -13.461 5.419 11.540 1.00 97.31 340 THR A O 1
ATOM 2745 N N . PRO A 1 341 ? -13.210 5.530 9.297 1.00 97.56 341 PRO A N 1
ATOM 2746 C CA . PRO A 1 341 ? -14.300 6.475 9.076 1.00 97.56 341 PRO A CA 1
ATOM 2747 C C . PRO A 1 341 ? -15.636 6.066 9.705 1.00 97.56 341 PRO A C 1
ATOM 2749 O O . PRO A 1 341 ? -16.325 6.897 10.290 1.00 97.56 341 PRO A O 1
ATOM 2752 N N . GLN A 1 342 ? -15.983 4.780 9.634 1.00 97.50 342 GLN A N 1
ATOM 2753 C CA . GLN A 1 342 ? -17.240 4.238 10.150 1.00 97.50 342 GLN A CA 1
ATOM 2754 C C . GLN A 1 342 ? -17.312 4.316 11.680 1.00 97.50 342 GLN A C 1
ATOM 2756 O O . GLN A 1 342 ? -18.352 4.702 12.213 1.00 97.50 342 GLN A O 1
ATOM 2761 N N . ILE A 1 343 ? -16.221 3.981 12.383 1.00 97.38 343 ILE A N 1
ATOM 2762 C CA . ILE A 1 343 ? -16.168 4.084 13.851 1.00 97.38 343 ILE A CA 1
ATOM 2763 C C . ILE A 1 343 ? -16.191 5.553 14.273 1.00 97.38 343 ILE A C 1
ATOM 2765 O O . ILE A 1 343 ? -16.971 5.926 15.143 1.00 97.38 343 ILE A O 1
ATOM 2769 N N . ALA A 1 344 ? -15.392 6.407 13.625 1.00 97.56 344 ALA A N 1
ATOM 2770 C CA . ALA A 1 344 ? -15.352 7.831 13.947 1.00 97.56 344 ALA A CA 1
ATOM 2771 C C . ALA A 1 344 ? -16.727 8.504 13.767 1.00 97.56 344 ALA A C 1
ATOM 2773 O O . ALA A 1 344 ? -17.164 9.255 14.635 1.00 97.56 344 ALA A O 1
ATOM 2774 N N . ALA A 1 345 ? -17.456 8.178 12.694 1.00 97.44 345 ALA A N 1
ATOM 2775 C CA . ALA A 1 345 ? -18.813 8.676 12.462 1.00 97.44 345 ALA A CA 1
ATOM 2776 C C . ALA A 1 345 ? -19.837 8.198 13.516 1.00 97.44 345 ALA A C 1
ATOM 2778 O O . ALA A 1 345 ? -20.857 8.859 13.727 1.00 97.44 345 ALA A O 1
ATOM 2779 N N . GLY A 1 346 ? -19.574 7.062 14.171 1.00 96.69 346 GLY A N 1
ATOM 2780 C CA . GLY A 1 346 ? -20.410 6.477 15.223 1.00 96.69 346 GLY A CA 1
ATOM 2781 C C . GLY A 1 346 ? -20.174 7.025 16.632 1.00 96.69 346 GLY A C 1
ATOM 2782 O O . GLY A 1 346 ? -20.916 6.647 17.533 1.00 96.69 346 GLY A O 1
ATOM 2783 N N . LEU A 1 347 ? -19.182 7.901 16.828 1.00 96.62 347 LEU A N 1
ATOM 2784 C CA . LEU A 1 347 ? -18.813 8.439 18.144 1.00 96.62 347 LEU A CA 1
ATOM 2785 C C . LEU A 1 347 ? -19.903 9.324 18.757 1.00 96.62 347 LEU A C 1
ATOM 2787 O O . LEU A 1 347 ? -20.626 10.021 18.035 1.00 96.62 347 LEU A O 1
ATOM 2791 N N . GLU A 1 348 ? -19.973 9.372 20.085 1.00 94.75 348 GLU A N 1
ATOM 2792 C CA . GLU A 1 348 ? -20.858 10.291 20.812 1.00 94.75 348 GLU A CA 1
ATOM 2793 C C . GLU A 1 348 ? -20.328 11.733 20.798 1.00 94.75 348 GLU A C 1
ATOM 2795 O O . GLU A 1 348 ? -19.150 11.968 20.546 1.00 94.75 348 GLU A O 1
ATOM 2800 N N . GLN A 1 349 ? -21.176 12.732 21.081 1.00 90.44 349 GLN A N 1
ATOM 2801 C CA . GLN A 1 349 ? -20.829 14.153 20.907 1.00 90.44 349 GLN A CA 1
ATOM 2802 C C . GLN A 1 349 ? -19.524 14.568 21.617 1.00 90.44 349 GLN A C 1
ATOM 2804 O O . GLN A 1 349 ? -18.685 15.208 20.985 1.00 90.44 349 GLN A O 1
ATOM 2809 N N . GLY A 1 350 ? -19.310 14.159 22.873 1.00 89.81 350 GLY A N 1
ATOM 2810 C CA . GLY A 1 350 ? -18.082 14.489 23.620 1.00 89.81 350 GLY A CA 1
ATOM 2811 C C . GLY A 1 350 ? -16.820 13.806 23.071 1.00 89.81 350 GLY A C 1
ATOM 2812 O O . GLY A 1 350 ? -15.700 14.304 23.200 1.00 89.81 350 GLY A O 1
ATOM 2813 N N . GLU A 1 351 ? -16.978 12.681 22.376 1.00 93.12 351 GLU A N 1
ATOM 2814 C CA . GLU A 1 351 ? -15.869 11.980 21.732 1.00 93.12 351 GLU A CA 1
ATOM 2815 C C . GLU A 1 351 ? -15.461 12.608 20.392 1.00 93.12 351 GLU A C 1
ATOM 2817 O O . GLU A 1 351 ? -14.388 12.294 19.869 1.00 93.12 351 GLU A O 1
ATOM 2822 N N . ARG A 1 352 ? -16.285 13.511 19.844 1.00 95.94 352 ARG A N 1
ATOM 2823 C CA . ARG A 1 352 ? -16.031 14.214 18.575 1.00 95.94 352 ARG A CA 1
ATOM 2824 C C . ARG A 1 352 ? -15.209 15.490 18.743 1.00 95.94 352 ARG A C 1
ATOM 2826 O O . ARG A 1 352 ? -14.740 16.029 17.745 1.00 95.94 352 ARG A O 1
ATOM 2833 N N . GLU A 1 353 ? -15.027 15.978 19.967 1.00 96.69 353 GLU A N 1
ATOM 2834 C CA . GLU A 1 353 ? -14.342 17.247 20.243 1.00 96.69 353 GLU A CA 1
ATOM 2835 C C . GLU A 1 353 ? -12.844 17.208 19.900 1.00 96.69 353 GLU A C 1
ATOM 2837 O O . GLU A 1 353 ? -12.205 16.161 19.955 1.00 96.69 353 GLU A O 1
ATOM 2842 N N . GLY A 1 354 ? -12.241 18.360 19.607 1.00 96.69 354 GLY A N 1
ATOM 2843 C CA . GLY A 1 354 ? -10.811 18.481 19.299 1.00 96.69 354 GLY A CA 1
ATOM 2844 C C . GLY A 1 354 ? -10.489 18.522 17.812 1.00 96.69 354 GLY A C 1
ATOM 2845 O O . GLY A 1 354 ? -11.371 18.659 16.965 1.00 96.69 354 GLY A O 1
ATOM 2846 N N . THR A 1 355 ? -9.197 18.441 17.501 1.00 97.75 355 THR A N 1
ATOM 2847 C CA . THR A 1 355 ? -8.701 18.477 16.124 1.00 97.75 355 THR A CA 1
ATOM 2848 C C . THR A 1 355 ? -8.637 17.067 15.561 1.00 97.75 355 THR A C 1
ATOM 2850 O O . THR A 1 355 ? -8.010 16.178 16.139 1.00 97.75 355 THR A O 1
ATOM 2853 N N . TRP A 1 356 ? -9.253 16.873 14.405 1.00 98.31 356 TRP A N 1
ATOM 2854 C CA . TRP A 1 356 ? -9.240 15.632 13.653 1.00 98.31 356 TRP A CA 1
ATOM 2855 C C . TRP A 1 356 ? -8.363 15.756 12.418 1.00 98.31 356 TRP A C 1
ATOM 2857 O O . TRP A 1 356 ? -8.366 16.773 11.725 1.00 98.31 356 TRP A O 1
ATOM 2867 N N . TYR A 1 357 ? -7.639 14.680 12.141 1.00 98.12 357 TYR A N 1
ATOM 2868 C CA . TYR A 1 357 ? -6.789 14.530 10.973 1.00 98.12 357 TYR A CA 1
ATOM 2869 C C . TYR A 1 357 ? -7.329 13.386 10.125 1.00 98.12 357 TYR A C 1
ATOM 2871 O O . TYR A 1 357 ? -7.392 12.249 10.601 1.00 98.12 357 TYR A O 1
ATOM 2879 N N . LEU A 1 358 ? -7.696 13.683 8.878 1.00 98.06 358 LEU A N 1
ATOM 2880 C CA . LEU A 1 358 ? -7.955 12.665 7.867 1.00 98.06 358 LEU A CA 1
ATOM 2881 C C . LEU A 1 358 ? -6.634 12.324 7.186 1.00 98.06 358 LEU A C 1
ATOM 2883 O O . LEU A 1 358 ? -6.016 13.172 6.537 1.00 98.06 358 LEU A O 1
ATOM 2887 N N . VAL A 1 359 ? -6.217 11.075 7.330 1.00 96.69 359 VAL A N 1
ATOM 2888 C CA . VAL A 1 359 ? -4.900 10.604 6.927 1.00 96.69 359 VAL A CA 1
ATOM 2889 C C . VAL A 1 359 ? -5.026 9.417 5.982 1.00 96.69 359 VAL A C 1
ATOM 2891 O O . VAL A 1 359 ? -5.799 8.500 6.241 1.00 96.69 359 VAL A O 1
ATOM 2894 N N . ARG A 1 360 ? -4.239 9.411 4.906 1.00 95.88 360 ARG A N 1
ATOM 2895 C CA . ARG A 1 360 ? -4.063 8.264 4.012 1.00 95.88 360 ARG A CA 1
ATOM 2896 C C . ARG A 1 360 ? -2.746 7.566 4.330 1.00 95.88 360 ARG A C 1
ATOM 2898 O O . ARG A 1 360 ? -1.698 8.211 4.298 1.00 95.88 360 ARG A O 1
ATOM 2905 N N . ALA A 1 361 ? -2.796 6.276 4.634 1.00 95.38 361 ALA A N 1
ATOM 2906 C CA . ALA A 1 361 ? -1.640 5.440 4.966 1.00 95.38 361 ALA A CA 1
ATOM 2907 C C . ALA A 1 361 ? -1.926 3.973 4.607 1.00 95.38 361 ALA A C 1
ATOM 2909 O O . ALA A 1 361 ? -3.079 3.593 4.445 1.00 95.38 361 ALA A O 1
ATOM 2910 N N . ASP A 1 362 ? -0.901 3.125 4.529 1.00 94.62 362 ASP A N 1
ATOM 2911 C CA . ASP A 1 362 ? -1.113 1.678 4.321 1.00 94.62 362 ASP A CA 1
ATOM 2912 C C . ASP A 1 362 ? -1.318 0.931 5.651 1.00 94.62 362 ASP A C 1
ATOM 2914 O O . ASP A 1 362 ? -1.910 -0.143 5.691 1.00 94.62 362 ASP A O 1
ATOM 2918 N N . ALA A 1 363 ? -0.862 1.514 6.764 1.00 93.94 363 ALA A N 1
ATOM 2919 C CA . ALA A 1 363 ? -0.992 0.945 8.101 1.00 93.94 363 ALA A CA 1
ATOM 2920 C C . ALA A 1 363 ? -1.384 2.017 9.133 1.00 93.94 363 ALA A C 1
ATOM 2922 O O . ALA A 1 363 ? -0.920 3.160 9.033 1.00 93.94 363 ALA A O 1
ATOM 2923 N N . PRO A 1 364 ? -2.171 1.665 10.168 1.00 95.94 364 PRO A N 1
ATOM 2924 C CA . PRO A 1 364 ? -2.577 2.621 11.197 1.00 95.94 364 PRO A CA 1
ATOM 2925 C C . PRO A 1 364 ? -1.378 3.194 11.958 1.00 95.94 364 PRO A C 1
ATOM 2927 O O . PRO A 1 364 ? -1.316 4.397 12.218 1.00 95.94 364 PRO A O 1
ATOM 2930 N N . LEU A 1 365 ? -0.376 2.363 12.254 1.00 93.38 365 LEU A N 1
ATOM 2931 C CA . LEU A 1 365 ? 0.818 2.805 12.969 1.00 93.38 365 LEU A CA 1
ATOM 2932 C C . LEU A 1 365 ? 1.608 3.870 12.188 1.00 93.38 365 LEU A C 1
ATOM 2934 O O . LEU A 1 365 ? 2.181 4.769 12.803 1.00 93.38 365 LEU A O 1
ATOM 2938 N N . ASP A 1 366 ? 1.596 3.832 10.851 1.00 93.38 366 ASP A N 1
ATOM 2939 C CA . ASP A 1 366 ? 2.222 4.873 10.028 1.00 93.38 366 ASP A CA 1
ATOM 2940 C C . ASP A 1 366 ? 1.483 6.208 10.192 1.00 93.38 366 ASP A C 1
ATOM 2942 O O . ASP A 1 366 ? 2.120 7.232 10.450 1.00 93.38 366 ASP A O 1
ATOM 2946 N N . ALA A 1 367 ? 0.145 6.194 10.119 1.00 95.25 367 ALA A N 1
ATOM 2947 C CA . ALA A 1 367 ? -0.689 7.380 10.330 1.00 95.25 367 ALA A CA 1
ATOM 2948 C C . ALA A 1 367 ? -0.493 7.976 11.735 1.00 95.25 367 ALA A C 1
ATOM 2950 O O . ALA A 1 367 ? -0.286 9.184 11.882 1.00 95.25 367 ALA A O 1
ATOM 2951 N N . PHE A 1 368 ? -0.497 7.127 12.765 1.00 95.25 368 PHE A N 1
ATOM 2952 C CA . PHE A 1 368 ? -0.283 7.544 14.149 1.00 95.25 368 PHE A CA 1
ATOM 2953 C C . PHE A 1 368 ? 1.115 8.134 14.360 1.00 95.25 368 PHE A C 1
ATOM 2955 O O . PHE A 1 368 ? 1.257 9.217 14.930 1.00 95.25 368 PHE A O 1
ATOM 2962 N N . ASN A 1 369 ? 2.156 7.465 13.854 1.00 91.19 369 ASN A N 1
ATOM 2963 C CA . ASN A 1 369 ? 3.534 7.938 13.965 1.00 91.19 369 ASN A CA 1
ATOM 2964 C C . ASN A 1 369 ? 3.761 9.251 13.214 1.00 91.19 369 ASN A C 1
ATOM 2966 O O . ASN A 1 369 ? 4.446 10.127 13.741 1.00 91.19 369 ASN A O 1
ATOM 2970 N N . HIS A 1 370 ? 3.174 9.417 12.025 1.00 90.75 370 HIS A N 1
ATOM 2971 C CA . HIS A 1 370 ? 3.230 10.674 11.275 1.00 90.75 370 HIS A CA 1
ATOM 2972 C C . HIS A 1 370 ? 2.686 11.839 12.098 1.00 90.75 370 HIS A C 1
ATOM 2974 O O . HIS A 1 370 ? 3.383 12.838 12.273 1.00 90.75 370 HIS A O 1
ATOM 2980 N N . LEU A 1 371 ? 1.487 11.698 12.669 1.00 92.75 371 LEU A N 1
ATOM 2981 C CA . LEU A 1 371 ? 0.875 12.766 13.463 1.00 92.75 371 LEU A CA 1
ATOM 2982 C C . LEU A 1 371 ? 1.594 13.001 14.786 1.00 92.75 371 LEU A C 1
ATOM 2984 O O . LEU A 1 371 ? 1.750 14.146 15.203 1.00 92.75 371 LEU A O 1
ATOM 2988 N N . ARG A 1 372 ? 2.108 11.945 15.415 1.00 91.00 372 ARG A N 1
ATOM 2989 C CA . ARG A 1 372 ? 2.952 12.067 16.604 1.00 91.00 372 ARG A CA 1
ATOM 2990 C C . ARG A 1 372 ? 4.190 12.915 16.316 1.00 91.00 372 ARG A C 1
ATOM 2992 O O . ARG A 1 372 ? 4.509 13.806 17.097 1.00 91.00 372 ARG A O 1
ATOM 2999 N N . CYS A 1 373 ? 4.864 12.676 15.191 1.00 85.44 373 CYS A N 1
ATOM 3000 C CA . CYS A 1 373 ? 6.032 13.453 14.773 1.00 85.44 373 CYS A CA 1
ATOM 3001 C C . CYS A 1 373 ? 5.671 14.888 14.364 1.00 85.44 373 CYS A C 1
ATOM 3003 O O . CYS A 1 373 ? 6.399 15.817 14.720 1.00 85.44 373 CYS A O 1
ATOM 3005 N N . LEU A 1 374 ? 4.549 15.067 13.657 1.00 87.00 374 LEU A N 1
ATOM 3006 C CA . LEU A 1 374 ? 4.018 16.370 13.255 1.00 87.00 374 LEU A CA 1
ATOM 3007 C C . LEU A 1 374 ? 3.715 17.252 14.476 1.00 87.00 374 LEU A C 1
ATOM 3009 O O . LEU A 1 374 ? 4.149 18.399 14.529 1.00 87.00 374 LEU A O 1
ATOM 3013 N N . LEU A 1 375 ? 3.005 16.708 15.468 1.00 89.50 375 LEU A N 1
ATOM 3014 C CA . LEU A 1 375 ? 2.559 17.442 16.655 1.00 89.50 375 LEU A CA 1
ATOM 3015 C C . LEU A 1 375 ? 3.676 17.655 17.684 1.00 89.50 375 LEU A C 1
ATOM 3017 O O . LEU A 1 375 ? 3.683 18.662 18.386 1.00 89.50 375 LEU A O 1
ATOM 3021 N N . ALA A 1 376 ? 4.650 16.745 17.758 1.00 85.12 376 ALA A N 1
ATOM 3022 C CA . ALA A 1 376 ? 5.810 16.874 18.637 1.00 85.12 376 ALA A CA 1
ATOM 3023 C C . ALA A 1 376 ? 6.951 17.732 18.039 1.00 85.12 376 ALA A C 1
ATOM 3025 O O . ALA A 1 376 ? 8.070 17.674 18.537 1.00 85.12 376 ALA A O 1
ATOM 3026 N N . CYS A 1 377 ? 6.718 18.523 16.985 1.00 67.62 377 CYS A N 1
ATOM 3027 C CA . CYS A 1 377 ? 7.687 19.491 16.441 1.00 67.62 377 CYS A CA 1
ATOM 3028 C C . CYS A 1 377 ? 9.116 18.936 16.198 1.00 67.62 377 CYS A C 1
ATOM 3030 O O . CYS A 1 377 ? 10.108 19.613 16.464 1.00 67.62 377 CYS A O 1
ATOM 3032 N N . GLY A 1 378 ? 9.242 17.712 15.671 1.00 55.34 378 GLY A N 1
ATOM 3033 C CA . GLY A 1 378 ? 10.503 17.182 15.124 1.00 55.34 378 GLY A CA 1
ATOM 3034 C C . GLY A 1 378 ? 11.460 16.463 16.090 1.00 55.34 378 GLY A C 1
ATOM 3035 O O . GLY A 1 378 ? 12.266 15.661 15.619 1.00 55.34 378 GLY A O 1
ATOM 3036 N N . SER A 1 379 ? 11.363 16.632 17.415 1.00 47.25 379 SER A N 1
ATOM 3037 C CA . SER A 1 379 ? 12.244 15.918 18.371 1.00 47.25 379 SER A CA 1
ATOM 3038 C C . SER A 1 379 ? 11.897 14.432 18.516 1.00 47.25 379 SER A C 1
ATOM 3040 O O . SER A 1 379 ? 12.772 13.608 18.778 1.00 47.25 379 SER A O 1
ATOM 3042 N N . GLY A 1 380 ? 10.634 14.060 18.281 1.00 43.34 380 GLY A N 1
ATOM 3043 C CA . GLY A 1 380 ? 10.176 12.665 18.327 1.00 43.34 380 GLY A CA 1
ATOM 3044 C C . GLY A 1 380 ? 10.771 11.761 17.236 1.00 43.34 380 GLY A C 1
ATOM 3045 O O . GLY A 1 380 ? 10.773 10.545 17.405 1.00 43.34 380 GLY A O 1
ATOM 3046 N N . CYS A 1 381 ? 11.316 12.338 16.158 1.00 45.84 381 CYS A N 1
ATOM 3047 C CA . CYS A 1 381 ? 12.033 11.609 15.105 1.00 45.84 381 CYS A CA 1
ATOM 3048 C C . CYS A 1 381 ? 13.519 11.360 15.436 1.00 45.84 381 CYS A C 1
ATOM 3050 O O . CYS A 1 381 ? 14.228 10.794 14.613 1.00 45.84 381 CYS A O 1
ATOM 3052 N N . ALA A 1 382 ? 14.038 11.797 16.590 1.00 40.62 382 ALA A N 1
ATOM 3053 C CA . ALA A 1 382 ? 15.456 11.610 16.914 1.00 40.62 382 ALA A CA 1
ATOM 3054 C C . ALA A 1 382 ? 15.792 10.187 17.404 1.00 40.62 382 ALA A C 1
ATOM 3056 O O . ALA A 1 382 ? 16.947 9.778 17.321 1.00 40.62 382 ALA A O 1
ATOM 3057 N N . LEU A 1 383 ? 14.803 9.429 17.899 1.00 41.81 383 LEU A N 1
ATOM 3058 C CA . LEU A 1 383 ? 15.020 8.087 18.468 1.00 41.81 383 LEU A CA 1
ATOM 3059 C C . LEU A 1 383 ? 14.937 6.949 17.439 1.00 41.81 383 LEU A C 1
ATOM 3061 O O . LEU A 1 383 ? 15.420 5.852 17.700 1.00 41.81 383 LEU A O 1
ATOM 3065 N N . ALA A 1 384 ? 14.398 7.219 16.251 1.00 41.25 384 ALA A N 1
ATOM 3066 C CA . ALA A 1 384 ? 14.521 6.358 15.084 1.00 41.25 384 ALA A CA 1
ATOM 3067 C C . ALA A 1 384 ? 14.931 7.261 13.921 1.00 41.25 384 ALA A C 1
ATOM 3069 O O . ALA A 1 384 ? 14.194 8.175 13.575 1.00 41.25 384 ALA A O 1
ATOM 3070 N N . ASP A 1 385 ? 16.107 7.042 13.341 1.00 43.06 385 ASP A N 1
ATOM 3071 C CA . ASP A 1 385 ? 16.697 7.879 12.290 1.00 43.06 385 ASP A CA 1
ATOM 3072 C C . ASP A 1 385 ? 16.116 7.556 10.885 1.00 43.06 385 ASP A C 1
ATOM 3074 O O . ASP A 1 385 ? 16.704 6.773 10.133 1.00 43.06 385 ASP A O 1
ATOM 3078 N N . PRO A 1 386 ? 14.946 8.119 10.488 1.00 43.19 386 PRO A N 1
ATOM 3079 C CA . PRO A 1 386 ? 14.752 8.442 9.070 1.00 43.19 386 PRO A CA 1
ATOM 3080 C C . PRO A 1 386 ? 14.214 9.851 8.746 1.00 43.19 386 PRO A C 1
ATOM 3082 O O . PRO A 1 386 ? 14.185 10.196 7.563 1.00 43.19 386 PRO A O 1
ATOM 3085 N N . CYS A 1 387 ? 13.827 10.703 9.706 1.00 46.44 387 CYS A N 1
ATOM 3086 C CA . CYS A 1 387 ? 13.216 12.012 9.381 1.00 46.44 387 CYS A CA 1
ATOM 3087 C C . CYS A 1 387 ? 14.211 13.170 9.161 1.00 46.44 387 CYS A C 1
ATOM 3089 O O . CYS A 1 387 ? 13.789 14.317 9.033 1.00 46.44 387 CYS A O 1
ATOM 3091 N N . ARG A 1 388 ? 15.528 12.925 9.068 1.00 45.28 388 ARG A N 1
ATOM 3092 C CA . ARG A 1 388 ? 16.550 13.981 8.848 1.00 45.28 388 ARG A CA 1
ATOM 3093 C C . ARG A 1 388 ? 16.393 14.795 7.546 1.00 45.28 388 ARG A C 1
ATOM 3095 O O . ARG A 1 388 ? 17.210 15.671 7.285 1.00 45.28 388 ARG A O 1
ATOM 3102 N N . ARG A 1 389 ? 15.399 14.506 6.696 1.00 51.41 389 ARG A N 1
ATOM 3103 C CA . ARG A 1 389 ? 15.293 15.035 5.322 1.00 51.41 389 ARG A CA 1
ATOM 3104 C C . ARG A 1 389 ? 14.093 15.956 5.051 1.00 51.41 389 ARG A C 1
ATOM 3106 O O . ARG A 1 389 ? 13.808 16.203 3.886 1.00 51.41 389 ARG A O 1
ATOM 3113 N N . GLY A 1 390 ? 13.410 16.477 6.074 1.00 54.06 390 GLY A N 1
ATOM 3114 C CA . GLY A 1 390 ? 12.421 17.552 5.896 1.00 54.06 390 GLY A CA 1
ATOM 3115 C C . GLY A 1 390 ? 11.301 17.564 6.942 1.00 54.06 390 GLY A C 1
ATOM 3116 O O . GLY A 1 390 ? 11.099 16.558 7.620 1.00 54.06 390 GLY A O 1
ATOM 3117 N N . PRO A 1 391 ? 10.573 18.688 7.087 1.00 62.78 391 PRO A N 1
ATOM 3118 C CA . PRO A 1 391 ? 9.435 18.778 7.994 1.00 62.78 391 PRO A CA 1
ATOM 3119 C C . PRO A 1 391 ? 8.272 17.896 7.513 1.00 62.78 391 PRO A C 1
ATOM 3121 O O . PRO A 1 391 ? 8.031 17.763 6.309 1.00 62.78 391 PRO A O 1
ATOM 3124 N N . HIS A 1 392 ? 7.541 17.310 8.464 1.00 70.69 392 HIS A N 1
ATOM 3125 C CA . HIS A 1 392 ? 6.221 16.742 8.195 1.00 70.69 392 HIS A CA 1
ATOM 3126 C C . HIS A 1 392 ? 5.249 17.886 7.886 1.00 70.69 392 HIS A C 1
ATOM 3128 O O . HIS A 1 392 ? 5.306 18.936 8.527 1.00 70.69 392 HIS A O 1
ATOM 3134 N N . THR A 1 393 ? 4.370 17.701 6.905 1.00 67.81 393 THR A N 1
ATOM 3135 C CA . THR A 1 393 ? 3.373 18.708 6.526 1.00 67.81 393 THR A CA 1
ATOM 3136 C C . THR A 1 393 ? 2.021 18.383 7.152 1.00 67.81 393 THR A C 1
ATOM 3138 O O . THR A 1 393 ? 1.634 17.222 7.279 1.00 67.81 393 THR A O 1
ATOM 3141 N N . ALA A 1 394 ? 1.294 19.427 7.557 1.00 71.44 394 ALA A N 1
ATOM 3142 C CA . ALA A 1 394 ? -0.059 19.295 8.099 1.00 71.44 394 ALA A CA 1
ATOM 3143 C C . ALA A 1 394 ? -1.117 19.061 7.007 1.00 71.44 394 ALA A C 1
ATOM 3145 O O . ALA A 1 394 ? -2.244 18.689 7.317 1.00 71.44 394 ALA A O 1
ATOM 3146 N N . THR A 1 395 ? -0.766 19.273 5.739 1.00 72.19 395 THR A N 1
ATOM 3147 C CA . THR A 1 395 ? -1.648 19.080 4.589 1.00 72.19 395 THR A CA 1
ATOM 3148 C C . THR A 1 395 ? -0.874 18.545 3.389 1.00 72.19 395 THR A C 1
ATOM 3150 O O . THR A 1 395 ? 0.305 18.857 3.185 1.00 72.19 395 THR A O 1
ATOM 3153 N N . GLY A 1 396 ? -1.563 17.737 2.588 1.00 71.19 396 GLY A N 1
ATOM 3154 C CA . GLY A 1 396 ? -1.040 17.117 1.381 1.00 71.19 396 GLY A CA 1
ATOM 3155 C C . GLY A 1 396 ? -0.015 16.012 1.646 1.00 71.19 396 GLY A C 1
ATOM 3156 O O . GLY A 1 396 ? 0.112 15.515 2.772 1.00 71.19 396 GLY A O 1
ATOM 3157 N N . PRO A 1 397 ? 0.720 15.618 0.591 1.00 68.56 397 PRO A N 1
ATOM 3158 C CA . PRO A 1 397 ? 1.771 14.631 0.709 1.00 68.56 397 PRO A CA 1
ATOM 3159 C C . PRO A 1 397 ? 2.879 15.061 1.651 1.00 68.56 397 PRO A C 1
ATOM 3161 O O . PRO A 1 397 ? 3.417 16.163 1.518 1.00 68.56 397 PRO A O 1
ATOM 3164 N N . CYS A 1 398 ? 3.247 14.180 2.580 1.00 72.12 398 CYS A N 1
ATOM 3165 C CA . CYS A 1 398 ? 4.330 14.477 3.500 1.00 72.12 398 CYS A CA 1
ATOM 3166 C C . CYS A 1 398 ? 5.652 14.633 2.734 1.00 72.12 398 CYS A C 1
ATOM 3168 O O . CYS A 1 398 ? 6.127 13.708 2.076 1.00 72.12 398 CYS A O 1
ATOM 3170 N N . SER A 1 399 ? 6.279 15.809 2.844 1.00 61.62 399 SER A N 1
ATOM 3171 C CA . SER A 1 399 ? 7.585 16.083 2.226 1.00 61.62 399 SER A CA 1
ATOM 3172 C C . SER A 1 399 ? 8.756 15.394 2.929 1.00 61.62 399 SER A C 1
ATOM 3174 O O . SER A 1 399 ? 9.879 15.417 2.422 1.00 61.62 399 SER A O 1
ATOM 3176 N N . GLY A 1 400 ? 8.526 14.785 4.096 1.00 59.97 400 GLY A N 1
ATOM 3177 C CA . GLY A 1 400 ? 9.520 13.949 4.753 1.00 59.97 400 GLY A CA 1
ATOM 3178 C C . GLY A 1 400 ? 9.869 12.785 3.831 1.00 59.97 400 GLY A C 1
ATOM 3179 O O . GLY A 1 400 ? 9.023 11.937 3.579 1.00 59.97 400 GLY A O 1
ATOM 3180 N N . ALA A 1 401 ? 11.114 12.726 3.345 1.00 57.47 401 ALA A N 1
ATOM 3181 C CA . ALA A 1 401 ? 11.567 11.852 2.247 1.00 57.47 401 ALA A CA 1
ATOM 3182 C C . ALA A 1 401 ? 11.298 10.332 2.401 1.00 57.47 401 ALA A C 1
ATOM 3184 O O . ALA A 1 401 ? 11.632 9.549 1.509 1.00 57.47 401 ALA A O 1
ATOM 3185 N N . ARG A 1 402 ? 10.761 9.897 3.544 1.00 69.31 402 ARG A N 1
ATOM 3186 C CA . ARG A 1 402 ? 10.446 8.506 3.883 1.00 69.31 402 ARG A CA 1
ATOM 3187 C C . ARG A 1 402 ? 9.100 8.325 4.587 1.00 69.31 402 ARG A C 1
ATOM 3189 O O . ARG A 1 402 ? 8.828 7.220 5.036 1.00 69.31 402 ARG A O 1
ATOM 3196 N N . CYS A 1 403 ? 8.292 9.372 4.744 1.00 80.81 403 CYS A N 1
ATOM 3197 C CA . CYS A 1 403 ? 7.020 9.259 5.447 1.00 80.81 403 CYS A CA 1
ATOM 3198 C C . CYS A 1 403 ? 5.934 8.757 4.479 1.00 80.81 403 CYS A C 1
ATOM 3200 O O . CYS A 1 403 ? 5.606 9.474 3.533 1.00 80.81 403 CYS A O 1
ATOM 3202 N N . PRO A 1 404 ? 5.381 7.546 4.677 1.00 86.50 404 PRO A N 1
ATOM 3203 C CA . PRO A 1 404 ? 4.399 6.961 3.774 1.00 86.50 404 PRO A CA 1
ATOM 3204 C C . PRO A 1 404 ? 2.988 7.401 4.175 1.00 86.50 404 PRO A C 1
ATOM 3206 O O . PRO A 1 404 ? 2.125 6.567 4.433 1.00 86.50 404 PRO A O 1
ATOM 3209 N N . VAL A 1 405 ? 2.765 8.706 4.313 1.00 90.12 405 VAL A N 1
ATOM 3210 C CA . VAL A 1 405 ? 1.507 9.239 4.841 1.00 90.12 405 VAL A CA 1
ATOM 3211 C C . VAL A 1 405 ? 1.134 10.548 4.155 1.00 90.12 405 VAL A C 1
ATOM 3213 O O . VAL A 1 405 ? 1.996 11.406 3.951 1.00 90.12 405 VAL A O 1
ATOM 3216 N N . ASP A 1 406 ? -0.151 10.705 3.839 1.00 91.12 406 ASP A N 1
ATOM 3217 C CA . ASP A 1 406 ? -0.734 11.966 3.368 1.00 91.12 406 ASP A CA 1
ATOM 3218 C C . ASP A 1 406 ? -1.766 12.472 4.365 1.00 91.12 406 ASP A C 1
ATOM 3220 O O . ASP A 1 406 ? -2.713 11.757 4.694 1.00 91.12 406 ASP A O 1
ATOM 3224 N N . THR A 1 407 ? -1.633 13.723 4.804 1.00 93.38 407 THR A N 1
ATOM 3225 C CA . THR A 1 407 ? -2.712 14.380 5.549 1.00 93.38 407 THR A CA 1
ATOM 3226 C C . THR A 1 407 ? -3.646 15.043 4.548 1.00 93.38 407 THR A C 1
ATOM 3228 O O . THR A 1 407 ? -3.308 16.061 3.947 1.00 93.38 407 THR A O 1
ATOM 3231 N N . LEU A 1 408 ? -4.824 14.465 4.344 1.00 93.94 408 LEU A N 1
ATOM 3232 C CA . LEU A 1 408 ? -5.797 14.966 3.373 1.00 93.94 408 LEU A CA 1
ATOM 3233 C C . LEU A 1 408 ? -6.562 16.174 3.911 1.00 93.94 408 LEU A C 1
ATOM 3235 O O . LEU A 1 408 ? -6.864 17.094 3.157 1.00 93.94 408 LEU A O 1
ATOM 3239 N N . HIS A 1 409 ? -6.859 16.174 5.210 1.00 95.94 409 HIS A N 1
ATOM 3240 C CA . HIS A 1 409 ? -7.612 17.240 5.857 1.00 95.94 409 HIS A CA 1
ATOM 3241 C C . HIS A 1 409 ? -7.255 17.347 7.347 1.00 95.94 409 HIS A C 1
ATOM 3243 O O . HIS A 1 409 ? -6.918 16.347 7.983 1.00 95.94 409 HIS A O 1
ATOM 3249 N N . THR A 1 410 ? -7.343 18.561 7.894 1.00 96.75 410 THR A N 1
ATOM 3250 C CA . THR A 1 410 ? -7.230 18.854 9.330 1.00 96.75 410 THR A CA 1
ATOM 3251 C C . THR A 1 410 ? -8.352 19.811 9.715 1.00 96.75 410 THR A C 1
ATOM 3253 O O . THR A 1 410 ? -8.457 20.874 9.106 1.00 96.75 410 THR A O 1
ATOM 3256 N N . GLY A 1 411 ? -9.146 19.467 10.727 1.00 97.12 411 GLY A N 1
ATOM 3257 C CA . GLY A 1 411 ? -10.307 20.264 11.123 1.00 97.12 411 GLY A CA 1
ATOM 3258 C C . GLY A 1 411 ? -11.145 19.587 12.201 1.00 97.12 411 GLY A C 1
ATOM 3259 O O . GLY A 1 411 ? -10.622 18.893 13.074 1.00 97.12 411 GLY A O 1
ATOM 3260 N N . THR A 1 412 ? -12.452 19.794 12.150 1.00 97.94 412 THR A N 1
ATOM 3261 C CA . THR A 1 412 ? -13.439 19.057 12.947 1.00 97.94 412 THR A CA 1
ATOM 3262 C C . THR A 1 412 ? -13.670 17.655 12.376 1.00 97.94 412 THR A C 1
ATOM 3264 O O . THR A 1 412 ? -13.331 17.364 11.228 1.00 97.94 412 THR A O 1
ATOM 3267 N N . LEU A 1 413 ? -14.289 16.763 13.162 1.00 97.69 413 LEU A N 1
ATOM 3268 C CA . LEU A 1 413 ? -14.673 15.440 12.659 1.00 97.69 413 LEU A CA 1
ATOM 3269 C C . LEU A 1 413 ? -15.606 15.544 11.445 1.00 97.69 413 LEU A C 1
ATOM 3271 O O . LEU A 1 413 ? -15.440 14.797 10.488 1.00 97.69 413 LEU A O 1
ATOM 3275 N N . GLN A 1 414 ? -16.575 16.463 11.489 1.00 97.19 414 GLN A N 1
ATOM 3276 C CA . GLN A 1 414 ? -17.558 16.641 10.422 1.00 97.19 414 GLN A CA 1
ATOM 3277 C C . GLN A 1 414 ? -16.879 17.032 9.105 1.00 97.19 414 GLN A C 1
ATOM 3279 O O . GLN A 1 414 ? -17.095 16.368 8.096 1.00 97.19 414 GLN A O 1
ATOM 3284 N N . GLU A 1 415 ? -15.993 18.030 9.134 1.00 97.12 415 GLU A N 1
ATOM 3285 C CA . GLU A 1 415 ? -15.225 18.432 7.951 1.00 97.12 415 GLU A CA 1
ATOM 3286 C C . GLU A 1 415 ? -14.351 17.273 7.448 1.00 97.12 415 GLU A C 1
ATOM 3288 O O . GLU A 1 415 ? -14.310 17.002 6.251 1.00 97.12 415 GLU A O 1
ATOM 3293 N N . GLY A 1 416 ? -13.707 16.522 8.350 1.00 96.44 416 GLY A N 1
ATOM 3294 C CA . GLY A 1 416 ? -12.940 15.329 7.986 1.00 96.44 416 GLY A CA 1
ATOM 3295 C C . GLY A 1 416 ? -13.776 14.256 7.278 1.00 96.44 416 GLY A C 1
ATOM 3296 O O . GLY A 1 416 ? -13.308 13.668 6.306 1.00 96.44 416 GLY A O 1
ATOM 3297 N N . LEU A 1 417 ? -15.013 14.017 7.725 1.00 96.94 417 LEU A N 1
ATOM 3298 C CA . LEU A 1 417 ? -15.944 13.077 7.089 1.00 96.94 417 LEU A CA 1
ATOM 3299 C C . LEU A 1 417 ? -16.438 13.582 5.723 1.00 96.94 417 LEU A C 1
ATOM 3301 O O . LEU A 1 417 ? -16.598 12.779 4.808 1.00 96.94 417 LEU A O 1
ATOM 3305 N N . GLU A 1 418 ? -16.638 14.891 5.565 1.00 96.38 418 GLU A N 1
ATOM 3306 C CA . GLU A 1 418 ? -17.030 15.523 4.294 1.00 96.38 418 GLU A CA 1
ATOM 3307 C C . GLU A 1 418 ? -15.918 15.483 3.236 1.00 96.38 418 GLU A C 1
ATOM 3309 O O . GLU A 1 418 ? -16.203 15.488 2.041 1.00 96.38 418 GLU A O 1
ATOM 3314 N N . HIS A 1 419 ? -14.654 15.396 3.662 1.00 95.62 419 HIS A N 1
ATOM 3315 C CA . HIS A 1 419 ? -13.495 15.257 2.773 1.00 95.62 419 HIS A CA 1
ATOM 3316 C C . HIS A 1 419 ? -13.185 13.800 2.385 1.00 95.62 419 HIS A C 1
ATOM 3318 O O . HIS A 1 419 ? -12.203 13.550 1.676 1.00 95.62 419 HIS A O 1
ATOM 3324 N N . LEU A 1 420 ? -13.978 12.823 2.838 1.00 95.50 420 LEU A N 1
ATOM 3325 C CA . LEU A 1 420 ? -13.817 11.438 2.404 1.00 95.50 420 LEU A CA 1
ATOM 3326 C C . LEU A 1 420 ? -14.213 11.285 0.928 1.00 95.50 420 LEU A C 1
ATOM 3328 O O . LEU A 1 420 ? -15.235 11.822 0.503 1.00 95.50 420 LEU A O 1
ATOM 3332 N N . PRO A 1 421 ? -13.448 10.521 0.132 1.00 90.19 421 PRO A N 1
ATOM 3333 C CA . PRO A 1 421 ? -13.857 10.198 -1.223 1.00 90.19 421 PRO A CA 1
ATOM 3334 C C . PRO A 1 421 ? -15.076 9.264 -1.206 1.00 90.19 421 PRO A C 1
ATOM 3336 O O . PRO A 1 421 ? -15.127 8.296 -0.447 1.00 90.19 421 PRO A O 1
ATOM 3339 N N . GLY A 1 422 ? -16.032 9.515 -2.102 1.00 90.38 422 GLY A N 1
ATOM 3340 C CA . GLY A 1 422 ? -17.174 8.630 -2.328 1.00 90.38 422 GLY A CA 1
ATOM 3341 C C . GLY A 1 422 ? -18.368 8.886 -1.404 1.00 90.38 422 GLY A C 1
ATOM 3342 O O . GLY A 1 422 ? -18.721 10.025 -1.114 1.00 90.38 422 GLY A O 1
ATOM 3343 N N . THR A 1 423 ? -19.061 7.810 -1.024 1.00 85.75 423 THR A N 1
ATOM 3344 C CA . THR A 1 423 ? -20.292 7.896 -0.218 1.00 85.75 423 THR A CA 1
ATOM 3345 C C . THR A 1 423 ? -19.947 8.090 1.261 1.00 85.75 423 THR A C 1
ATOM 3347 O O . THR A 1 423 ? -19.035 7.414 1.744 1.00 85.75 423 THR A O 1
ATOM 3350 N N . PRO A 1 424 ? -20.685 8.938 2.006 1.00 91.00 424 PRO A N 1
ATOM 3351 C CA . PRO A 1 424 ? -20.493 9.085 3.443 1.00 91.00 424 PRO A CA 1
ATOM 3352 C C . PRO A 1 424 ? -20.499 7.727 4.164 1.00 91.00 424 PRO A C 1
ATOM 3354 O O . PRO A 1 424 ? -21.348 6.877 3.870 1.00 91.00 424 PRO A O 1
ATOM 3357 N N . PRO A 1 425 ? -19.572 7.492 5.109 1.00 93.62 425 PRO A N 1
ATOM 3358 C CA . PRO A 1 425 ? -19.479 6.212 5.790 1.00 93.62 425 PRO A CA 1
ATOM 3359 C C . PRO A 1 425 ? -20.723 5.980 6.648 1.00 93.62 425 PRO A C 1
ATOM 3361 O O . PRO A 1 425 ? -21.166 6.863 7.382 1.00 93.62 425 PRO A O 1
ATOM 3364 N N . ARG A 1 426 ? -21.268 4.759 6.607 1.00 95.69 426 ARG A N 1
ATOM 3365 C CA . ARG A 1 426 ? -22.320 4.355 7.544 1.00 95.69 426 ARG A CA 1
ATOM 3366 C C . ARG A 1 426 ? -21.728 4.313 8.963 1.00 95.69 426 ARG A C 1
ATOM 3368 O O . ARG A 1 426 ? -20.756 3.580 9.162 1.00 95.69 426 ARG A O 1
ATOM 3375 N N . PRO A 1 427 ? -22.293 5.050 9.939 1.00 96.25 427 PRO A N 1
ATOM 3376 C CA . PRO A 1 427 ? -21.814 5.017 11.315 1.00 96.25 427 PRO A CA 1
ATOM 3377 C C . PRO A 1 427 ? -21.850 3.603 11.898 1.00 96.25 427 PRO A C 1
ATOM 3379 O O . PRO A 1 427 ? -22.821 2.867 11.699 1.00 96.25 427 PRO A O 1
ATOM 3382 N N . ARG A 1 428 ? -20.802 3.241 12.638 1.00 94.69 428 ARG A N 1
ATOM 3383 C CA . ARG A 1 428 ? -20.672 1.967 13.347 1.00 94.69 428 ARG A CA 1
ATOM 3384 C C . ARG A 1 428 ? -20.294 2.239 14.798 1.00 94.69 428 ARG A C 1
ATOM 3386 O O . ARG A 1 428 ? -19.238 2.804 15.057 1.00 94.69 428 ARG A O 1
ATOM 3393 N N . SER A 1 429 ? -21.154 1.822 15.721 1.00 91.94 429 SER A N 1
ATOM 3394 C CA . SER A 1 429 ? -20.873 1.833 17.156 1.00 91.94 429 SER A CA 1
ATOM 3395 C C . SER A 1 429 ? -20.530 0.411 17.582 1.00 91.94 429 SER A C 1
ATOM 3397 O O . SER A 1 429 ? -21.355 -0.492 17.442 1.00 91.94 429 SER A O 1
ATOM 3399 N N . ASN A 1 430 ? -19.294 0.215 18.032 1.00 92.75 430 ASN A N 1
ATOM 3400 C CA . ASN A 1 430 ? -18.841 -1.048 18.596 1.00 92.75 430 ASN A CA 1
ATOM 3401 C C . ASN A 1 430 ? -18.843 -0.935 20.126 1.00 92.75 430 ASN A C 1
ATOM 3403 O O . ASN A 1 430 ? -18.514 0.139 20.644 1.00 92.75 430 ASN A O 1
ATOM 3407 N N . PRO A 1 431 ? -19.153 -2.021 20.859 1.00 94.19 431 PRO A N 1
ATOM 3408 C CA . PRO A 1 431 ? -18.890 -2.062 22.292 1.00 94.19 431 PRO A CA 1
ATOM 3409 C C . PRO A 1 431 ? -17.404 -1.806 22.546 1.00 94.19 431 PRO A C 1
ATOM 3411 O O . PRO A 1 431 ? -16.565 -2.199 21.736 1.00 94.19 431 PRO A O 1
ATOM 3414 N N . ASP A 1 432 ? -17.080 -1.164 23.665 1.00 94.50 432 ASP A N 1
ATOM 3415 C CA . ASP A 1 432 ? -15.697 -0.916 24.068 1.00 94.50 432 ASP A CA 1
ATOM 3416 C C . ASP A 1 432 ? -15.029 -2.236 24.499 1.00 94.50 432 ASP A C 1
ATOM 3418 O O . ASP A 1 432 ? -15.224 -2.716 25.618 1.00 94.50 432 ASP A O 1
ATOM 3422 N N . VAL A 1 433 ? -14.268 -2.845 23.585 1.00 93.50 433 VAL A N 1
ATOM 3423 C CA . VAL A 1 433 ? -13.609 -4.138 23.785 1.00 93.50 433 VAL A CA 1
ATOM 3424 C C . VAL A 1 433 ? -12.156 -4.042 23.356 1.00 93.50 433 VAL A C 1
ATOM 3426 O O . VAL A 1 433 ? -11.856 -3.626 22.240 1.00 93.50 433 VAL A O 1
ATOM 3429 N N . ARG A 1 434 ? -11.245 -4.480 24.228 1.00 91.88 434 ARG A N 1
ATOM 3430 C CA . ARG A 1 434 ? -9.816 -4.585 23.917 1.00 91.88 434 ARG A CA 1
ATOM 3431 C C . ARG A 1 434 ? -9.203 -5.831 24.541 1.00 91.88 434 ARG A C 1
ATOM 3433 O O . ARG A 1 434 ? -9.459 -6.123 25.709 1.00 91.88 434 ARG A O 1
ATOM 3440 N N . VAL A 1 435 ? -8.379 -6.523 23.759 1.00 86.50 435 VAL A N 1
ATOM 3441 C CA . VAL A 1 435 ? -7.736 -7.800 24.127 1.00 86.50 435 VAL A CA 1
ATOM 3442 C C . VAL A 1 435 ? -6.600 -7.586 25.129 1.00 86.50 435 VAL A C 1
ATOM 3444 O O . VAL A 1 435 ? -6.391 -8.389 26.034 1.00 86.50 435 VAL A O 1
ATOM 3447 N N . SER A 1 436 ? -5.892 -6.459 25.029 1.00 77.12 436 SER A N 1
ATOM 3448 C CA . SER A 1 436 ? -4.853 -6.077 25.984 1.00 77.12 436 SER A CA 1
ATOM 3449 C C . SER A 1 436 ? -5.086 -4.669 26.509 1.00 77.12 436 SER A C 1
ATOM 3451 O O . SER A 1 436 ? -5.273 -3.723 25.745 1.00 77.12 436 SER A O 1
ATOM 3453 N N . ARG A 1 437 ? -5.018 -4.503 27.835 1.00 74.88 437 ARG A N 1
ATOM 3454 C CA . ARG A 1 437 ? -5.047 -3.177 28.471 1.00 74.88 437 ARG A CA 1
ATOM 3455 C C . ARG A 1 437 ? -3.681 -2.490 28.505 1.00 74.88 437 ARG A C 1
ATOM 3457 O O . ARG A 1 437 ? -3.613 -1.357 28.950 1.00 74.88 437 ARG A O 1
ATOM 3464 N N . ARG A 1 438 ? -2.614 -3.160 28.052 1.00 76.56 438 ARG A N 1
ATOM 3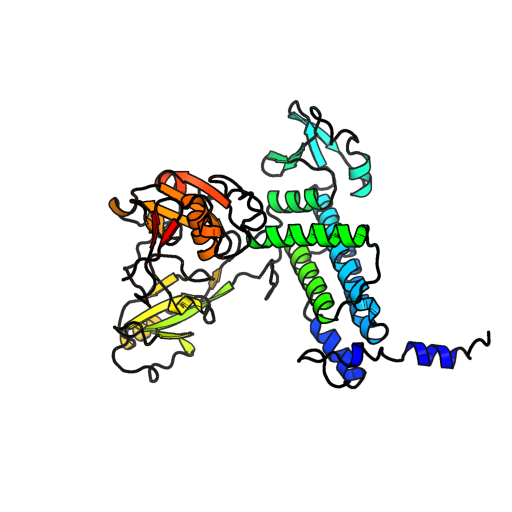465 C CA . ARG A 1 438 ? -1.226 -2.686 28.203 1.00 76.56 438 ARG A CA 1
ATOM 3466 C C . ARG A 1 438 ? -0.840 -1.555 27.260 1.00 76.56 438 ARG A C 1
ATOM 3468 O O . ARG A 1 438 ? 0.107 -0.837 27.558 1.00 76.56 438 ARG A O 1
ATOM 3475 N N . MET A 1 439 ? -1.507 -1.439 26.113 1.00 80.62 439 MET A N 1
ATOM 3476 C CA . MET A 1 439 ? -1.285 -0.313 25.215 1.00 80.62 439 MET A CA 1
ATOM 3477 C C . MET A 1 439 ? -2.343 0.761 25.474 1.00 80.62 439 MET A C 1
ATOM 3479 O O . MET A 1 439 ? -3.540 0.485 25.323 1.00 80.62 439 MET A O 1
ATOM 3483 N N . PRO A 1 440 ? -1.935 1.981 25.858 1.00 91.38 440 PRO A N 1
ATOM 3484 C CA . PRO A 1 440 ? -2.870 3.080 25.988 1.00 91.38 440 PRO A CA 1
ATOM 3485 C C . PRO A 1 440 ? -3.395 3.487 24.610 1.00 91.38 440 PRO A C 1
ATOM 3487 O O . PRO A 1 440 ? -2.708 3.411 23.592 1.00 91.38 440 PRO A O 1
ATOM 3490 N N . ARG A 1 441 ? -4.631 3.986 24.590 1.00 95.00 441 ARG A N 1
ATOM 3491 C CA . ARG A 1 441 ? -5.321 4.447 23.371 1.00 95.00 441 ARG A CA 1
ATOM 3492 C C . ARG A 1 441 ? -4.845 5.803 22.867 1.00 95.00 441 ARG A C 1
ATOM 3494 O O . ARG A 1 441 ? -5.425 6.347 21.928 1.00 95.00 441 ARG A O 1
ATOM 3501 N N . TYR A 1 442 ? -3.855 6.389 23.527 1.00 96.19 442 TYR A N 1
ATOM 3502 C CA . TYR A 1 442 ? -3.313 7.685 23.175 1.00 96.19 442 TYR A CA 1
ATOM 3503 C C . TYR A 1 442 ? -1.877 7.844 23.663 1.00 96.19 442 TYR A C 1
ATOM 3505 O O . TYR A 1 442 ? -1.462 7.226 24.641 1.00 96.19 442 TYR A O 1
ATOM 3513 N N . ASN A 1 443 ? -1.156 8.747 23.005 1.00 95.25 443 ASN A N 1
ATOM 3514 C CA . ASN A 1 443 ? 0.070 9.339 23.524 1.00 95.25 443 ASN A CA 1
ATOM 3515 C C . ASN A 1 443 ? -0.214 10.750 24.033 1.00 95.25 443 ASN A C 1
ATOM 3517 O O . ASN A 1 443 ? -1.057 11.457 23.480 1.00 95.25 443 ASN A O 1
ATOM 3521 N N . ILE A 1 444 ? 0.524 11.169 25.054 1.00 95.19 444 ILE A N 1
ATOM 3522 C CA . ILE A 1 444 ? 0.537 12.554 25.526 1.00 95.19 444 ILE A CA 1
ATOM 3523 C C . ILE A 1 444 ? 1.559 13.321 24.687 1.00 95.19 444 ILE A C 1
ATOM 3525 O O . ILE A 1 444 ? 2.691 12.863 24.535 1.00 95.19 444 ILE A O 1
ATOM 3529 N N . ILE A 1 445 ? 1.164 14.461 24.128 1.00 93.00 445 ILE A N 1
ATOM 3530 C CA . ILE A 1 445 ? 1.988 15.352 23.315 1.00 93.00 445 ILE A CA 1
ATOM 3531 C C . ILE A 1 445 ? 2.250 16.631 24.108 1.00 93.00 445 ILE A C 1
ATOM 3533 O O . ILE A 1 445 ? 1.378 17.485 24.255 1.00 93.00 445 ILE A O 1
ATOM 3537 N N . GLU A 1 446 ? 3.482 16.795 24.582 1.00 88.62 446 GLU A N 1
ATOM 3538 C CA . GLU A 1 446 ? 3.879 17.932 25.410 1.00 88.62 446 GLU A CA 1
ATOM 3539 C C . GLU A 1 446 ? 5.208 18.516 24.940 1.00 88.62 446 GLU A C 1
ATOM 3541 O O . GLU A 1 446 ? 6.212 17.813 24.824 1.00 88.62 446 GLU A O 1
ATOM 3546 N N . ARG A 1 447 ? 5.231 19.839 24.721 1.00 79.69 447 ARG A N 1
ATOM 3547 C CA . ARG A 1 447 ? 6.459 20.639 24.534 1.00 79.69 447 ARG A CA 1
ATOM 3548 C C . ARG A 1 447 ? 7.440 20.065 23.497 1.00 79.69 447 ARG A C 1
ATOM 3550 O O . ARG A 1 447 ? 8.648 20.068 23.709 1.00 79.69 447 ARG A O 1
ATOM 3557 N N . GLY A 1 448 ? 6.925 19.570 22.373 1.00 77.50 448 GLY A N 1
ATOM 3558 C CA . GLY A 1 448 ? 7.756 18.981 21.319 1.00 77.50 448 GLY A CA 1
ATOM 3559 C C . GLY A 1 448 ? 8.281 17.574 21.641 1.00 77.50 448 GLY A C 1
ATOM 3560 O O . GLY A 1 448 ? 9.228 17.088 21.026 1.00 77.50 448 GLY A O 1
ATOM 3561 N N . THR A 1 449 ? 7.686 16.898 22.614 1.00 83.25 449 THR A N 1
ATOM 3562 C CA . THR A 1 449 ? 7.951 15.496 22.940 1.00 83.25 449 THR A CA 1
ATOM 3563 C C . THR A 1 449 ? 6.639 14.729 23.021 1.00 83.25 449 THR A C 1
ATOM 3565 O O . THR A 1 449 ? 5.555 15.317 22.983 1.00 83.25 449 THR A O 1
ATOM 3568 N N . TRP A 1 450 ? 6.735 13.407 23.101 1.00 87.38 450 TRP A N 1
ATOM 3569 C CA . TRP A 1 450 ? 5.586 12.555 23.356 1.00 87.38 450 TRP A CA 1
ATOM 3570 C C . TRP A 1 450 ? 5.927 11.514 24.413 1.00 87.38 450 TRP A C 1
ATOM 3572 O O . TRP A 1 450 ? 7.082 11.104 24.543 1.00 87.38 450 TRP A O 1
ATOM 3582 N N . GLN A 1 451 ? 4.914 11.092 25.159 1.00 90.19 451 GLN A N 1
ATOM 3583 C CA . GLN A 1 451 ? 5.033 10.068 26.187 1.00 90.19 451 GLN A CA 1
ATOM 3584 C C . GLN A 1 451 ? 3.892 9.068 26.040 1.00 90.19 451 GLN A C 1
ATOM 3586 O O . GLN A 1 451 ? 2.762 9.436 25.707 1.00 90.19 451 GLN A O 1
ATOM 3591 N N . VAL A 1 452 ? 4.209 7.800 26.283 1.00 89.56 452 VAL A N 1
ATOM 3592 C CA . VAL A 1 452 ? 3.200 6.764 26.493 1.00 89.56 452 VAL A CA 1
ATOM 3593 C C . VAL A 1 452 ? 2.754 6.894 27.949 1.00 89.56 452 VAL A C 1
ATOM 3595 O O . VAL A 1 452 ? 3.627 6.865 28.822 1.00 89.56 452 VAL A O 1
ATOM 3598 N N . PRO A 1 453 ? 1.454 7.079 28.234 1.00 89.19 453 PRO A N 1
ATOM 3599 C CA . PRO A 1 453 ? 0.946 7.018 29.598 1.00 89.19 453 PRO A CA 1
ATOM 3600 C C . PRO A 1 453 ? 1.435 5.749 30.303 1.00 89.19 453 PRO A C 1
ATOM 3602 O O . PRO A 1 453 ? 1.398 4.663 29.725 1.00 89.19 453 PRO A O 1
ATOM 3605 N N . LEU A 1 454 ? 1.915 5.897 31.537 1.00 78.56 454 LEU A N 1
ATOM 3606 C CA . LEU A 1 454 ? 2.092 4.760 32.431 1.00 78.56 454 LEU A CA 1
ATOM 3607 C C . LEU A 1 454 ? 0.721 4.495 33.055 1.00 78.56 454 LEU A C 1
ATOM 3609 O O . LEU A 1 454 ? 0.269 5.300 33.870 1.00 78.56 454 LEU A O 1
ATOM 3613 N N . ASP A 1 455 ? 0.057 3.437 32.593 1.00 60.22 455 ASP A N 1
ATOM 3614 C CA . ASP A 1 455 ? -1.177 2.920 33.198 1.00 60.22 455 ASP A CA 1
ATOM 3615 C C . ASP A 1 455 ? -0.902 2.269 34.565 1.00 60.22 455 ASP A C 1
ATOM 3617 O O . ASP A 1 455 ? 0.145 1.585 34.708 1.00 60.22 455 ASP A O 1
#

Secondary structure (DSSP, 8-state):
-----HHHHHHHHTSPPTTGGGEETTEE-SPPPHHHHHHHHHHHHHT----TTS-HHHHHHHHHHHHHHHHTTT-THHHHHHHHHHHHHHHHHHHHHHHHHTTT-EEEE-TT--EEEE--SSHHHHHHHS-GGGGSTT---EEEPTTS-EEE--SSHHHHHHHHHHTTSS--TTHHHHHHHHHHHHHHHHT--S-----HHHHHHHHHHHHHHHHHHTT--BTT-SSSB--EEEEEEEEEE-TTS--EEEEEGGG--TTSS-TT-EEEEEEE-TT-GGGGG-BTTB--SSS--EEEEEEE-HHHHHHHHHHH-PPPEEE--SSEEEEEEEETTEEEPPB-HHHHHT--GGGG-SEEEEEEESSHHHHHHHHHHHHTTTGGGSSSTT-TT-PPPSSEE--STT--EEEEEEE-HHHHHHTSSSSPPPP------BS-SSS-SEEEEETTEEE----

Foldseek 3Di:
DDDPDPVVVVVLLVDFDQQLQQQDPVGRHPRHDLVVSLVVLCVLQVQQDADPLQDPVLRVLLVVLSVLLSCCRSPVLSLVVSLLSLLVSLLVLLQVLVCVVQVQWWWWAWLVRDIDIDRAPGLVRVLVPDDPCCVPPPTNTWTQEPVRDTHGARSDLVRSVVNCVVNVLFFFLQVLLVSVVSVVSNVCSVVPDDRDGDDSNSSSVSSNVSNQSSNSSSPDADDVRDRRHFFQWWAKKKWKAAPQLPDIDIAHPVPDDPVPDDPHIWIWIKGGRGPFPQLSWDWQLAFRTLHDIHTDDDGDDPVVVVVVCVVPVDGIDTHDQTFAKWKWFDDPQWTFFTGHLQSLLQDDPVSQDHKIWIKTHSGSVLVSLLVLCLLLPNPACPVPPQQPQDHADCAADGPRSRRSMGGHDMDTSVVSQVSDPDDRHNHDDDPGDTSHPCFDRTWGRPNSHIHGDDD

Sequence (455 aa):
MDIQAPEELFKELQRPDERSLRSTPLGAGAAARPAEAAAFLQQMIGHIDLVEQVPDRVRETFEQVRTLYSRGVLLYDLYALAHDRARLVVEYALRERFMDHHDGSVTFLDAHHAPHTLTPAGFADLVEQLPTDLLRKPHSWRLRLSDGTTMWFNGRFDSLVKWARAEGLLHGQRNRHHESILKDARDRIAHSSGYRLLTPDLAAQAIGELAEIVNRLWGSFTPGGRFYPAPATREVVAIGWGDDGRIITWAPFAEFNPAFPPEGLTYVLVRAKANDDELAHYDSQYETTYVPCDLLWGPGPWPEAAAWFEREQPAGDQVEILDRLFLVRHHEQRLHLPRTPQIAAGLEQGEREGTWYLVRADAPLDAFNHLRCLLACGSGCALADPCRRGPHTATGPCSGARCPVDTLHTGTLQEGLEHLPGTPPRPRSNPDVRVSRRMPRYNIIERGTWQVPLD

Radius of gyration: 26.65 Å; chains: 1; bounding box: 73×62×67 Å